Protein AF-A0A9W7YM69-F1 (afdb_monomer_lite)

Foldseek 3Di:
DVVLVVCLVDDPDPVSNVVSVVVVVVVVVVVVVVVVVVVVVVVVVCVVVLLAFDAADPPFQADAQVRWDFPDWDDDPQCLDQPDDPPDPDDRPPPDQFAFVLVLCVVVVQKAQPVLCVPPRAQGIDGDDVRVVLLVVLVCLLQVLCVVVPAAEEEFPQKDWPLLCSLQQQDFSDDPPPVPPGPPRFKAWDDFDQDPVRDGPPTGMIGAQDPLSRVLLVQFQHADELVCPFHKHKYKDKGATPCPPDDDDCSRDNNDHRIFIFIKMKTWHALVCLVVVLVVLVVSLVVLCVVQVFTKTKIWGHPVPQHRQFNTKIFIWTQQVNVRDTDTFKMKGWRQQSSQVSRVRWYDDDPDTDGIIM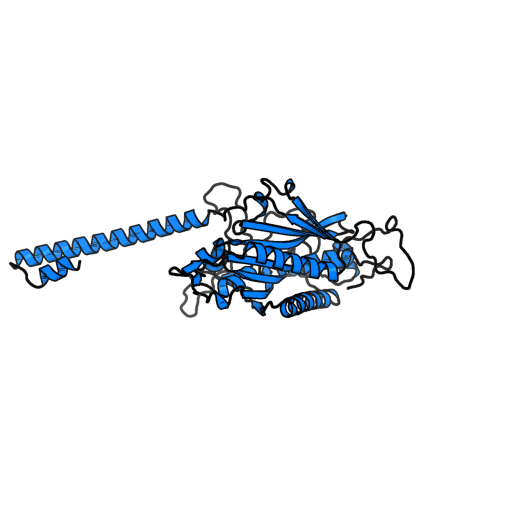MMMTSGGSSNVVSRQSRSHADPVSDGDGD

Structure (mmCIF, N/CA/C/O backbone):
data_AF-A0A9W7YM69-F1
#
_entry.id   AF-A0A9W7YM69-F1
#
loop_
_atom_site.group_PDB
_atom_site.id
_atom_site.type_symbol
_atom_site.label_atom_id
_atom_site.label_alt_id
_atom_site.label_comp_id
_atom_site.label_asym_id
_atom_site.label_entity_id
_atom_site.label_seq_id
_atom_site.pdbx_PDB_ins_code
_atom_site.Cartn_x
_atom_site.Cartn_y
_atom_site.Cartn_z
_atom_site.occupancy
_atom_site.B_iso_or_equiv
_atom_site.auth_seq_id
_atom_site.auth_comp_id
_atom_site.auth_asym_id
_atom_site.auth_atom_id
_atom_site.pdbx_PDB_model_num
ATOM 1 N N . MET A 1 1 ? -25.873 6.103 44.454 1.00 65.31 1 MET A N 1
ATOM 2 C CA . MET A 1 1 ? -26.789 7.233 44.161 1.00 65.31 1 MET A CA 1
ATOM 3 C C . MET A 1 1 ? -28.263 6.836 44.173 1.00 65.31 1 MET A C 1
ATOM 5 O O . MET A 1 1 ? -28.988 7.428 44.956 1.00 65.31 1 MET A O 1
ATOM 9 N N . GLY A 1 2 ? -28.716 5.832 43.404 1.00 71.69 2 GLY A N 1
ATOM 10 C CA . GLY A 1 2 ? -30.141 5.436 43.373 1.00 71.69 2 GLY A CA 1
ATOM 11 C C . GLY A 1 2 ? -30.741 5.043 44.734 1.00 71.69 2 GLY A C 1
ATOM 12 O O . GLY A 1 2 ? -31.848 5.456 45.059 1.00 71.69 2 GLY A O 1
ATOM 13 N N . VAL A 1 3 ? -29.979 4.337 45.577 1.00 75.69 3 VAL A N 1
ATOM 14 C CA . VAL A 1 3 ? -30.407 3.971 46.944 1.00 75.69 3 VAL A CA 1
ATOM 15 C C . VAL A 1 3 ? -30.527 5.198 47.859 1.00 75.69 3 VAL A C 1
ATOM 17 O O . VAL A 1 3 ? -31.522 5.340 48.557 1.00 75.69 3 VAL A O 1
ATOM 20 N N . LEU A 1 4 ? -29.562 6.125 47.811 1.00 73.44 4 LEU A N 1
ATOM 21 C CA . LEU A 1 4 ? -29.589 7.363 48.607 1.00 73.44 4 LEU A CA 1
ATOM 22 C C . LEU A 1 4 ? -30.721 8.303 48.168 1.00 73.44 4 LEU A C 1
ATOM 24 O O . LEU A 1 4 ? -31.384 8.888 49.016 1.00 73.44 4 LEU A O 1
ATOM 28 N N . ALA A 1 5 ? -30.988 8.397 46.861 1.00 71.25 5 ALA A N 1
ATOM 29 C CA . ALA A 1 5 ? -32.110 9.165 46.322 1.00 71.25 5 ALA A CA 1
ATOM 30 C C . ALA A 1 5 ? -33.465 8.600 46.786 1.00 71.25 5 ALA A C 1
ATOM 32 O O . ALA A 1 5 ? -34.351 9.362 47.166 1.00 71.25 5 ALA A O 1
ATOM 33 N N . LYS A 1 6 ? -33.599 7.267 46.837 1.00 73.81 6 LYS A N 1
ATOM 34 C CA . LYS A 1 6 ? -34.787 6.588 47.370 1.00 73.81 6 LYS A CA 1
ATOM 35 C C . LYS A 1 6 ? -34.960 6.851 48.873 1.00 73.81 6 LYS A C 1
ATOM 37 O O . LYS A 1 6 ? -36.050 7.209 49.301 1.00 73.81 6 LYS A O 1
ATOM 42 N N . SER A 1 7 ? -33.886 6.793 49.661 1.00 72.81 7 SER A N 1
ATOM 43 C CA . SER A 1 7 ? -33.927 7.100 51.103 1.00 72.81 7 SER A CA 1
ATOM 44 C C . SER A 1 7 ? -34.180 8.580 51.428 1.00 72.81 7 SER A C 1
ATOM 46 O O . SER A 1 7 ? -34.645 8.894 52.518 1.00 72.81 7 SER A O 1
ATOM 48 N N . MET A 1 8 ? -33.891 9.502 50.504 1.00 70.12 8 MET A N 1
ATOM 49 C CA . MET A 1 8 ? -34.218 10.928 50.650 1.00 70.12 8 MET A CA 1
ATOM 50 C C . MET A 1 8 ? -35.696 11.247 50.376 1.00 70.12 8 MET A C 1
ATOM 52 O O . MET A 1 8 ? -36.151 12.316 50.779 1.00 70.12 8 MET A O 1
ATOM 56 N N . SER A 1 9 ? -36.432 10.350 49.705 1.00 72.88 9 SER A N 1
ATOM 57 C CA . SER A 1 9 ? -37.862 10.525 49.400 1.00 72.88 9 SER A CA 1
ATOM 58 C C . SER A 1 9 ? -38.796 10.226 50.581 1.00 72.88 9 SER A C 1
ATOM 60 O O . SER A 1 9 ? -39.925 10.703 50.577 1.00 72.88 9 SER A O 1
ATOM 62 N N . ASP A 1 10 ? -38.306 9.520 51.610 1.00 73.94 10 ASP A N 1
ATOM 63 C CA . ASP A 1 10 ? -39.020 9.259 52.870 1.00 73.94 10 ASP A CA 1
ATOM 64 C C . ASP A 1 10 ? -38.062 9.343 54.087 1.00 73.94 10 ASP A C 1
ATOM 66 O O . ASP A 1 10 ? -37.561 8.332 54.595 1.00 73.94 10 ASP A O 1
ATOM 70 N N . PRO A 1 11 ? -37.683 10.561 54.515 1.00 70.00 11 PRO A N 1
ATOM 71 C CA . PRO A 1 11 ? -36.685 10.755 55.558 1.00 70.00 11 PRO A CA 1
ATOM 72 C C . PRO A 1 11 ? -37.291 10.678 56.965 1.00 70.00 11 PRO A C 1
ATOM 74 O O . PRO A 1 11 ? -38.187 11.438 57.321 1.00 70.00 11 PRO A O 1
ATOM 77 N N . LYS A 1 12 ? -36.694 9.846 57.830 1.00 75.12 12 LYS A N 1
ATOM 78 C CA . LYS A 1 12 ? -37.126 9.645 59.229 1.00 75.12 12 LYS A CA 1
ATOM 79 C C . LYS A 1 12 ? -37.035 10.897 60.124 1.00 75.12 12 LYS A C 1
ATOM 81 O O . LYS A 1 12 ? -37.660 10.929 61.178 1.00 75.12 12 LYS A O 1
ATOM 86 N N . SER A 1 13 ? -36.231 11.905 59.758 1.00 82.00 13 SER A N 1
ATOM 87 C CA . SER A 1 13 ? -36.144 13.205 60.451 1.00 82.00 13 SER A CA 1
ATOM 88 C C . SER A 1 13 ? -35.421 14.270 59.607 1.00 82.00 13 SER A C 1
ATOM 90 O O . SER A 1 13 ? -34.718 13.950 58.645 1.00 82.00 13 SER A O 1
ATOM 92 N N . LYS A 1 14 ? -35.519 15.550 60.003 1.00 77.94 14 LYS A N 1
ATOM 93 C CA . LYS A 1 14 ? -34.785 16.667 59.369 1.00 77.94 14 LYS A CA 1
ATOM 94 C C . LYS A 1 14 ? -33.259 16.506 59.472 1.00 77.94 14 LYS A C 1
ATOM 96 O O . LYS A 1 14 ? -32.545 16.836 58.530 1.00 77.94 14 LYS A O 1
ATOM 101 N N . SER A 1 15 ? -32.767 15.956 60.584 1.00 80.38 15 SER A N 1
ATOM 102 C CA . SER A 1 15 ? -31.346 15.628 60.777 1.00 80.38 15 SER A CA 1
ATOM 103 C C . SER A 1 15 ? -30.907 14.473 59.867 1.00 80.38 15 SER A C 1
ATOM 105 O O . SER A 1 15 ? -29.883 14.585 59.197 1.00 80.38 15 SER A O 1
ATOM 107 N N . ALA A 1 16 ? -31.729 13.424 59.739 1.00 79.81 16 ALA A N 1
ATOM 108 C CA . ALA A 1 16 ? -31.462 12.309 58.829 1.00 79.81 16 ALA A CA 1
ATOM 109 C C . ALA A 1 16 ? -31.448 12.752 57.355 1.00 79.81 16 ALA A C 1
ATOM 111 O O . ALA A 1 16 ? -30.641 12.266 56.568 1.00 79.81 16 ALA A O 1
ATOM 112 N N . MET A 1 17 ? -32.296 13.715 56.975 1.00 79.94 17 MET A N 1
ATOM 113 C CA . MET A 1 17 ? -32.287 14.298 55.629 1.00 79.94 17 MET A CA 1
ATOM 114 C C . MET A 1 17 ? -30.987 15.068 55.334 1.00 79.94 17 MET A C 1
ATOM 116 O O . MET A 1 17 ? -30.466 14.976 54.223 1.00 79.94 17 MET A O 1
ATOM 120 N N . LEU A 1 18 ? -30.459 15.825 56.303 1.00 84.06 18 LEU A N 1
ATOM 121 C CA . LEU A 1 18 ? -29.198 16.563 56.152 1.00 84.06 18 LEU A CA 1
ATOM 122 C C . LEU A 1 18 ? -27.994 15.615 56.034 1.00 84.06 18 LEU A C 1
ATOM 124 O O . LEU A 1 18 ? -27.173 15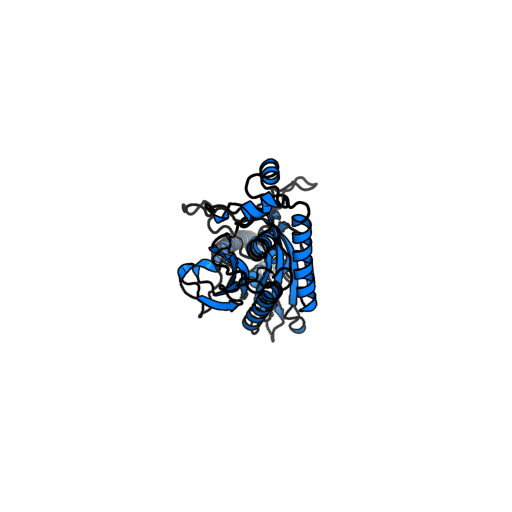.801 55.140 1.00 84.06 18 LEU A O 1
ATOM 128 N N . ASP A 1 19 ? -27.940 14.565 56.857 1.00 86.19 19 ASP A N 1
ATOM 129 C CA . ASP A 1 19 ? -26.915 13.514 56.768 1.00 86.19 19 ASP A CA 1
ATOM 130 C C . ASP A 1 19 ? -26.974 12.775 55.417 1.00 86.19 19 ASP A C 1
ATOM 132 O O . ASP A 1 19 ? -25.961 12.618 54.738 1.00 86.19 19 ASP A O 1
ATOM 136 N N . LEU A 1 20 ? -28.173 12.407 54.945 1.00 86.38 20 LEU A N 1
ATOM 137 C CA . LEU A 1 20 ? -28.348 11.786 53.626 1.00 86.38 20 LEU A CA 1
ATOM 138 C C . LEU A 1 20 ? -27.897 12.697 52.474 1.00 86.38 20 LEU A C 1
ATOM 140 O O . LEU A 1 20 ? -27.296 12.206 51.515 1.00 86.38 20 LEU A O 1
ATOM 144 N N . ARG A 1 21 ? -28.153 14.011 52.559 1.00 84.75 21 ARG A N 1
ATOM 145 C CA . ARG A 1 21 ? -27.678 14.991 51.567 1.00 84.75 21 ARG A CA 1
ATOM 146 C C . ARG A 1 21 ? -26.160 15.083 51.544 1.00 84.75 21 ARG A C 1
ATOM 148 O O . ARG A 1 21 ? -25.581 15.084 50.459 1.00 84.75 21 ARG A O 1
ATOM 155 N N . GLU A 1 22 ? -25.523 15.119 52.709 1.00 88.56 22 GLU A N 1
ATOM 156 C CA . GLU A 1 22 ? -24.066 15.182 52.792 1.00 88.56 22 GLU A CA 1
ATOM 157 C C . GLU A 1 22 ? -23.421 13.892 52.272 1.00 88.56 22 GLU A C 1
ATOM 159 O O . GLU A 1 22 ? -22.530 13.943 51.425 1.00 88.56 22 GLU A O 1
ATOM 164 N N . ARG A 1 23 ? -23.959 12.722 52.640 1.00 89.06 23 ARG A N 1
ATOM 165 C CA . ARG A 1 23 ? -23.529 11.430 52.076 1.00 89.06 23 ARG A CA 1
ATOM 166 C C . ARG A 1 23 ? -23.701 11.372 50.559 1.00 89.06 23 ARG A C 1
ATOM 168 O O . ARG A 1 23 ? -22.829 10.852 49.868 1.00 89.06 23 ARG A O 1
ATOM 175 N N . ALA A 1 24 ? -24.800 11.904 50.022 1.00 88.69 24 ALA A N 1
ATOM 176 C CA . ALA A 1 24 ? -25.019 11.974 48.578 1.00 88.69 24 ALA A CA 1
ATOM 177 C C . ALA A 1 24 ? -24.030 12.925 47.885 1.00 88.69 24 ALA A C 1
ATOM 179 O O . ALA A 1 24 ? -23.557 12.607 46.793 1.00 88.69 24 ALA A O 1
ATOM 180 N N . ARG A 1 25 ? -23.685 14.057 48.513 1.00 91.38 25 ARG A N 1
ATOM 181 C CA . ARG A 1 25 ? -22.673 15.004 48.020 1.00 91.38 25 ARG A CA 1
ATOM 182 C C . ARG A 1 25 ? -21.290 14.355 47.968 1.00 91.38 25 ARG A C 1
ATOM 184 O O . ARG A 1 25 ? -20.661 14.375 46.913 1.00 91.38 25 ARG A O 1
ATOM 191 N N . VAL A 1 26 ? -20.865 13.723 49.062 1.00 93.12 26 VAL A N 1
ATOM 192 C CA . VAL A 1 26 ? -19.588 12.996 49.153 1.00 93.12 26 VAL A CA 1
ATOM 193 C C . VAL A 1 26 ? -19.539 11.853 48.139 1.00 93.12 26 VAL A C 1
ATOM 195 O O . VAL A 1 26 ? -18.574 11.739 47.390 1.00 93.12 26 VAL A O 1
ATOM 198 N N . ALA A 1 27 ? -20.602 11.050 48.035 1.00 92.56 27 ALA A N 1
ATOM 199 C CA . ALA A 1 27 ? -20.671 9.965 47.058 1.00 92.56 27 ALA A CA 1
ATOM 200 C C . ALA A 1 27 ? -20.631 10.477 45.610 1.00 92.56 27 ALA A C 1
ATOM 202 O O . ALA A 1 27 ? -20.011 9.848 44.756 1.00 92.56 27 ALA A O 1
ATOM 203 N N . LYS A 1 28 ? -21.274 11.614 45.313 1.00 93.62 28 LYS A N 1
ATOM 204 C CA . LYS A 1 28 ? -21.219 12.239 43.986 1.00 93.62 28 LYS A CA 1
ATOM 205 C C . LYS A 1 28 ? -19.799 12.689 43.645 1.00 93.62 28 LYS A C 1
ATOM 207 O O . LYS A 1 28 ? -19.365 12.417 42.529 1.00 93.62 28 LYS A O 1
ATOM 212 N N . GLN A 1 29 ? -19.097 13.318 44.590 1.00 94.69 29 GLN A N 1
ATOM 213 C CA . GLN A 1 29 ? -17.702 13.721 44.405 1.00 94.69 29 GLN A CA 1
ATOM 214 C C . GLN A 1 29 ? -16.806 12.498 44.178 1.00 94.69 29 GLN A C 1
ATOM 216 O O . GLN A 1 29 ? -16.131 12.426 43.161 1.00 94.69 29 GLN A O 1
ATOM 221 N N . ALA A 1 30 ? -16.910 11.472 45.028 1.00 95.19 30 ALA A N 1
ATOM 222 C CA . ALA A 1 30 ? -16.140 10.238 44.871 1.00 95.19 30 ALA A CA 1
ATOM 223 C C . ALA A 1 30 ? -16.395 9.547 43.516 1.00 95.19 30 ALA A C 1
ATOM 225 O O . ALA A 1 30 ? -15.468 9.048 42.888 1.00 95.19 30 ALA A O 1
ATOM 226 N N . ILE A 1 31 ? -17.641 9.543 43.022 1.00 95.19 31 ILE A N 1
ATOM 227 C CA . ILE A 1 31 ? -17.963 9.020 41.683 1.00 95.19 31 ILE A CA 1
ATOM 228 C C . ILE A 1 31 ? -17.303 9.859 40.582 1.00 95.19 31 ILE A C 1
ATOM 230 O O . ILE A 1 31 ? -16.865 9.293 39.583 1.00 95.19 31 ILE A O 1
ATOM 234 N N . GLN A 1 32 ? -17.267 11.186 40.719 1.00 96.00 32 GLN A N 1
ATOM 235 C CA . GLN A 1 32 ? -16.599 12.058 39.750 1.00 96.00 32 GLN A CA 1
ATOM 236 C C . GLN A 1 32 ? -15.090 11.801 39.729 1.00 96.00 32 GLN A C 1
ATOM 238 O O . GLN A 1 32 ? -14.535 11.611 38.649 1.00 96.00 32 GLN A O 1
ATOM 243 N N . ASP A 1 33 ? -14.468 11.686 40.901 1.00 96.06 33 ASP A N 1
ATOM 244 C CA . ASP A 1 33 ? -13.033 11.432 41.035 1.00 96.06 33 ASP A CA 1
ATOM 245 C C . ASP A 1 33 ? -12.659 10.053 40.465 1.00 96.06 33 ASP A C 1
ATOM 247 O O . ASP A 1 33 ? -11.743 9.944 39.652 1.00 96.06 33 ASP A O 1
ATOM 251 N N . ILE A 1 34 ? -13.426 9.002 40.790 1.00 96.94 34 ILE A N 1
ATOM 252 C CA . ILE A 1 34 ? -13.212 7.648 40.247 1.00 96.94 34 ILE A CA 1
ATOM 253 C C . ILE A 1 34 ? -13.413 7.619 38.728 1.00 96.94 34 ILE A C 1
ATOM 255 O O . ILE A 1 34 ? -12.675 6.934 38.027 1.00 96.94 34 ILE A O 1
ATOM 259 N N . LYS A 1 35 ? -14.388 8.359 38.181 1.00 96.50 35 LYS A N 1
ATOM 260 C CA . LYS A 1 35 ? -14.580 8.450 36.723 1.00 96.50 35 LYS A CA 1
ATOM 261 C C . LYS A 1 35 ? -13.408 9.141 36.028 1.00 96.50 35 LYS A C 1
ATOM 263 O O . LYS A 1 35 ? -13.018 8.706 34.944 1.00 96.50 35 LYS A O 1
ATOM 268 N N . ALA A 1 36 ? -12.854 10.188 36.636 1.00 96.06 36 ALA A N 1
ATOM 269 C CA . ALA A 1 36 ? -11.663 10.855 36.123 1.00 96.06 36 ALA A CA 1
ATOM 270 C C . ALA A 1 36 ? -10.456 9.902 36.140 1.00 96.06 36 ALA A C 1
ATOM 272 O O . ALA A 1 36 ? -9.816 9.718 35.107 1.00 96.06 36 ALA A O 1
ATOM 273 N N . GLN A 1 37 ? -10.232 9.206 37.261 1.00 96.62 37 GLN A N 1
ATOM 274 C CA . GLN A 1 37 ? -9.179 8.192 37.389 1.00 96.62 37 GLN A CA 1
ATOM 275 C C . GLN A 1 37 ? -9.348 7.046 36.386 1.00 96.62 37 GLN A C 1
ATOM 277 O O . GLN A 1 37 ? -8.382 6.643 35.745 1.00 96.62 37 GLN A O 1
ATOM 282 N N . LEU A 1 38 ? -10.570 6.536 36.202 1.00 96.50 38 LEU A N 1
ATOM 283 C CA . LEU A 1 38 ? -10.852 5.490 35.219 1.00 96.50 38 LEU A CA 1
ATOM 284 C C . LEU A 1 38 ? -10.509 5.960 33.802 1.00 96.50 38 LEU A C 1
ATOM 286 O O . LEU A 1 38 ? -9.855 5.232 33.065 1.00 96.50 38 LEU A O 1
ATOM 290 N N . THR A 1 39 ? -10.899 7.184 33.441 1.00 95.62 39 THR A N 1
ATOM 291 C CA . THR A 1 39 ? -10.602 7.763 32.120 1.00 95.62 39 THR A CA 1
ATOM 292 C C . THR A 1 39 ? -9.093 7.875 31.888 1.00 95.62 39 THR A C 1
ATOM 294 O O . THR A 1 39 ? -8.604 7.533 30.811 1.00 95.62 39 THR A O 1
ATOM 297 N N . GLU A 1 40 ? -8.342 8.308 32.902 1.00 95.44 40 GLU A N 1
ATOM 298 C CA . GLU A 1 40 ? -6.882 8.403 32.846 1.00 95.44 40 GLU A CA 1
ATOM 299 C C . GLU A 1 40 ? -6.224 7.023 32.691 1.00 95.44 40 GLU A C 1
ATOM 301 O O . GLU A 1 40 ? -5.400 6.820 31.796 1.00 95.44 40 GLU A O 1
ATOM 306 N N . VAL A 1 41 ? -6.615 6.054 33.524 1.00 96.38 41 VAL A N 1
ATOM 307 C CA . VAL A 1 41 ? -6.071 4.688 33.494 1.00 96.38 41 VAL A CA 1
ATOM 308 C C . VAL A 1 41 ? -6.403 3.994 32.174 1.00 96.38 41 VAL A C 1
ATOM 310 O O . VAL A 1 41 ? -5.523 3.374 31.578 1.00 96.38 41 VAL A O 1
ATOM 313 N N . GLU A 1 42 ? -7.630 4.130 31.667 1.00 94.94 42 GLU A N 1
ATOM 314 C CA . GLU A 1 42 ? -8.013 3.594 30.359 1.00 94.94 42 GLU A CA 1
ATOM 315 C C . GLU A 1 42 ? -7.224 4.239 29.218 1.00 94.94 42 GLU A C 1
ATOM 317 O O . GLU A 1 42 ? -6.814 3.542 28.291 1.00 94.94 42 GLU A O 1
ATOM 322 N N . SER A 1 43 ? -6.995 5.553 29.275 1.00 90.69 43 SER A N 1
ATOM 323 C CA . SER A 1 43 ? -6.187 6.263 28.280 1.00 90.69 43 SER A CA 1
ATOM 324 C C . SER A 1 43 ? -4.751 5.733 28.258 1.00 90.69 43 SER A C 1
ATOM 326 O O . SER A 1 43 ? -4.237 5.363 27.202 1.00 90.69 43 SER A O 1
ATOM 328 N N . ARG A 1 44 ? -4.131 5.581 29.436 1.00 93.44 44 ARG A N 1
ATOM 329 C CA . ARG A 1 44 ? -2.791 4.992 29.577 1.00 93.44 44 ARG A CA 1
ATOM 330 C C . ARG A 1 44 ? -2.742 3.555 29.067 1.00 93.44 44 ARG A C 1
ATOM 332 O O . ARG A 1 44 ? -1.857 3.224 28.285 1.00 93.44 44 ARG A O 1
ATOM 339 N N . LEU A 1 45 ? -3.716 2.723 29.441 1.00 93.38 45 LEU A N 1
ATOM 340 C CA . LEU A 1 45 ? -3.814 1.345 28.961 1.00 93.38 45 LEU A CA 1
ATOM 341 C C . LEU A 1 45 ? -3.917 1.288 27.432 1.00 93.38 45 LEU A C 1
ATOM 343 O O . LEU A 1 45 ? -3.199 0.514 26.807 1.00 93.38 45 LEU A O 1
ATOM 347 N N . ARG A 1 46 ? -4.783 2.107 26.822 1.00 88.31 46 ARG A N 1
ATOM 348 C CA . ARG A 1 46 ? -4.933 2.168 25.358 1.00 88.31 46 ARG A CA 1
ATOM 349 C C . ARG A 1 46 ? -3.644 2.629 24.682 1.00 88.31 46 ARG A C 1
ATOM 351 O O . ARG A 1 46 ? -3.289 2.078 23.644 1.00 88.31 46 ARG A O 1
ATOM 358 N N . ASN A 1 47 ? -2.936 3.593 25.269 1.00 87.12 47 ASN A N 1
ATOM 359 C CA . ASN A 1 47 ? -1.665 4.079 24.740 1.00 87.12 47 ASN A CA 1
ATOM 360 C C . ASN A 1 47 ? -0.579 3.000 24.756 1.00 87.12 47 ASN A C 1
ATOM 362 O O . ASN A 1 47 ? 0.092 2.831 23.742 1.00 87.12 47 ASN A O 1
ATOM 366 N N . GLU A 1 48 ? -0.446 2.240 25.846 1.00 91.06 48 GLU A N 1
ATOM 367 C CA . GLU A 1 48 ? 0.510 1.127 25.923 1.00 91.06 48 GLU A CA 1
ATOM 368 C C . GLU A 1 48 ? 0.104 -0.043 25.020 1.00 91.06 48 GLU A C 1
ATOM 370 O O . GLU A 1 48 ? 0.919 -0.546 24.251 1.00 91.06 48 GLU A O 1
ATOM 375 N N . ALA A 1 49 ? -1.174 -0.435 25.028 1.00 89.88 49 ALA A N 1
ATOM 376 C CA . ALA A 1 49 ? -1.679 -1.508 24.173 1.00 89.88 49 ALA A CA 1
ATOM 377 C C . ALA A 1 49 ? -1.491 -1.199 22.679 1.00 89.88 49 ALA A C 1
ATOM 379 O O . ALA A 1 49 ? -1.242 -2.099 21.881 1.00 89.88 49 ALA A O 1
ATOM 380 N N . ALA A 1 50 ? -1.569 0.075 22.289 1.00 86.75 50 ALA A N 1
ATOM 381 C CA . ALA A 1 50 ? -1.358 0.488 20.909 1.00 86.75 50 ALA A CA 1
ATOM 382 C C . ALA A 1 50 ? 0.105 0.396 20.440 1.00 86.75 50 ALA A C 1
ATOM 384 O O . ALA A 1 50 ? 0.328 0.442 19.231 1.00 86.75 50 ALA A O 1
ATOM 385 N N . LYS A 1 51 ? 1.079 0.254 21.354 1.00 88.19 51 LYS A N 1
ATOM 386 C CA . LYS A 1 51 ? 2.494 0.006 21.018 1.00 88.19 51 LYS A CA 1
ATOM 387 C C . LYS A 1 51 ? 2.756 -1.450 20.625 1.00 88.19 51 LYS A C 1
ATOM 389 O O . LYS A 1 51 ? 3.786 -1.740 20.026 1.00 88.19 51 LYS A O 1
ATOM 394 N N . ILE A 1 52 ? 1.845 -2.361 20.966 1.00 91.88 52 ILE A N 1
ATOM 395 C CA . ILE A 1 52 ? 1.997 -3.788 20.688 1.00 91.88 52 ILE A CA 1
ATOM 396 C C . ILE A 1 52 ? 1.675 -4.032 19.203 1.00 91.88 52 ILE A C 1
ATOM 398 O O . ILE A 1 52 ? 0.549 -3.728 18.778 1.00 91.88 52 ILE A O 1
ATOM 402 N N . PRO A 1 53 ? 2.632 -4.551 18.405 1.00 93.50 53 PRO A N 1
ATOM 403 C CA . PRO A 1 53 ? 2.381 -4.904 17.014 1.00 93.50 53 PRO A CA 1
ATOM 404 C C . PRO A 1 53 ? 1.446 -6.113 16.930 1.00 93.50 53 PRO A C 1
ATOM 406 O O . PRO A 1 53 ? 1.092 -6.738 17.933 1.00 93.50 53 PRO A O 1
ATOM 409 N N . ASN A 1 54 ? 1.026 -6.453 15.720 1.00 96.62 54 ASN A N 1
ATOM 410 C CA . ASN A 1 54 ? 0.304 -7.687 15.485 1.00 96.62 54 ASN A CA 1
ATOM 411 C C . ASN A 1 54 ? 1.159 -8.904 15.874 1.00 96.62 54 ASN A C 1
ATOM 413 O O . ASN A 1 54 ? 2.391 -8.860 15.892 1.00 96.62 54 ASN A O 1
ATOM 417 N N . THR A 1 55 ? 0.486 -10.008 16.175 1.00 95.69 55 THR A N 1
ATOM 418 C CA . THR A 1 55 ? 1.138 -11.318 16.248 1.00 95.69 55 THR A CA 1
ATOM 419 C C . THR A 1 55 ? 1.692 -11.710 14.883 1.00 95.69 55 THR A C 1
ATOM 421 O O . THR A 1 55 ? 1.298 -11.146 13.869 1.00 95.69 55 THR A O 1
ATOM 424 N N . THR A 1 56 ? 2.580 -12.697 14.843 1.00 96.81 56 THR A N 1
ATOM 425 C CA . THR A 1 56 ? 3.211 -13.171 13.608 1.00 96.81 56 THR A CA 1
ATOM 426 C C . THR A 1 56 ? 2.713 -14.571 13.252 1.00 96.81 56 THR A C 1
ATOM 428 O O . THR A 1 56 ? 2.519 -15.402 14.141 1.00 96.81 56 THR A O 1
ATOM 431 N N . HIS A 1 57 ? 2.516 -14.843 11.959 1.00 97.50 57 HIS A N 1
ATOM 432 C CA . HIS A 1 57 ? 2.148 -16.172 11.470 1.00 97.50 57 HIS A CA 1
ATOM 433 C C . HIS A 1 57 ? 3.210 -17.222 11.854 1.00 97.50 57 HIS A C 1
ATOM 435 O O . HIS A 1 57 ? 4.400 -16.933 11.708 1.00 97.50 57 HIS A O 1
ATOM 441 N N . PRO A 1 58 ? 2.830 -18.440 12.305 1.00 96.81 58 PRO A N 1
ATOM 442 C CA . PRO A 1 58 ? 3.784 -19.481 12.711 1.00 96.81 58 PRO A CA 1
ATOM 443 C C . PRO A 1 58 ? 4.855 -19.810 11.657 1.00 96.81 58 PRO A C 1
ATOM 445 O O . PRO A 1 58 ? 6.013 -20.021 11.999 1.00 96.81 58 PRO A O 1
ATOM 448 N N . ASP A 1 59 ? 4.480 -19.793 10.376 1.00 95.88 59 ASP A N 1
ATOM 449 C CA . ASP A 1 59 ? 5.389 -20.059 9.246 1.00 95.88 59 ASP A CA 1
ATOM 450 C C . ASP A 1 59 ? 6.243 -18.860 8.792 1.00 95.88 59 ASP A C 1
ATOM 452 O O . ASP A 1 59 ? 6.976 -18.971 7.799 1.00 95.88 59 ASP A O 1
ATOM 456 N N . THR A 1 60 ? 6.136 -17.700 9.446 1.00 96.88 60 THR A N 1
ATOM 457 C CA . THR A 1 60 ? 6.943 -16.522 9.103 1.00 96.88 60 THR A CA 1
ATOM 458 C C . THR A 1 60 ? 8.409 -16.748 9.484 1.00 96.88 60 THR A C 1
ATOM 460 O O . THR A 1 60 ? 8.694 -17.106 10.629 1.00 96.88 60 THR A O 1
ATOM 463 N N . PRO A 1 61 ? 9.368 -16.509 8.568 1.00 97.12 61 PRO A N 1
ATOM 464 C CA . PRO A 1 61 ? 10.785 -16.597 8.897 1.00 97.12 61 PRO A CA 1
ATOM 465 C C . PRO A 1 61 ? 11.164 -15.630 10.028 1.00 97.12 61 PRO A C 1
ATOM 467 O O . PRO A 1 61 ? 10.755 -14.472 10.036 1.00 97.12 61 PRO A O 1
ATOM 470 N N . ILE A 1 62 ? 11.971 -16.085 10.983 1.00 97.19 62 ILE A N 1
ATOM 471 C CA . ILE A 1 62 ? 12.387 -15.258 12.123 1.00 97.19 62 ILE A CA 1
ATOM 472 C C . ILE A 1 62 ? 13.703 -14.554 11.788 1.00 97.19 62 ILE A C 1
ATOM 474 O O . ILE A 1 62 ? 14.690 -15.219 11.465 1.00 97.19 62 ILE A O 1
ATOM 478 N N . GLY A 1 63 ? 13.732 -13.227 11.924 1.00 95.56 63 GLY A N 1
ATOM 479 C CA . GLY A 1 63 ? 14.947 -12.415 11.826 1.00 95.56 63 GLY A CA 1
ATOM 480 C C . GLY A 1 63 ? 14.814 -11.183 10.932 1.00 95.56 63 GLY A C 1
ATOM 481 O O . GLY A 1 63 ? 13.712 -10.685 10.700 1.00 95.56 63 GLY A O 1
ATOM 482 N N . ASP A 1 64 ? 15.969 -10.685 10.485 1.00 94.94 64 ASP A N 1
ATOM 483 C CA . ASP A 1 64 ? 16.114 -9.540 9.577 1.00 94.94 64 ASP A CA 1
ATOM 484 C C . ASP A 1 64 ? 15.837 -9.905 8.111 1.00 94.94 64 ASP A C 1
ATOM 486 O O . ASP A 1 64 ? 15.627 -11.073 7.787 1.00 94.94 64 ASP A O 1
ATOM 490 N N . GLU A 1 65 ? 15.880 -8.910 7.220 1.00 91.88 65 GLU A N 1
ATOM 491 C CA . GLU A 1 65 ? 15.665 -9.042 5.770 1.00 91.88 65 GLU A CA 1
ATOM 492 C C . GLU A 1 65 ? 16.451 -10.196 5.114 1.00 91.88 65 GLU A C 1
ATOM 494 O O . GLU A 1 65 ? 15.952 -10.834 4.187 1.00 91.88 65 GLU A O 1
ATOM 499 N N . THR A 1 66 ? 17.634 -10.564 5.629 1.00 95.75 66 THR A N 1
ATOM 500 C CA . THR A 1 66 ? 18.436 -11.678 5.080 1.00 95.75 66 THR A CA 1
ATOM 501 C C . THR A 1 66 ? 17.762 -13.043 5.236 1.00 95.75 66 THR A C 1
ATOM 503 O O . THR A 1 66 ? 18.170 -14.022 4.606 1.00 95.75 66 THR A O 1
ATOM 506 N N . LYS A 1 67 ? 16.731 -13.125 6.084 1.00 97.75 67 LYS A N 1
ATOM 507 C CA . LYS A 1 67 ? 15.915 -14.319 6.326 1.00 97.75 67 LYS A CA 1
ATOM 508 C C . LYS A 1 67 ? 14.683 -14.400 5.430 1.00 97.75 67 LYS A C 1
ATOM 510 O O . LYS A 1 67 ? 13.933 -15.370 5.551 1.00 97.75 67 LYS A O 1
ATOM 515 N N . ALA A 1 68 ? 14.472 -13.432 4.537 1.00 97.38 68 ALA A N 1
ATOM 516 C CA . ALA A 1 68 ? 13.410 -13.505 3.544 1.00 97.38 68 ALA A CA 1
ATOM 517 C C . ALA A 1 68 ? 13.534 -14.791 2.710 1.00 97.38 68 ALA A C 1
ATOM 519 O O . ALA A 1 68 ? 14.613 -15.160 2.237 1.00 97.38 68 ALA A O 1
ATOM 520 N N . ARG A 1 69 ? 12.413 -15.495 2.532 1.00 98.06 69 ARG A N 1
ATOM 521 C CA . ARG A 1 69 ? 12.366 -16.778 1.818 1.00 98.06 69 ARG A CA 1
ATOM 522 C C . ARG A 1 69 ? 11.749 -16.585 0.442 1.00 98.06 69 ARG A C 1
ATOM 524 O O . ARG A 1 69 ? 10.597 -16.177 0.346 1.00 98.06 69 ARG A O 1
ATOM 531 N N . VAL A 1 70 ? 12.475 -16.934 -0.620 1.00 98.00 70 VAL A N 1
ATOM 532 C CA . VAL A 1 70 ? 11.909 -16.980 -1.978 1.00 98.00 70 VAL A CA 1
ATOM 533 C C . VAL A 1 70 ? 10.891 -18.115 -2.051 1.00 98.00 70 VAL A C 1
ATOM 535 O O . VAL A 1 70 ? 11.242 -19.271 -1.822 1.00 98.00 70 VAL A O 1
ATOM 538 N N . VAL A 1 71 ? 9.639 -17.786 -2.368 1.00 97.75 71 VAL A N 1
ATOM 539 C CA . VAL A 1 71 ? 8.535 -18.758 -2.474 1.00 97.75 71 VAL A CA 1
ATOM 540 C C . VAL A 1 71 ? 8.059 -18.969 -3.911 1.00 97.75 71 VAL A C 1
ATOM 542 O O . VAL A 1 71 ? 7.488 -20.011 -4.217 1.00 97.75 71 VAL A O 1
ATOM 545 N N . ARG A 1 72 ? 8.309 -18.009 -4.810 1.00 96.62 72 ARG A N 1
ATOM 546 C CA . ARG A 1 72 ? 7.958 -18.100 -6.235 1.00 96.62 72 ARG A CA 1
ATOM 547 C C . ARG A 1 72 ? 8.936 -17.284 -7.074 1.00 96.62 72 ARG A C 1
ATOM 549 O O . ARG A 1 72 ? 9.426 -16.251 -6.623 1.00 96.62 72 ARG A O 1
ATOM 556 N N . THR A 1 73 ? 9.169 -17.710 -8.306 1.00 95.62 73 THR A N 1
ATOM 557 C CA . THR A 1 73 ? 9.872 -16.939 -9.337 1.00 95.62 73 THR A CA 1
ATOM 558 C C . THR A 1 73 ? 9.062 -16.960 -10.631 1.00 95.62 73 THR A C 1
ATOM 560 O O . THR A 1 73 ? 8.298 -17.894 -10.880 1.00 95.62 73 THR A O 1
ATOM 563 N N . HIS A 1 74 ? 9.196 -15.912 -11.439 1.00 93.62 74 HIS A N 1
ATOM 564 C CA . HIS A 1 74 ? 8.576 -15.795 -12.753 1.00 93.62 74 HIS A CA 1
ATOM 565 C C . HIS A 1 74 ? 9.540 -15.109 -13.724 1.00 93.62 74 HIS A C 1
ATOM 567 O O . HIS A 1 74 ? 10.212 -14.147 -13.353 1.00 93.62 74 HIS A O 1
ATOM 573 N N . GLY A 1 75 ? 9.562 -15.580 -14.971 1.00 86.00 75 GLY A N 1
ATOM 574 C CA . GLY A 1 75 ? 10.482 -15.110 -16.003 1.00 86.00 75 GLY A CA 1
ATOM 575 C C . GLY A 1 75 ? 11.855 -15.781 -15.937 1.00 86.00 75 GLY A C 1
ATOM 576 O O . GLY A 1 75 ? 12.147 -16.573 -15.041 1.00 86.00 75 GLY A O 1
ATOM 577 N N . ASP A 1 76 ? 12.693 -15.465 -16.919 1.00 76.19 76 ASP A N 1
ATOM 578 C CA . ASP A 1 76 ? 14.052 -15.983 -17.050 1.00 76.19 76 ASP A CA 1
ATOM 579 C C . ASP A 1 76 ? 15.038 -14.808 -17.004 1.00 76.19 76 ASP A C 1
ATOM 581 O O . ASP A 1 76 ? 14.971 -13.891 -17.824 1.00 76.19 76 ASP A O 1
ATOM 585 N N . LEU A 1 77 ? 15.954 -14.821 -16.030 1.00 70.25 77 LEU A N 1
ATOM 586 C CA . LEU A 1 77 ? 17.012 -13.810 -15.906 1.00 70.25 77 LEU A CA 1
ATOM 587 C C . LEU A 1 77 ? 17.962 -13.818 -17.111 1.00 70.25 77 LEU A C 1
ATOM 589 O O . LEU A 1 77 ? 18.579 -12.796 -17.407 1.00 70.25 77 LEU A O 1
ATOM 593 N N . HIS A 1 78 ? 18.068 -14.950 -17.809 1.00 60.47 78 HIS A N 1
ATOM 594 C CA . HIS A 1 78 ? 18.863 -15.107 -19.023 1.00 60.47 78 HIS A CA 1
ATOM 595 C C . HIS A 1 78 ? 18.102 -14.721 -20.298 1.00 60.47 78 HIS A C 1
ATOM 597 O O . HIS A 1 78 ? 18.720 -14.662 -21.352 1.00 60.47 78 HIS A O 1
ATOM 603 N N . ASN A 1 79 ? 16.799 -14.420 -20.210 1.00 58.41 79 ASN A N 1
ATOM 604 C CA . ASN A 1 79 ? 15.956 -13.942 -21.311 1.00 58.41 79 ASN A CA 1
ATOM 605 C C . ASN A 1 79 ? 15.096 -12.750 -20.862 1.00 58.41 79 ASN A C 1
ATOM 607 O O . ASN A 1 79 ? 13.873 -12.737 -21.027 1.00 58.41 79 ASN A O 1
ATOM 611 N N . ILE A 1 80 ? 15.729 -11.724 -20.286 1.00 61.34 80 ILE A N 1
ATOM 612 C CA . ILE A 1 80 ? 15.048 -10.446 -20.053 1.00 61.34 80 ILE A CA 1
ATOM 613 C C . ILE A 1 80 ? 14.640 -9.915 -21.427 1.00 61.34 80 ILE A C 1
ATOM 615 O O . ILE A 1 80 ? 15.499 -9.667 -22.278 1.00 61.34 80 ILE A O 1
ATOM 619 N N . LYS A 1 81 ? 13.326 -9.817 -21.660 1.00 51.50 81 LYS A N 1
ATOM 620 C CA . LYS A 1 81 ? 12.738 -9.435 -22.945 1.00 51.50 81 LYS A CA 1
ATOM 621 C C . LYS A 1 81 ? 13.157 -8.012 -23.322 1.00 51.50 81 LYS A C 1
ATOM 623 O O . LYS A 1 81 ? 12.422 -7.060 -23.096 1.00 51.50 81 LYS A O 1
ATOM 628 N N . THR A 1 82 ? 14.291 -7.870 -23.996 1.00 47.72 82 THR A N 1
ATOM 629 C CA . THR A 1 82 ? 14.412 -6.805 -24.990 1.00 47.72 82 THR A CA 1
ATOM 630 C C . THR A 1 82 ? 13.456 -7.198 -26.111 1.00 47.72 82 THR A C 1
ATOM 632 O O . THR A 1 82 ? 13.592 -8.273 -26.694 1.00 47.72 82 THR A O 1
ATOM 635 N N . VAL A 1 83 ? 12.390 -6.421 -26.323 1.00 42.03 83 VAL A N 1
ATOM 636 C CA . VAL A 1 83 ? 11.426 -6.716 -27.394 1.00 42.03 83 VAL A CA 1
ATOM 637 C C . VAL A 1 83 ? 12.215 -6.794 -28.706 1.00 42.03 83 VAL A C 1
ATOM 639 O O . VAL A 1 83 ? 12.871 -5.805 -29.050 1.00 42.03 83 VAL A O 1
ATOM 642 N N . PRO A 1 84 ? 12.207 -7.934 -29.426 1.00 42.16 84 PRO A N 1
ATOM 643 C CA . PRO A 1 84 ? 12.892 -8.034 -30.703 1.00 42.16 84 PRO A CA 1
ATOM 644 C C . PRO A 1 84 ? 12.309 -7.000 -31.661 1.00 42.16 84 PRO A C 1
ATOM 646 O O . PRO A 1 84 ? 11.094 -6.932 -31.852 1.00 42.16 84 PRO A O 1
ATOM 649 N N . VAL A 1 85 ? 13.176 -6.202 -32.270 1.00 38.91 85 VAL A N 1
ATOM 650 C CA . VAL A 1 85 ? 12.815 -5.413 -33.445 1.00 38.91 85 VAL A CA 1
ATOM 651 C C . VAL A 1 85 ? 12.833 -6.380 -34.626 1.00 38.91 85 VAL A C 1
ATOM 653 O O . VAL A 1 85 ? 13.848 -7.029 -34.869 1.00 38.91 85 VAL A O 1
ATOM 656 N N . ASP A 1 86 ? 11.700 -6.516 -35.312 1.00 42.25 86 ASP A N 1
ATOM 657 C CA . ASP A 1 86 ? 11.606 -7.051 -36.675 1.00 42.25 86 ASP A CA 1
ATOM 658 C C . ASP A 1 86 ? 12.362 -8.368 -36.949 1.00 42.25 86 ASP A C 1
ATOM 660 O O . ASP A 1 86 ? 13.218 -8.450 -37.827 1.00 42.25 86 ASP A O 1
ATOM 664 N N . GLY A 1 87 ? 12.035 -9.437 -36.215 1.00 38.62 87 GLY A N 1
ATOM 665 C CA . GLY A 1 87 ? 12.482 -10.793 -36.571 1.00 38.62 87 GLY A CA 1
ATOM 666 C C . GLY A 1 87 ? 13.977 -11.077 -36.375 1.00 38.62 87 GLY A C 1
ATOM 667 O O . GLY A 1 87 ? 14.459 -12.117 -36.827 1.00 38.62 87 GLY A O 1
ATOM 668 N N . VAL A 1 88 ? 14.716 -10.211 -35.677 1.00 37.28 88 VAL A N 1
ATOM 669 C CA . VAL A 1 88 ? 16.101 -10.498 -35.288 1.00 37.28 88 VAL A CA 1
ATOM 670 C C . VAL A 1 88 ? 16.096 -11.336 -34.010 1.00 37.28 88 VAL A C 1
ATOM 672 O O . VAL A 1 88 ? 15.853 -10.840 -32.910 1.00 37.28 88 VAL A O 1
ATOM 675 N N . ASN A 1 89 ? 16.331 -12.638 -34.183 1.00 39.88 89 ASN A N 1
ATOM 676 C CA . ASN A 1 89 ? 16.568 -13.590 -33.103 1.00 39.88 89 ASN A CA 1
ATOM 677 C C . ASN A 1 89 ? 17.651 -13.071 -32.146 1.00 39.88 89 ASN A C 1
ATOM 679 O O . ASN A 1 89 ? 18.738 -12.702 -32.583 1.00 39.88 89 ASN A O 1
ATOM 683 N N . THR A 1 90 ? 17.336 -13.124 -30.849 1.00 40.72 90 THR A N 1
ATOM 684 C CA . THR A 1 90 ? 18.289 -13.243 -29.735 1.00 40.72 90 THR A CA 1
ATOM 685 C C . THR A 1 90 ? 19.515 -12.334 -29.841 1.00 40.72 90 THR A C 1
ATOM 687 O O . THR A 1 90 ? 20.599 -12.775 -30.225 1.00 40.72 90 THR A O 1
ATOM 690 N N . LEU A 1 91 ? 19.371 -11.069 -29.434 1.00 42.97 91 LEU A N 1
ATOM 691 C CA . LEU A 1 91 ? 20.528 -10.309 -28.963 1.00 42.97 91 LEU A CA 1
ATOM 692 C C . LEU A 1 91 ? 21.174 -11.125 -27.840 1.00 42.97 91 LEU A C 1
ATOM 694 O O . LEU A 1 91 ? 20.532 -11.378 -26.820 1.00 42.97 91 LEU A O 1
ATOM 698 N N . GLU A 1 92 ? 22.426 -11.548 -28.018 1.00 45.81 92 GLU A N 1
ATOM 699 C CA . GLU A 1 92 ? 23.202 -12.033 -26.886 1.00 45.81 92 GLU A CA 1
ATOM 700 C C . GLU A 1 92 ? 23.271 -10.905 -25.848 1.00 45.81 92 GLU A C 1
ATOM 702 O O . GLU A 1 92 ? 23.943 -9.887 -26.037 1.00 45.81 92 GLU A O 1
ATOM 707 N N . LEU A 1 93 ? 22.547 -11.086 -24.740 1.00 50.12 93 LEU A N 1
ATOM 708 C CA . LEU A 1 93 ? 22.471 -10.149 -23.614 1.00 50.12 93 LEU A CA 1
ATOM 709 C C . LEU A 1 93 ? 23.851 -9.830 -23.010 1.00 50.12 93 LEU A C 1
ATOM 711 O O . LEU A 1 93 ? 23.981 -8.862 -22.264 1.00 50.12 93 LEU A O 1
ATOM 715 N N . SER A 1 94 ? 24.880 -10.614 -23.350 1.00 51.09 94 SER A N 1
ATOM 716 C CA . SER A 1 94 ? 26.273 -10.453 -22.927 1.00 51.09 94 SER A CA 1
ATOM 717 C C . SER A 1 94 ? 26.890 -9.106 -23.331 1.00 51.09 94 SER A C 1
ATOM 719 O O . SER A 1 94 ? 27.796 -8.641 -22.642 1.00 51.09 94 SER A O 1
ATOM 721 N N . ASN A 1 95 ? 26.378 -8.445 -24.379 1.00 53.38 95 ASN A N 1
ATOM 722 C CA . ASN A 1 95 ? 26.952 -7.202 -24.915 1.00 53.38 95 ASN A CA 1
ATOM 723 C C . ASN A 1 95 ? 26.072 -5.949 -24.729 1.00 53.38 95 ASN A C 1
ATOM 725 O O . ASN A 1 95 ? 26.451 -4.865 -25.176 1.00 53.38 95 ASN A O 1
ATOM 729 N N . VAL A 1 96 ? 24.911 -6.058 -24.070 1.00 63.00 96 VAL A N 1
ATOM 730 C CA . VAL A 1 96 ? 24.028 -4.906 -23.820 1.00 63.00 96 VAL A CA 1
ATOM 731 C C . VAL A 1 96 ? 24.397 -4.249 -22.491 1.00 63.00 96 VAL A C 1
ATOM 733 O O . VAL A 1 96 ? 24.196 -4.810 -21.414 1.00 63.00 96 VAL A O 1
ATOM 736 N N . VAL A 1 97 ? 24.918 -3.022 -22.551 1.00 73.62 97 VAL A N 1
ATOM 737 C CA . VAL A 1 97 ? 25.110 -2.192 -21.355 1.00 73.62 97 VAL A CA 1
ATOM 738 C C . VAL A 1 97 ? 23.766 -1.571 -20.983 1.00 73.62 97 VAL A C 1
ATOM 740 O O . VAL A 1 97 ? 23.388 -0.527 -21.511 1.00 73.62 97 VAL A O 1
ATOM 743 N N . PHE A 1 98 ? 23.038 -2.230 -20.082 1.00 82.19 98 PHE A N 1
ATOM 744 C CA . PHE A 1 98 ? 21.793 -1.697 -19.533 1.00 82.19 98 PHE A CA 1
ATOM 745 C C . PHE A 1 98 ? 22.057 -0.394 -18.780 1.00 82.19 98 PHE A C 1
ATOM 747 O O . PHE A 1 98 ? 22.871 -0.350 -17.854 1.00 82.19 98 PHE A O 1
ATOM 754 N N . GLN A 1 99 ? 21.353 0.660 -19.180 1.00 87.31 99 GLN A N 1
ATOM 755 C CA . GLN A 1 99 ? 21.349 1.934 -18.475 1.00 87.31 99 GLN A CA 1
ATOM 756 C C . GLN A 1 99 ? 20.423 1.842 -17.267 1.00 87.31 99 GLN A C 1
ATOM 758 O O . GLN A 1 99 ? 19.391 1.162 -17.315 1.00 87.31 99 GLN A O 1
ATOM 763 N N . ASP A 1 100 ? 20.798 2.524 -16.186 1.00 90.00 100 ASP A N 1
ATOM 764 C CA . ASP A 1 100 ? 19.915 2.674 -15.038 1.00 90.00 100 ASP A CA 1
ATOM 765 C C . ASP A 1 100 ? 18.745 3.613 -15.366 1.00 90.00 100 ASP A C 1
ATOM 767 O O . ASP A 1 100 ? 18.812 4.455 -16.267 1.00 90.00 100 ASP A O 1
ATOM 771 N N . HIS A 1 101 ? 17.640 3.469 -14.636 1.00 91.69 101 HIS A N 1
ATOM 772 C CA . HIS A 1 101 ? 16.463 4.305 -14.853 1.00 91.69 101 HIS A CA 1
ATOM 773 C C . HIS A 1 101 ? 16.735 5.806 -14.689 1.00 91.69 101 HIS A C 1
ATOM 775 O O . HIS A 1 101 ? 16.025 6.594 -15.302 1.00 91.69 101 HIS A O 1
ATOM 781 N N . TYR A 1 102 ? 17.706 6.227 -13.870 1.00 91.50 102 TYR A N 1
ATOM 782 C CA . TYR A 1 102 ? 17.989 7.646 -13.658 1.00 91.50 102 TYR A CA 1
ATOM 783 C C . TYR A 1 102 ? 18.532 8.279 -14.942 1.00 91.50 102 TYR A C 1
ATOM 785 O O . TYR A 1 102 ? 18.028 9.318 -15.369 1.00 91.50 102 TYR A O 1
ATOM 793 N N . ASP A 1 103 ? 19.497 7.627 -15.590 1.00 91.06 103 ASP A N 1
ATOM 794 C CA . ASP A 1 103 ? 20.054 8.096 -16.858 1.00 91.06 103 ASP A CA 1
ATOM 795 C C . ASP A 1 103 ? 19.006 7.976 -17.986 1.00 91.06 103 ASP A C 1
ATOM 797 O O . ASP A 1 103 ? 18.853 8.890 -18.805 1.00 91.06 103 ASP A O 1
ATOM 801 N N . LEU A 1 104 ? 18.198 6.903 -17.980 1.00 92.25 104 LEU A N 1
ATOM 802 C CA . LEU A 1 104 ? 17.113 6.702 -18.949 1.00 92.25 104 LEU A CA 1
ATOM 803 C C . LEU A 1 104 ? 16.065 7.821 -18.901 1.00 92.25 104 LEU A C 1
ATOM 805 O O . LEU A 1 104 ? 15.746 8.400 -19.942 1.00 92.25 104 LEU A O 1
ATOM 809 N N . VAL A 1 105 ? 15.521 8.144 -17.720 1.00 93.81 105 VAL A N 1
ATOM 810 C CA . VAL A 1 105 ? 14.447 9.148 -17.616 1.00 93.81 105 VAL A CA 1
ATOM 811 C C . VAL A 1 105 ? 14.922 10.553 -17.987 1.00 93.81 105 VAL A C 1
ATOM 813 O O . VAL A 1 105 ? 14.130 11.336 -18.516 1.00 93.81 105 VAL A O 1
ATOM 816 N N . GLN A 1 106 ? 16.205 10.860 -17.756 1.00 91.50 106 GLN A N 1
ATOM 817 C CA . GLN A 1 106 ? 16.819 12.127 -18.156 1.00 91.50 106 GLN A CA 1
ATOM 818 C C . GLN A 1 106 ? 16.987 12.214 -19.668 1.00 91.50 106 GLN A C 1
ATOM 820 O O . GLN A 1 106 ? 16.534 13.185 -20.273 1.00 91.50 106 GLN A O 1
ATOM 825 N N . ARG A 1 107 ? 17.565 11.179 -20.292 1.00 92.81 107 ARG A N 1
ATOM 826 C CA . ARG A 1 107 ? 17.742 11.123 -21.749 1.00 92.81 107 ARG A CA 1
ATOM 827 C C . ARG A 1 107 ? 16.408 11.197 -22.488 1.00 92.81 107 ARG A C 1
ATOM 829 O O . ARG A 1 107 ? 16.297 11.906 -23.482 1.00 92.81 107 ARG A O 1
ATOM 836 N N . LEU A 1 108 ? 15.398 10.478 -21.999 1.00 94.94 108 LEU A N 1
ATOM 837 C CA . LEU A 1 108 ? 14.048 10.489 -22.569 1.00 94.94 108 LEU A CA 1
ATOM 838 C C . LEU A 1 108 ? 13.286 11.789 -22.258 1.00 94.94 108 LEU A C 1
ATOM 840 O O . LEU A 1 108 ? 12.223 12.030 -22.825 1.00 94.94 108 LEU A O 1
ATOM 844 N N . GLY A 1 109 ? 13.788 12.619 -21.339 1.00 95.81 109 GLY A N 1
ATOM 845 C CA . GLY A 1 109 ? 13.152 13.868 -20.925 1.00 95.81 109 GLY A CA 1
ATOM 846 C C . GLY A 1 109 ? 11.831 13.691 -20.167 1.00 95.81 109 GLY A C 1
ATOM 847 O O . GLY A 1 109 ? 11.122 14.680 -19.964 1.00 95.81 109 GLY A O 1
ATOM 848 N N . ILE A 1 110 ? 11.506 12.469 -19.730 1.00 96.94 110 ILE A N 1
ATOM 849 C CA . ILE A 1 110 ? 10.202 12.096 -19.159 1.00 96.94 110 ILE A CA 1
ATOM 850 C C . ILE A 1 110 ? 10.066 12.371 -17.659 1.00 96.94 110 ILE A C 1
ATOM 852 O O . ILE A 1 110 ? 8.958 12.308 -17.130 1.00 96.94 110 ILE A O 1
ATOM 856 N N . VAL A 1 111 ? 11.167 12.698 -16.978 1.00 97.25 111 VAL A N 1
ATOM 857 C CA . VAL A 1 111 ? 11.177 13.125 -15.573 1.00 97.25 111 VAL A CA 1
ATOM 858 C C . VAL A 1 111 ? 12.011 14.393 -15.420 1.00 97.25 111 VAL A C 1
ATOM 860 O O . VAL A 1 111 ? 13.100 14.496 -15.979 1.00 97.25 111 VAL A O 1
ATOM 863 N N . ASP A 1 112 ? 11.519 15.342 -14.627 1.00 96.25 112 ASP A N 1
ATOM 864 C CA . ASP A 1 112 ? 12.251 16.536 -14.203 1.00 96.25 112 ASP A CA 1
ATOM 865 C C . ASP A 1 112 ? 12.447 16.528 -12.681 1.00 96.25 112 ASP A C 1
ATOM 867 O O . ASP A 1 112 ? 11.596 16.980 -11.906 1.00 96.25 112 ASP A O 1
ATOM 871 N N . MET A 1 113 ? 13.575 15.959 -12.253 1.00 93.81 113 MET A N 1
ATOM 872 C CA . MET A 1 113 ? 13.973 15.921 -10.842 1.00 93.81 113 MET A CA 1
ATOM 873 C C . MET A 1 113 ? 14.409 17.302 -10.341 1.00 93.81 113 MET A C 1
ATOM 875 O O . MET A 1 113 ? 14.221 17.620 -9.170 1.00 93.81 113 MET A O 1
ATOM 879 N N . GLU A 1 114 ? 14.994 18.133 -11.207 1.00 94.38 114 GLU A N 1
ATOM 880 C CA . GLU A 1 114 ? 15.506 19.446 -10.811 1.00 94.38 114 GLU A CA 1
ATOM 881 C C . GLU A 1 114 ? 14.372 20.430 -10.532 1.00 94.38 114 GLU A C 1
ATOM 883 O O . GLU A 1 114 ? 14.419 21.167 -9.548 1.00 94.38 114 GLU A O 1
ATOM 888 N N . ALA A 1 115 ? 13.326 20.433 -11.363 1.00 96.00 115 ALA A N 1
ATOM 889 C CA . ALA A 1 115 ? 12.120 21.211 -11.106 1.00 96.00 115 ALA A CA 1
ATOM 890 C C . ALA A 1 115 ? 11.429 20.758 -9.816 1.00 96.00 115 ALA A C 1
ATOM 892 O O . ALA A 1 115 ? 11.031 21.605 -9.018 1.00 96.00 115 ALA A O 1
ATOM 893 N N . GLY A 1 116 ? 11.350 19.444 -9.574 1.00 95.31 116 GLY A N 1
ATOM 894 C CA . GLY A 1 116 ? 10.841 18.899 -8.313 1.00 95.31 116 GLY A CA 1
ATOM 895 C C . GLY A 1 116 ? 11.645 19.399 -7.110 1.00 95.31 116 GLY A C 1
ATOM 896 O O . GLY A 1 116 ? 11.071 19.942 -6.166 1.00 95.31 116 GLY A O 1
ATOM 897 N N . ALA A 1 117 ? 12.977 19.336 -7.201 1.00 94.62 117 ALA A N 1
ATOM 898 C CA . ALA A 1 117 ? 13.885 19.830 -6.170 1.00 94.62 117 ALA A CA 1
ATOM 899 C C . ALA A 1 117 ? 13.736 21.331 -5.891 1.00 94.62 117 ALA A C 1
ATOM 901 O O . ALA A 1 117 ? 13.713 21.731 -4.728 1.00 94.62 117 ALA A O 1
ATOM 902 N N . ARG A 1 118 ? 13.599 22.161 -6.933 1.00 97.31 118 ARG A N 1
ATOM 903 C CA . ARG A 1 118 ? 13.399 23.612 -6.783 1.00 97.31 118 ARG A CA 1
ATOM 904 C C . ARG A 1 118 ? 12.071 23.967 -6.113 1.00 97.31 118 ARG A C 1
ATOM 906 O O . ARG A 1 118 ? 12.019 24.965 -5.404 1.00 97.31 118 ARG A O 1
ATOM 913 N N . VAL A 1 119 ? 11.013 23.193 -6.364 1.00 97.56 119 VAL A N 1
ATOM 914 C CA . VAL A 1 119 ? 9.654 23.511 -5.894 1.00 97.56 119 VAL A CA 1
ATOM 915 C C . VAL A 1 119 ? 9.364 22.930 -4.511 1.00 97.56 119 VAL A C 1
ATOM 917 O O . VAL A 1 119 ? 8.811 23.629 -3.668 1.00 97.56 119 VAL A O 1
ATOM 920 N N . ALA A 1 120 ? 9.724 21.668 -4.271 1.00 94.94 120 ALA A N 1
ATOM 921 C CA . ALA A 1 120 ? 9.316 20.922 -3.076 1.00 94.94 120 ALA A CA 1
ATOM 922 C C . ALA A 1 120 ? 10.491 20.307 -2.290 1.00 94.94 120 ALA A C 1
ATOM 924 O O . ALA A 1 120 ? 10.287 19.736 -1.220 1.00 94.94 120 ALA A O 1
ATOM 925 N N . GLY A 1 121 ? 11.725 20.444 -2.785 1.00 92.94 121 GLY A N 1
ATOM 926 C CA . GLY A 1 121 ? 12.916 19.828 -2.201 1.00 92.94 121 GLY A CA 1
ATOM 927 C C . GLY A 1 121 ? 13.254 18.462 -2.809 1.00 92.94 121 GLY A C 1
ATOM 928 O O . GLY A 1 121 ? 12.605 17.973 -3.733 1.00 92.94 121 GLY A O 1
ATOM 929 N N . SER A 1 122 ? 14.334 17.845 -2.322 1.00 91.31 122 SER A N 1
ATOM 930 C CA . SER A 1 122 ? 14.833 16.568 -2.853 1.00 91.31 122 SER A CA 1
ATOM 931 C C . SER A 1 122 ? 13.769 15.467 -2.831 1.00 91.31 122 SER A C 1
ATOM 933 O O . SER A 1 122 ? 12.964 15.430 -1.908 1.00 91.31 122 SER A O 1
ATOM 935 N N . ARG A 1 123 ? 13.836 14.513 -3.772 1.00 91.62 123 ARG A N 1
ATOM 936 C CA . ARG A 1 123 ? 12.913 13.356 -3.877 1.00 91.62 123 ARG A CA 1
ATOM 937 C C . ARG A 1 123 ? 11.452 13.718 -4.175 1.00 91.62 123 ARG A C 1
ATOM 939 O O . ARG A 1 123 ? 10.552 12.915 -3.928 1.00 91.62 123 ARG A O 1
ATOM 946 N N . PHE A 1 124 ? 11.249 14.898 -4.745 1.00 95.19 124 PHE A N 1
ATOM 947 C CA . PHE A 1 124 ? 10.083 15.242 -5.546 1.00 95.19 124 PHE A CA 1
ATOM 948 C C . PHE A 1 124 ? 10.495 15.345 -7.013 1.00 95.19 124 PHE A C 1
ATOM 950 O O . PHE A 1 124 ? 11.655 15.628 -7.328 1.00 95.19 124 PHE A O 1
ATOM 957 N N . HIS A 1 125 ? 9.545 15.125 -7.914 1.00 95.94 125 HIS A N 1
ATOM 958 C CA . HIS A 1 125 ? 9.780 15.110 -9.352 1.00 95.94 125 HIS A CA 1
ATOM 959 C C . HIS A 1 125 ? 8.543 15.590 -10.108 1.00 95.94 125 HIS A C 1
ATOM 961 O O . HIS A 1 125 ? 7.432 15.568 -9.585 1.00 95.94 125 HIS A O 1
ATOM 967 N N . TYR A 1 126 ? 8.741 15.982 -11.364 1.00 97.31 126 TYR A N 1
ATOM 968 C CA . TYR A 1 126 ? 7.654 16.081 -12.334 1.00 97.31 126 TYR A CA 1
ATOM 969 C C . TYR A 1 126 ? 7.765 14.940 -13.334 1.00 97.31 126 TYR A C 1
ATOM 971 O O . TYR A 1 126 ? 8.824 14.747 -13.931 1.00 97.31 126 TYR A O 1
ATOM 979 N N . TRP A 1 127 ? 6.667 14.236 -13.583 1.00 97.50 127 TRP A N 1
ATOM 980 C CA . TRP A 1 127 ? 6.520 13.470 -14.816 1.00 97.50 127 TRP A CA 1
ATOM 981 C C . TRP A 1 127 ? 6.237 14.414 -15.987 1.00 97.50 127 TRP A C 1
ATOM 983 O O . TRP A 1 127 ? 5.477 15.372 -15.854 1.00 97.50 127 TRP A O 1
ATOM 993 N N . ARG A 1 128 ? 6.843 14.155 -17.149 1.00 97.44 128 ARG A N 1
ATOM 994 C CA . ARG A 1 128 ? 6.707 14.978 -18.360 1.00 97.44 128 ARG A CA 1
ATOM 995 C C . ARG A 1 128 ? 6.467 14.116 -19.592 1.00 97.44 128 ARG A C 1
ATOM 997 O O . ARG A 1 128 ? 7.005 13.015 -19.698 1.00 97.44 128 ARG A O 1
ATOM 1004 N N . GLY A 1 129 ? 5.691 14.642 -20.542 1.00 96.81 129 GLY A N 1
ATOM 1005 C CA . GLY A 1 129 ? 5.448 14.003 -21.839 1.00 96.81 129 GLY A CA 1
ATOM 1006 C C . GLY A 1 129 ? 5.053 12.530 -21.698 1.00 96.81 129 GLY A C 1
ATOM 1007 O O . GLY A 1 129 ? 4.099 12.205 -20.993 1.00 96.81 129 GLY A O 1
ATOM 1008 N N . GLY A 1 130 ? 5.832 11.639 -22.318 1.00 96.31 130 GLY A N 1
ATOM 1009 C CA . GLY A 1 130 ? 5.605 10.192 -22.261 1.00 96.31 130 GLY A CA 1
ATOM 1010 C C . GLY A 1 130 ? 5.599 9.596 -20.847 1.00 96.31 130 GLY A C 1
ATOM 1011 O O . GLY A 1 130 ? 4.865 8.647 -20.609 1.00 96.31 130 GLY A O 1
ATOM 1012 N N . GLY A 1 131 ? 6.334 10.167 -19.886 1.00 97.25 131 GLY A N 1
ATOM 1013 C CA . GLY A 1 131 ? 6.323 9.694 -18.495 1.00 97.25 131 GLY A CA 1
ATOM 1014 C C . GLY A 1 131 ? 5.013 9.990 -17.772 1.00 97.25 131 GLY A C 1
ATOM 1015 O O . GLY A 1 131 ? 4.512 9.149 -17.033 1.00 97.25 131 GLY A O 1
ATOM 1016 N N . ALA A 1 132 ? 4.417 11.156 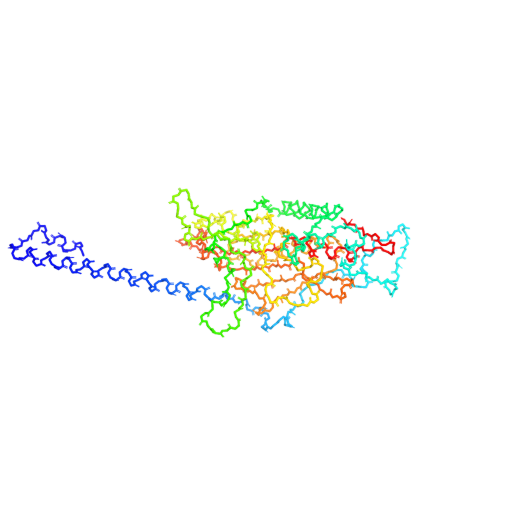-18.037 1.00 98.19 132 ALA A N 1
ATOM 1017 C CA . ALA A 1 132 ? 3.108 11.501 -17.483 1.00 98.19 132 ALA A CA 1
ATOM 1018 C C . ALA A 1 132 ? 2.009 10.600 -18.067 1.00 98.19 132 ALA A C 1
ATOM 1020 O O . ALA A 1 132 ? 1.144 10.123 -17.338 1.00 98.19 132 ALA A O 1
ATOM 1021 N N . LEU A 1 133 ? 2.081 10.308 -19.371 1.00 98.25 133 LEU A N 1
ATOM 1022 C CA . LEU A 1 133 ? 1.173 9.355 -20.014 1.00 98.25 133 LEU A CA 1
ATOM 1023 C C . LEU A 1 133 ? 1.372 7.927 -19.489 1.00 98.25 133 LEU A C 1
ATOM 1025 O O . LEU A 1 133 ? 0.386 7.223 -19.289 1.00 98.25 133 LEU A O 1
ATOM 1029 N N . LEU A 1 134 ? 2.616 7.515 -19.220 1.00 98.06 134 LEU A N 1
ATOM 1030 C CA . LEU A 1 134 ? 2.921 6.212 -18.631 1.00 98.06 134 LEU A CA 1
ATOM 1031 C C . LEU A 1 134 ? 2.313 6.066 -17.231 1.00 98.06 134 LEU A C 1
ATOM 1033 O O . LEU A 1 134 ? 1.713 5.034 -16.947 1.00 98.06 134 LEU A O 1
ATOM 1037 N N . GLU A 1 135 ? 2.413 7.086 -16.372 1.00 98.31 135 GLU A N 1
ATOM 1038 C CA . GLU A 1 135 ? 1.763 7.058 -15.054 1.00 98.31 135 GLU A CA 1
ATOM 1039 C C . GLU A 1 135 ? 0.251 6.824 -15.178 1.00 98.31 135 GLU A C 1
ATOM 1041 O O . GLU A 1 135 ? -0.284 5.899 -14.562 1.00 98.31 135 GLU A O 1
ATOM 1046 N N . LEU A 1 136 ? -0.427 7.605 -16.023 1.00 98.38 136 LEU A N 1
ATOM 1047 C CA . LEU A 1 136 ? -1.868 7.463 -16.242 1.00 98.38 136 LEU A CA 1
ATOM 1048 C C . LEU A 1 136 ? -2.228 6.087 -16.823 1.00 98.38 136 LEU A C 1
ATOM 1050 O O . LEU A 1 136 ? -3.205 5.475 -16.392 1.00 98.38 136 LEU A O 1
ATOM 1054 N N . ALA A 1 137 ? -1.426 5.576 -17.761 1.00 98.50 137 ALA A N 1
ATOM 1055 C CA . ALA A 1 137 ? -1.632 4.265 -18.368 1.00 98.50 137 ALA A CA 1
ATOM 1056 C C . ALA A 1 137 ? -1.495 3.129 -17.345 1.00 98.50 137 ALA A C 1
ATOM 1058 O O . ALA A 1 137 ? -2.335 2.233 -17.318 1.00 98.50 137 ALA A O 1
ATOM 1059 N N . LEU A 1 138 ? -0.491 3.181 -16.463 1.00 98.56 138 LEU A N 1
ATOM 1060 C CA . LEU A 1 138 ? -0.286 2.170 -15.422 1.00 98.56 138 LEU A CA 1
ATOM 1061 C C . LEU A 1 138 ? -1.402 2.184 -14.373 1.00 98.56 138 LEU A C 1
ATOM 1063 O O . LEU A 1 138 ? -1.854 1.120 -13.944 1.00 98.56 138 LEU A O 1
ATOM 1067 N N . VAL A 1 139 ? -1.886 3.371 -13.995 1.00 98.69 139 VAL A N 1
ATOM 1068 C CA . VAL A 1 139 ? -3.058 3.508 -13.118 1.00 98.69 139 VAL A CA 1
ATOM 1069 C C . VAL A 1 139 ? -4.296 2.910 -13.783 1.00 98.69 139 VAL A C 1
ATOM 1071 O O . VAL A 1 139 ? -4.983 2.090 -13.174 1.00 98.69 139 VAL A O 1
ATOM 1074 N N . GLN A 1 140 ? -4.566 3.267 -15.042 1.00 98.56 140 GLN A N 1
ATOM 1075 C CA . GLN A 1 140 ? -5.719 2.755 -15.782 1.00 98.56 140 GLN A CA 1
ATOM 1076 C C . GLN A 1 140 ? -5.643 1.233 -15.962 1.00 98.56 140 GLN A C 1
ATOM 1078 O O . GLN A 1 140 ? -6.642 0.540 -15.757 1.00 98.56 140 GLN A O 1
ATOM 1083 N N . TYR A 1 141 ? -4.467 0.701 -16.297 1.00 98.62 141 TYR A N 1
ATOM 1084 C CA . TYR A 1 141 ? -4.207 -0.734 -16.396 1.00 98.62 141 TYR A CA 1
ATOM 1085 C C . TYR A 1 141 ? -4.540 -1.447 -15.082 1.00 98.62 141 TYR A C 1
ATOM 1087 O O . TYR A 1 141 ? -5.360 -2.363 -15.067 1.00 98.62 141 TYR A O 1
ATOM 1095 N N . ALA A 1 142 ? -3.989 -0.983 -13.959 1.00 98.56 142 ALA A N 1
ATOM 1096 C CA . ALA A 1 142 ? -4.230 -1.596 -12.656 1.00 98.56 142 ALA A CA 1
ATOM 1097 C C . ALA A 1 142 ? -5.711 -1.547 -12.251 1.00 98.56 142 ALA A C 1
ATOM 1099 O O . ALA A 1 142 ? -6.277 -2.563 -11.849 1.00 98.56 142 ALA A O 1
ATOM 1100 N N . MET A 1 143 ? -6.354 -0.385 -12.399 1.00 98.69 143 MET A N 1
ATOM 1101 C CA . MET A 1 143 ? -7.753 -0.183 -12.009 1.00 98.69 143 MET A CA 1
ATOM 1102 C C . MET A 1 143 ? -8.717 -1.015 -12.860 1.00 98.69 143 MET A C 1
ATOM 1104 O O . MET A 1 143 ? -9.642 -1.620 -12.323 1.00 98.69 143 MET A O 1
ATOM 1108 N N . THR A 1 144 ? -8.497 -1.097 -14.176 1.00 98.56 144 THR A N 1
ATOM 1109 C CA . THR A 1 144 ? -9.348 -1.902 -15.076 1.00 98.56 144 THR A CA 1
ATOM 1110 C C . THR A 1 144 ? -9.194 -3.392 -14.827 1.00 98.56 144 THR A C 1
ATOM 1112 O O . THR A 1 144 ? -10.190 -4.112 -14.776 1.00 98.56 144 THR A O 1
ATOM 1115 N N . ARG A 1 145 ? -7.963 -3.858 -14.607 1.00 98.56 145 ARG A N 1
ATOM 1116 C CA . ARG A 1 145 ? -7.684 -5.252 -14.259 1.00 98.56 145 ARG A CA 1
ATOM 1117 C C . ARG A 1 145 ? -8.268 -5.633 -12.906 1.00 98.56 145 ARG A C 1
ATOM 1119 O O . ARG A 1 145 ? -8.850 -6.707 -12.788 1.00 98.56 145 ARG A O 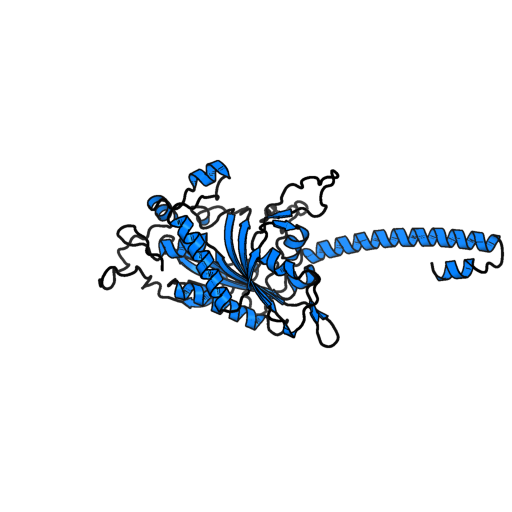1
ATOM 1126 N N . ALA A 1 146 ? -8.169 -4.752 -11.914 1.00 98.69 146 ALA A N 1
ATOM 1127 C CA . ALA A 1 146 ? -8.771 -4.973 -10.605 1.00 98.69 146 ALA A CA 1
ATOM 1128 C C . ALA A 1 146 ? -10.305 -5.011 -10.701 1.00 98.69 146 ALA A C 1
ATOM 1130 O O . ALA A 1 146 ? -10.924 -5.935 -10.180 1.00 98.69 146 ALA A O 1
ATOM 1131 N N . ALA A 1 147 ? -10.921 -4.091 -11.450 1.00 98.62 147 ALA A N 1
ATOM 1132 C CA . ALA A 1 147 ? -12.362 -4.114 -11.701 1.00 98.62 147 ALA A CA 1
ATOM 1133 C C . ALA A 1 147 ? -12.817 -5.430 -12.354 1.00 98.62 147 ALA A C 1
ATOM 1135 O O . ALA A 1 147 ? -13.780 -6.047 -11.903 1.00 98.62 147 ALA A O 1
ATOM 1136 N N . ALA A 1 148 ? -12.087 -5.901 -13.371 1.00 98.44 148 ALA A N 1
ATOM 1137 C CA . ALA A 1 148 ? -12.366 -7.174 -14.034 1.00 98.44 148 ALA A CA 1
ATOM 1138 C C . ALA A 1 148 ? -12.208 -8.390 -13.100 1.00 98.44 148 ALA A C 1
ATOM 1140 O O . ALA A 1 148 ? -12.890 -9.394 -13.283 1.00 98.44 148 ALA A O 1
ATOM 1141 N N . ALA A 1 149 ? -11.346 -8.293 -12.084 1.00 98.19 149 ALA A N 1
ATOM 1142 C CA . ALA A 1 149 ? -11.155 -9.311 -11.051 1.00 98.19 149 ALA A CA 1
ATOM 1143 C C . ALA A 1 149 ? -12.121 -9.173 -9.852 1.00 98.19 149 ALA A C 1
ATOM 1145 O O . ALA A 1 149 ? -11.954 -9.870 -8.851 1.00 98.19 149 ALA A O 1
ATOM 1146 N N . GLY A 1 150 ? -13.124 -8.290 -9.937 1.00 97.94 150 GLY A N 1
ATOM 1147 C CA . GLY A 1 150 ? -14.173 -8.135 -8.924 1.00 97.94 150 GLY A CA 1
ATOM 1148 C C . GLY A 1 150 ? -13.862 -7.143 -7.801 1.00 97.94 150 GLY A C 1
ATOM 1149 O O . GLY A 1 150 ? -14.624 -7.064 -6.840 1.00 97.94 150 GLY A O 1
ATOM 1150 N N . PHE A 1 151 ? -12.777 -6.369 -7.898 1.00 98.69 151 PHE A N 1
ATOM 1151 C CA . PHE A 1 151 ? -12.509 -5.276 -6.960 1.00 98.69 151 PHE A CA 1
ATOM 1152 C C . PHE A 1 151 ? -13.328 -4.040 -7.336 1.00 98.69 151 PHE A C 1
ATOM 1154 O O . PHE A 1 151 ? -13.353 -3.640 -8.496 1.00 98.69 151 PHE A O 1
ATOM 1161 N N . VAL A 1 152 ? -13.945 -3.375 -6.360 1.00 98.56 152 VAL A N 1
ATOM 1162 C CA . VAL A 1 152 ? -14.677 -2.124 -6.613 1.00 98.56 152 VAL A CA 1
ATOM 1163 C C . VAL A 1 152 ? -13.699 -0.939 -6.673 1.00 98.56 152 VAL A C 1
ATOM 1165 O O . VAL A 1 152 ? -13.045 -0.651 -5.662 1.00 98.56 152 VAL A O 1
ATOM 1168 N N . PRO A 1 153 ? -13.591 -0.216 -7.806 1.00 98.50 153 PRO A N 1
ATOM 1169 C CA . PRO A 1 153 ? -12.671 0.912 -7.938 1.00 98.50 153 PRO A CA 1
ATOM 1170 C C . PRO A 1 153 ? -13.084 2.116 -7.083 1.00 98.50 153 PRO A C 1
ATOM 1172 O O . PRO A 1 153 ? -14.250 2.502 -7.064 1.00 98.50 153 PRO A O 1
ATOM 1175 N N . HIS A 1 154 ? -12.116 2.736 -6.418 1.00 98.50 154 HIS A N 1
ATOM 1176 C CA . HIS A 1 154 ? -12.265 3.932 -5.595 1.00 98.50 154 HIS A CA 1
ATOM 1177 C C . HIS A 1 154 ? -11.154 4.941 -5.913 1.00 98.50 154 HIS A C 1
ATOM 1179 O O . HIS A 1 154 ? -10.026 4.578 -6.245 1.00 98.50 154 HIS A O 1
ATOM 1185 N N . ILE A 1 155 ? -11.463 6.224 -5.752 1.00 97.81 155 ILE A N 1
ATOM 1186 C CA . ILE A 1 155 ? -10.468 7.296 -5.650 1.00 97.81 155 ILE A CA 1
ATOM 1187 C C . ILE A 1 155 ? -10.591 7.833 -4.231 1.00 97.81 155 ILE A C 1
ATOM 1189 O O . ILE A 1 155 ? -11.682 8.229 -3.815 1.00 97.81 155 ILE A O 1
ATOM 1193 N N . THR A 1 156 ? -9.510 7.774 -3.459 1.00 97.25 156 THR A N 1
ATOM 1194 C CA . THR A 1 156 ? -9.568 8.062 -2.022 1.00 97.25 156 THR A CA 1
ATOM 1195 C C . THR A 1 156 ? -9.172 9.503 -1.721 1.00 97.25 156 THR A C 1
ATOM 1197 O O . THR A 1 156 ? -8.414 10.100 -2.483 1.00 97.25 156 THR A O 1
ATOM 1200 N N . PRO A 1 157 ? -9.593 10.066 -0.576 1.00 97.50 157 PRO A N 1
ATOM 1201 C CA . PRO A 1 157 ? -8.940 11.249 -0.032 1.00 97.50 157 PRO A CA 1
ATOM 1202 C C . PRO A 1 157 ? -7.451 10.979 0.228 1.00 97.50 157 PRO A C 1
ATOM 1204 O O . PRO A 1 157 ? -7.100 9.954 0.811 1.00 97.50 157 PRO A O 1
ATOM 1207 N N . ASP A 1 158 ? -6.590 11.932 -0.127 1.00 96.81 158 ASP A N 1
ATOM 1208 C CA . ASP A 1 158 ? -5.146 11.879 0.158 1.00 96.81 158 ASP A CA 1
ATOM 1209 C C . ASP A 1 158 ? -4.806 12.325 1.599 1.00 96.81 158 ASP A C 1
ATOM 1211 O O . ASP A 1 158 ? -3.641 12.367 2.001 1.00 96.81 158 ASP A O 1
ATOM 1215 N N . ALA A 1 159 ? -5.827 12.642 2.401 1.00 96.50 159 ALA A N 1
ATOM 1216 C CA . ALA A 1 159 ? -5.705 13.016 3.802 1.00 96.50 159 ALA A CA 1
ATOM 1217 C C . ALA A 1 159 ? -6.663 12.204 4.683 1.00 96.50 159 ALA A C 1
ATOM 1219 O O . ALA A 1 159 ? -7.818 11.969 4.326 1.00 96.50 159 ALA A O 1
ATOM 1220 N N . ALA A 1 160 ? -6.194 11.823 5.868 1.00 96.12 160 ALA A N 1
ATOM 1221 C CA . ALA A 1 160 ? -6.979 11.126 6.880 1.00 96.12 160 ALA A CA 1
ATOM 1222 C C . ALA A 1 160 ? -6.712 11.716 8.267 1.00 96.12 160 ALA A C 1
ATOM 1224 O O . ALA A 1 160 ? -5.670 12.322 8.517 1.00 96.12 160 ALA A O 1
ATOM 1225 N N . ARG A 1 161 ? -7.659 11.533 9.187 1.00 94.88 161 ARG A N 1
ATOM 1226 C CA . ARG A 1 161 ? -7.473 11.904 10.594 1.00 94.88 161 ARG A CA 1
ATOM 1227 C C . ARG A 1 161 ? -6.304 11.131 11.208 1.00 94.88 161 ARG A C 1
ATOM 1229 O O . ARG A 1 161 ? -6.125 9.951 10.909 1.00 94.88 161 ARG A O 1
ATOM 1236 N N . SER A 1 162 ? -5.540 11.770 12.087 1.00 92.75 162 SER A N 1
ATOM 1237 C CA . SER A 1 162 ? -4.394 11.148 12.757 1.00 92.75 162 SER A CA 1
ATOM 1238 C C . SER A 1 162 ? -4.785 9.881 13.520 1.00 92.75 162 SER A C 1
ATOM 1240 O O . SER A 1 162 ? -4.099 8.868 13.410 1.00 92.75 162 SER A O 1
ATOM 1242 N N . SER A 1 163 ? -5.952 9.882 14.171 1.00 93.12 163 SER A N 1
ATOM 1243 C CA . SER A 1 163 ? -6.494 8.699 14.847 1.00 93.12 163 SER A CA 1
ATOM 1244 C C . SER A 1 163 ? -6.726 7.514 13.899 1.00 93.12 163 SER A C 1
ATOM 1246 O O . SER A 1 163 ? -6.507 6.364 14.278 1.00 93.12 163 SER A O 1
ATOM 1248 N N . VAL A 1 164 ? -7.127 7.782 12.653 1.00 95.75 164 VAL A N 1
ATOM 1249 C CA . VAL A 1 164 ? -7.353 6.772 11.610 1.00 95.75 164 VAL A CA 1
ATOM 1250 C C . VAL A 1 164 ? -6.028 6.219 11.088 1.00 95.75 164 VAL A C 1
ATOM 1252 O O . VAL A 1 164 ? -5.878 5.004 10.952 1.00 95.75 164 VAL A O 1
ATOM 1255 N N . VAL A 1 165 ? -5.052 7.095 10.840 1.00 94.88 165 VAL A N 1
ATOM 1256 C CA . VAL A 1 165 ? -3.692 6.702 10.434 1.00 94.88 165 VAL A CA 1
ATOM 1257 C C . VAL A 1 165 ? -3.051 5.808 11.501 1.00 94.88 165 VAL A C 1
ATOM 1259 O O . VAL A 1 165 ? -2.532 4.731 11.193 1.00 94.88 165 VAL A O 1
ATOM 1262 N N . ASP A 1 166 ? -3.169 6.205 12.769 1.00 92.69 166 ASP A N 1
ATOM 1263 C CA . ASP A 1 166 ? -2.661 5.449 13.910 1.00 92.69 166 ASP A CA 1
ATOM 1264 C C . ASP A 1 166 ? -3.361 4.088 14.051 1.00 92.69 166 ASP A C 1
ATOM 1266 O O . ASP A 1 166 ? -2.706 3.071 14.300 1.00 92.69 166 ASP A O 1
ATOM 1270 N N . ALA A 1 167 ? -4.683 4.048 13.852 1.00 94.69 167 ALA A N 1
ATOM 1271 C CA . ALA A 1 167 ? -5.473 2.821 13.899 1.00 94.69 167 ALA A CA 1
ATOM 1272 C C . ALA A 1 167 ? -5.070 1.807 12.813 1.00 94.69 167 ALA A C 1
ATOM 1274 O O . ALA A 1 167 ? -5.161 0.599 13.040 1.00 94.69 167 ALA A O 1
ATOM 1275 N N . CYS A 1 168 ? -4.571 2.282 11.670 1.00 94.88 168 CYS A N 1
ATOM 1276 C CA . CYS A 1 168 ? -4.078 1.434 10.585 1.00 94.88 168 CYS A CA 1
ATOM 1277 C C . CYS A 1 168 ? -2.638 0.932 10.801 1.00 94.88 168 CYS A C 1
ATOM 1279 O O . CYS A 1 168 ? -2.170 0.103 10.025 1.00 94.88 168 CYS A O 1
ATOM 1281 N N . GLY A 1 169 ? -1.952 1.375 11.864 1.00 91.00 169 GLY A N 1
ATOM 1282 C CA . GLY A 1 169 ? -0.605 0.914 12.224 1.00 91.00 169 GLY A CA 1
ATOM 1283 C C . GLY A 1 169 ? 0.539 1.835 11.796 1.00 91.00 169 GLY A C 1
ATOM 1284 O O . GLY A 1 169 ? 1.697 1.461 11.957 1.00 91.00 169 GLY A O 1
ATOM 1285 N N . PHE A 1 170 ? 0.249 3.048 11.320 1.00 87.75 170 PHE A N 1
ATOM 1286 C CA . PHE A 1 170 ? 1.255 4.022 10.869 1.00 87.75 170 PHE A CA 1
ATOM 1287 C C . PHE A 1 170 ? 1.730 4.967 11.989 1.00 87.75 170 PHE A C 1
ATOM 1289 O O . PHE A 1 170 ? 2.043 6.136 11.756 1.00 87.75 170 PHE A O 1
ATOM 1296 N N . ARG A 1 171 ? 1.795 4.455 13.224 1.00 78.31 171 ARG A N 1
ATOM 1297 C CA . ARG A 1 171 ? 2.296 5.206 14.382 1.00 78.31 171 ARG A CA 1
ATOM 1298 C C . ARG A 1 171 ? 3.826 5.315 14.324 1.00 78.31 171 ARG A C 1
ATOM 1300 O O . ARG A 1 171 ? 4.481 4.327 13.990 1.00 78.31 171 ARG A O 1
ATOM 1307 N N . PRO A 1 172 ? 4.423 6.457 14.708 1.00 64.62 172 PRO A N 1
ATOM 1308 C CA . PRO A 1 172 ? 5.862 6.535 14.946 1.00 64.62 172 PRO A CA 1
ATOM 1309 C C . PRO A 1 172 ? 6.259 5.521 16.027 1.00 64.62 172 PRO A C 1
ATOM 1311 O O . PRO A 1 172 ? 5.628 5.490 17.085 1.00 64.62 172 PRO A O 1
ATOM 1314 N N . ARG A 1 173 ? 7.288 4.697 15.784 1.00 55.72 173 ARG A N 1
ATOM 1315 C CA . ARG A 1 173 ? 7.708 3.651 16.739 1.00 55.72 173 ARG A CA 1
ATOM 1316 C C . ARG A 1 173 ? 8.431 4.198 17.977 1.00 55.72 173 ARG A C 1
ATOM 1318 O O . ARG A 1 173 ? 8.708 3.441 18.896 1.00 55.72 173 ARG A O 1
ATOM 1325 N N . SER A 1 174 ? 8.668 5.507 18.048 1.00 48.59 174 SER A N 1
ATOM 1326 C CA . SER A 1 174 ? 9.188 6.184 19.238 1.00 48.59 174 SER A CA 1
ATOM 1327 C C . SER A 1 174 ? 8.643 7.609 19.326 1.00 48.59 174 SER A C 1
ATOM 1329 O O . SER A 1 174 ? 8.857 8.413 18.415 1.00 48.59 174 SER A O 1
ATOM 1331 N N . SER A 1 175 ? 7.969 7.950 20.424 1.00 40.19 175 SER A N 1
ATOM 1332 C CA . SER A 1 175 ? 7.928 9.336 20.892 1.00 40.19 175 SER A CA 1
ATOM 1333 C C . SER A 1 175 ? 9.302 9.685 21.469 1.00 40.19 175 SER A C 1
ATOM 1335 O O . SER A 1 175 ? 10.028 8.813 21.941 1.00 40.19 175 SER A O 1
ATOM 1337 N N . ALA A 1 176 ? 9.670 10.962 21.444 1.00 42.69 176 ALA A N 1
ATOM 1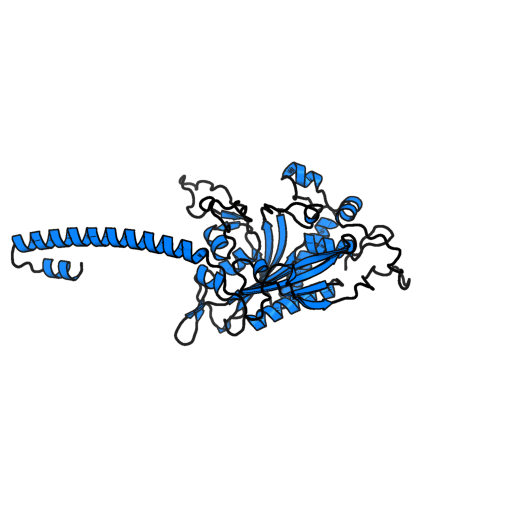338 C CA . ALA A 1 176 ? 10.944 11.485 21.946 1.00 42.69 176 ALA A CA 1
ATOM 1339 C C . ALA A 1 176 ? 11.216 11.241 23.455 1.00 42.69 176 ALA A C 1
ATOM 1341 O O . ALA A 1 176 ? 12.182 11.774 23.990 1.00 42.69 176 ALA A O 1
ATOM 1342 N N . GLU A 1 177 ? 10.382 10.460 24.145 1.00 41.62 177 GLU A N 1
ATOM 1343 C CA . GLU A 1 177 ? 10.447 10.218 25.589 1.00 41.62 177 GLU A CA 1
ATOM 1344 C C . GLU A 1 177 ? 11.315 9.004 25.972 1.00 41.62 177 GLU A C 1
ATOM 1346 O O . GLU A 1 177 ? 11.788 8.950 27.102 1.00 41.62 177 GLU A O 1
ATOM 1351 N N . ASP A 1 178 ? 11.619 8.086 25.044 1.00 39.84 178 ASP A N 1
ATOM 1352 C CA . ASP A 1 178 ? 12.349 6.841 25.360 1.00 39.84 178 ASP A CA 1
ATOM 1353 C C . ASP A 1 178 ? 13.872 6.900 25.116 1.00 39.84 178 ASP A C 1
ATOM 1355 O O . ASP A 1 178 ? 14.549 5.875 25.159 1.00 39.84 178 ASP A O 1
ATOM 1359 N N . GLY A 1 179 ? 14.454 8.074 24.841 1.00 35.88 179 GLY A N 1
ATOM 1360 C CA . GLY A 1 179 ? 15.916 8.237 24.705 1.00 35.88 179 GLY A CA 1
ATOM 1361 C C . GLY A 1 179 ? 16.580 7.434 23.568 1.00 35.88 179 GLY A C 1
ATOM 1362 O O . GLY A 1 179 ? 17.794 7.514 23.388 1.00 35.88 179 GLY A O 1
ATOM 1363 N N . GLY A 1 180 ? 15.806 6.683 22.782 1.00 36.62 180 GLY A N 1
ATOM 1364 C CA . GLY A 1 180 ? 16.240 6.057 21.540 1.00 36.62 180 GLY A CA 1
ATOM 1365 C C . GLY A 1 180 ? 16.405 7.105 20.445 1.00 36.62 180 GLY A C 1
ATOM 1366 O O . GLY A 1 180 ? 15.698 8.112 20.423 1.00 36.62 180 GLY A O 1
ATOM 1367 N N . SER A 1 181 ? 17.338 6.876 19.519 1.00 36.62 181 SER A N 1
ATOM 1368 C CA . SER A 1 181 ? 17.437 7.653 18.283 1.00 36.62 181 SER A CA 1
ATOM 1369 C C . SER A 1 181 ? 16.080 7.617 17.580 1.00 36.62 181 SER A C 1
ATOM 1371 O O . SER A 1 181 ? 15.729 6.592 17.000 1.00 36.62 181 SER A O 1
ATOM 1373 N N . GLY A 1 182 ? 15.299 8.692 17.714 1.00 41.41 182 GLY A N 1
ATOM 1374 C CA . GLY A 1 182 ? 13.901 8.712 17.307 1.00 41.41 182 GLY A CA 1
ATOM 1375 C C . GLY A 1 182 ? 13.749 8.256 15.862 1.00 41.41 182 GLY A C 1
ATOM 1376 O O . GLY A 1 182 ? 14.300 8.885 14.956 1.00 41.41 182 GLY A O 1
ATOM 1377 N N . GLU A 1 183 ? 13.017 7.164 15.641 1.00 45.28 183 GLU A N 1
ATOM 1378 C CA . GLU A 1 183 ? 12.592 6.807 14.293 1.00 45.28 183 GLU A CA 1
ATOM 1379 C C . GLU A 1 183 ? 11.693 7.941 13.804 1.00 45.28 183 GLU A C 1
ATOM 1381 O O . GLU A 1 183 ? 10.617 8.212 14.345 1.00 45.28 183 GLU A O 1
ATOM 1386 N N . ALA A 1 184 ? 12.177 8.665 12.802 1.00 54.31 184 ALA A N 1
ATOM 1387 C CA . ALA A 1 184 ? 11.457 9.784 12.243 1.00 54.31 184 ALA A CA 1
ATOM 1388 C C . ALA A 1 184 ? 10.157 9.287 11.588 1.00 54.31 184 ALA A C 1
ATOM 1390 O O . ALA A 1 184 ? 10.157 8.358 10.777 1.00 54.31 184 ALA A O 1
ATOM 1391 N N . SER A 1 185 ? 9.042 9.904 11.992 1.00 64.69 185 SER A N 1
ATOM 1392 C CA . SER A 1 185 ? 7.690 9.585 11.523 1.00 64.69 185 SER A CA 1
ATOM 1393 C C . SER A 1 185 ? 7.651 9.471 10.001 1.00 64.69 185 SER A C 1
ATOM 1395 O O . SER A 1 185 ? 8.006 10.423 9.314 1.00 64.69 185 SER A O 1
ATOM 1397 N N . GLN A 1 186 ? 7.159 8.345 9.476 1.00 77.25 186 GLN A N 1
ATOM 1398 C CA . GLN A 1 186 ? 6.928 8.168 8.035 1.00 77.25 186 GLN A CA 1
ATOM 1399 C C . GLN A 1 186 ? 5.737 8.996 7.518 1.00 77.25 186 GLN A C 1
ATOM 1401 O O . GLN A 1 186 ? 5.554 9.102 6.309 1.00 77.25 186 GLN A O 1
ATOM 1406 N N . ILE A 1 187 ? 4.943 9.594 8.413 1.00 89.38 187 ILE A N 1
ATOM 1407 C CA . ILE A 1 187 ? 3.709 10.320 8.098 1.00 89.38 187 ILE A CA 1
ATOM 1408 C C . ILE A 1 187 ? 3.921 11.832 8.172 1.00 89.38 187 ILE A C 1
ATOM 1410 O O . ILE A 1 187 ? 4.393 12.350 9.190 1.00 89.38 187 ILE A O 1
ATOM 1414 N N . TYR A 1 188 ? 3.488 12.537 7.124 1.00 91.25 188 TYR A N 1
ATOM 1415 C CA . TYR A 1 188 ? 3.352 13.992 7.123 1.00 91.25 188 TYR A CA 1
ATOM 1416 C C . TYR A 1 188 ? 2.078 14.409 7.863 1.00 91.25 188 TYR A C 1
ATOM 1418 O O . TYR A 1 188 ? 0.968 14.037 7.478 1.00 91.25 188 TYR A O 1
ATOM 1426 N N . ARG A 1 189 ? 2.236 15.216 8.913 1.00 90.00 189 ARG A N 1
ATOM 1427 C CA . ARG A 1 189 ? 1.122 15.819 9.655 1.00 90.00 189 ARG A CA 1
ATOM 1428 C C . ARG A 1 189 ? 0.840 17.212 9.114 1.00 90.00 189 ARG A C 1
ATOM 1430 O O . ARG A 1 189 ? 1.766 18.002 8.946 1.00 90.00 189 ARG A O 1
ATOM 1437 N N . MET A 1 190 ? -0.427 17.510 8.854 1.00 89.81 190 MET A N 1
ATOM 1438 C CA . MET A 1 190 ? -0.842 18.841 8.429 1.00 89.81 190 MET A CA 1
ATOM 1439 C C . MET A 1 190 ? -0.963 19.741 9.655 1.00 89.81 190 MET A C 1
ATOM 1441 O O . MET A 1 190 ? -1.508 19.334 10.684 1.00 89.81 190 MET A O 1
ATOM 1445 N N . THR A 1 191 ? -0.480 20.975 9.544 1.00 85.81 191 THR A N 1
ATOM 1446 C CA . THR A 1 191 ? -0.707 21.982 10.581 1.00 85.81 191 THR A CA 1
ATOM 1447 C C . THR A 1 191 ? -2.213 22.243 10.697 1.00 85.81 191 THR A C 1
ATOM 1449 O O . THR A 1 191 ? -2.841 22.538 9.675 1.00 85.81 191 THR A O 1
ATOM 1452 N N . PRO A 1 192 ? -2.816 22.139 11.897 1.00 79.62 192 PRO A N 1
ATOM 1453 C CA . PRO A 1 192 ? -4.230 22.431 12.082 1.00 79.62 192 PRO A CA 1
ATOM 1454 C C . PRO A 1 192 ? -4.525 23.877 11.688 1.00 79.62 192 PRO A C 1
ATOM 1456 O O . PRO A 1 192 ? -3.930 24.808 12.230 1.00 79.62 192 PRO A O 1
ATOM 1459 N N . VAL A 1 193 ? -5.467 24.070 10.772 1.00 77.56 193 VAL A N 1
ATOM 1460 C CA . VAL A 1 193 ? -6.058 25.387 10.525 1.00 77.56 193 VAL A CA 1
ATOM 1461 C C . VAL A 1 193 ? -7.224 25.539 11.496 1.00 77.56 193 VAL A C 1
ATOM 1463 O O . VAL A 1 193 ? -7.969 24.580 11.705 1.00 77.56 193 VAL A O 1
ATOM 1466 N N . ALA A 1 194 ? -7.332 26.696 12.149 1.00 78.06 194 ALA A N 1
ATOM 1467 C CA . ALA A 1 194 ? -8.477 26.986 13.004 1.00 78.06 194 ALA A CA 1
ATOM 1468 C C . ALA A 1 194 ? -9.759 26.978 12.160 1.00 78.06 194 ALA A C 1
ATOM 1470 O O . ALA A 1 194 ? -9.756 27.469 11.029 1.00 78.06 194 ALA A O 1
ATOM 1471 N N . ASP A 1 195 ? -10.833 26.398 12.685 1.00 76.38 195 ASP A N 1
ATOM 1472 C CA . ASP A 1 195 ? -12.132 26.454 12.027 1.00 76.38 195 ASP A CA 1
ATOM 1473 C C . ASP A 1 195 ? -12.729 27.875 12.080 1.00 76.38 195 ASP A C 1
ATOM 1475 O O . ASP A 1 195 ? -12.136 28.811 12.623 1.00 76.38 195 ASP A O 1
ATOM 1479 N N . GLU A 1 196 ? -13.928 28.054 11.522 1.00 73.62 196 GLU A N 1
ATOM 1480 C CA . GLU A 1 196 ? -14.633 29.347 11.508 1.00 73.62 196 GLU A CA 1
ATOM 1481 C C . GLU A 1 196 ? -14.884 29.933 12.915 1.00 73.62 196 GLU A C 1
ATOM 1483 O O . GLU A 1 196 ? -15.220 31.110 13.043 1.00 73.62 196 GLU A O 1
ATOM 1488 N N . ARG A 1 197 ? -14.717 29.130 13.975 1.00 76.19 197 ARG A N 1
ATOM 1489 C CA . ARG A 1 197 ? -14.892 29.510 15.384 1.00 76.19 197 ARG A CA 1
ATOM 1490 C C . ARG A 1 197 ? -13.561 29.765 16.092 1.00 76.19 197 ARG A C 1
ATOM 1492 O O . ARG A 1 197 ? -13.564 30.111 17.271 1.00 76.19 197 ARG A O 1
ATOM 1499 N N . GLY A 1 198 ? -12.436 29.630 15.391 1.00 79.12 198 GLY A N 1
ATOM 1500 C CA . GLY A 1 198 ? -11.102 29.772 15.963 1.00 79.12 198 GLY A CA 1
ATOM 1501 C C . GLY A 1 198 ? -10.610 28.524 16.702 1.00 79.12 198 GLY A C 1
ATOM 1502 O O . GLY A 1 198 ? -9.596 28.602 17.394 1.00 79.12 198 GLY A O 1
ATOM 1503 N N . GLU A 1 199 ? -11.297 27.384 16.581 1.00 74.81 199 GLU A N 1
ATOM 1504 C CA . GLU A 1 199 ? -10.946 26.151 17.286 1.00 74.81 199 GLU A CA 1
ATOM 1505 C C . GLU A 1 199 ? -10.097 25.225 16.406 1.00 74.81 199 GLU A C 1
ATOM 1507 O O . GLU A 1 199 ? -10.301 25.094 15.198 1.00 74.81 199 GLU A O 1
ATOM 1512 N N . HIS A 1 200 ? -9.122 24.551 17.016 1.00 76.06 200 HIS A N 1
ATOM 1513 C CA . HIS A 1 200 ? -8.329 23.529 16.340 1.00 76.06 200 HIS A CA 1
ATOM 1514 C C . HIS A 1 200 ? -8.931 22.144 16.581 1.00 76.06 200 HIS A C 1
ATOM 1516 O O . HIS A 1 200 ? -9.266 21.789 17.711 1.00 76.06 200 HIS A O 1
ATOM 1522 N N . SER A 1 201 ? -9.000 21.321 15.529 1.00 76.69 201 SER A N 1
ATOM 1523 C CA . SER A 1 201 ? -9.366 19.908 15.675 1.00 76.69 201 SER A CA 1
ATOM 1524 C C . SER A 1 201 ? -8.383 19.204 16.615 1.00 76.69 201 SER A C 1
ATOM 1526 O O . SER A 1 201 ? -7.180 19.190 16.353 1.00 76.69 201 SER A O 1
ATOM 1528 N N . ALA A 1 202 ? -8.902 18.556 17.662 1.00 82.00 202 ALA A N 1
ATOM 1529 C CA . ALA A 1 202 ? -8.117 17.685 18.543 1.00 82.00 202 ALA A CA 1
ATOM 1530 C C . ALA A 1 202 ? -7.545 16.451 17.813 1.00 82.00 202 ALA A C 1
ATOM 1532 O O . ALA A 1 202 ? -6.656 15.780 18.329 1.00 82.00 202 ALA A O 1
ATOM 1533 N N . ASP A 1 203 ? -8.051 16.161 16.612 1.00 87.25 203 ASP A N 1
ATOM 1534 C CA . ASP A 1 203 ? -7.587 15.094 15.732 1.00 87.25 203 ASP A CA 1
ATOM 1535 C C . ASP A 1 203 ? -7.173 15.699 14.378 1.00 87.25 203 ASP A C 1
ATOM 1537 O O . ASP A 1 203 ? -8.035 15.917 13.511 1.00 87.25 203 ASP A O 1
ATOM 1541 N N . PRO A 1 204 ? -5.893 16.084 14.215 1.00 89.94 204 PRO A N 1
ATOM 1542 C CA . PRO A 1 204 ? -5.411 16.746 13.009 1.00 89.94 204 PRO A CA 1
ATOM 1543 C C . PRO A 1 204 ? -5.419 15.812 11.799 1.00 89.94 204 PRO A C 1
ATOM 1545 O O . PRO A 1 204 ? -5.389 14.586 11.922 1.00 89.94 204 PRO A O 1
ATOM 1548 N N . LEU A 1 205 ? -5.421 16.400 10.604 1.00 93.44 205 LEU A N 1
ATOM 1549 C CA . LEU A 1 205 ? -5.266 15.649 9.363 1.00 93.44 205 LEU A CA 1
ATOM 1550 C C . LEU A 1 205 ? -3.793 15.314 9.102 1.00 93.44 205 LEU A C 1
ATOM 1552 O O . LEU A 1 205 ? -2.878 16.066 9.438 1.00 93.44 205 LEU A O 1
ATOM 1556 N N . CYS A 1 206 ? -3.576 14.168 8.475 1.00 94.62 206 CYS A N 1
ATOM 1557 C CA . CYS A 1 206 ? -2.291 13.676 8.006 1.00 94.62 206 CYS A CA 1
ATOM 1558 C C . CYS A 1 206 ? -2.422 13.295 6.533 1.00 94.62 206 CYS A C 1
ATOM 1560 O O . CYS A 1 206 ? -3.472 12.794 6.127 1.00 94.62 206 CYS A O 1
ATOM 1562 N N . LEU A 1 207 ? -1.356 13.476 5.756 1.00 96.50 207 LEU A N 1
ATOM 1563 C CA . LEU A 1 207 ? -1.301 12.926 4.405 1.00 96.50 207 LEU A CA 1
ATOM 1564 C C . LEU A 1 207 ? -1.127 11.408 4.483 1.00 96.50 207 LEU A C 1
ATOM 1566 O O . LEU A 1 207 ? -0.341 10.904 5.291 1.00 96.50 207 LEU A O 1
ATOM 1570 N N . VAL A 1 208 ? -1.877 10.675 3.664 1.00 96.31 208 VAL A N 1
ATOM 1571 C CA . VAL A 1 208 ? -1.884 9.208 3.707 1.00 96.31 208 VAL A CA 1
ATOM 1572 C C . VAL A 1 208 ? -0.622 8.635 3.055 1.00 96.31 208 VAL A C 1
ATOM 1574 O O . VAL A 1 208 ? -0.191 9.079 1.993 1.00 96.31 208 VAL A O 1
ATOM 1577 N N . ALA A 1 209 ? -0.029 7.607 3.666 1.00 94.88 209 ALA A N 1
ATOM 1578 C CA . ALA A 1 209 ? 1.126 6.892 3.101 1.00 94.88 209 ALA A CA 1
ATOM 1579 C C . ALA A 1 209 ? 0.738 5.787 2.098 1.00 94.88 209 ALA A C 1
ATOM 1581 O O . ALA A 1 209 ? 1.613 5.150 1.497 1.00 94.88 209 ALA A O 1
ATOM 1582 N N . THR A 1 210 ? -0.564 5.514 1.987 1.00 97.25 210 THR A N 1
ATOM 1583 C CA . THR A 1 210 ? -1.191 4.497 1.138 1.00 97.25 210 THR A CA 1
ATOM 1584 C C . THR A 1 210 ? -2.713 4.678 1.146 1.00 97.25 210 THR A C 1
ATOM 1586 O O . THR A 1 210 ? -3.277 5.053 2.178 1.00 97.25 210 THR A O 1
ATOM 1589 N N . ALA A 1 211 ? -3.380 4.350 0.035 1.00 97.88 211 ALA A N 1
ATOM 1590 C CA . ALA A 1 211 ? -4.840 4.276 -0.050 1.00 97.88 211 ALA A CA 1
ATOM 1591 C C . ALA A 1 211 ? -5.445 3.230 0.911 1.00 97.88 211 ALA A C 1
ATOM 1593 O O . ALA A 1 211 ? -6.619 3.321 1.253 1.00 97.88 211 ALA A O 1
ATOM 1594 N N . GLU A 1 212 ? -4.653 2.274 1.410 1.00 98.12 212 GLU A N 1
ATOM 1595 C CA . GLU A 1 212 ? -5.077 1.315 2.440 1.00 98.12 212 GLU A CA 1
ATOM 1596 C C . GLU A 1 212 ? -5.753 2.005 3.636 1.00 98.12 212 GLU A C 1
ATOM 1598 O O . GLU A 1 212 ? -6.815 1.570 4.078 1.00 98.12 212 GLU A O 1
ATOM 1603 N N . ILE A 1 213 ? -5.170 3.109 4.124 1.00 97.81 213 ILE A N 1
ATOM 1604 C CA . ILE A 1 213 ? -5.650 3.833 5.308 1.00 97.81 213 ILE A CA 1
ATOM 1605 C C . ILE A 1 213 ? -7.114 4.277 5.128 1.00 97.81 213 ILE A C 1
ATOM 1607 O O . ILE A 1 213 ? -7.963 3.857 5.919 1.00 97.81 213 ILE A O 1
ATOM 1611 N N . PRO A 1 214 ? -7.462 5.100 4.115 1.00 98.25 214 PRO A N 1
ATOM 1612 C CA . PRO A 1 214 ? -8.847 5.510 3.908 1.00 98.25 214 PRO A CA 1
ATOM 1613 C C . PRO A 1 214 ? -9.763 4.354 3.481 1.00 98.25 214 PRO A C 1
ATOM 1615 O O . PRO A 1 214 ? -10.930 4.357 3.870 1.00 98.25 214 PRO A O 1
ATOM 1618 N N . LEU A 1 215 ? -9.274 3.357 2.733 1.00 98.44 215 LEU A N 1
ATOM 1619 C CA . LEU A 1 215 ? -10.100 2.227 2.282 1.00 98.44 215 LEU A CA 1
ATOM 1620 C C . LEU A 1 215 ? -10.560 1.339 3.442 1.00 98.44 215 LEU A C 1
ATOM 1622 O O . LEU A 1 215 ? -11.740 1.001 3.519 1.00 98.44 215 LEU A O 1
ATOM 1626 N N . VAL A 1 216 ? -9.663 0.991 4.371 1.00 97.94 216 VAL A N 1
ATOM 1627 C CA . VAL A 1 216 ? -10.033 0.216 5.564 1.00 97.94 216 VAL A CA 1
ATOM 1628 C C . VAL A 1 216 ? -10.933 1.058 6.476 1.00 97.94 216 VAL A C 1
ATOM 1630 O O . VAL A 1 216 ? -11.970 0.590 6.954 1.00 97.94 216 VAL A O 1
ATOM 1633 N N . ALA A 1 217 ? -10.580 2.329 6.685 1.00 97.81 217 ALA A N 1
ATOM 1634 C CA . ALA A 1 217 ? -11.326 3.234 7.554 1.00 97.81 217 ALA A CA 1
ATOM 1635 C C . ALA A 1 217 ? -12.720 3.604 7.030 1.00 97.81 217 ALA A C 1
ATOM 1637 O O . ALA A 1 217 ? -13.579 3.991 7.821 1.00 97.81 217 ALA A O 1
ATOM 1638 N N . MET A 1 218 ? -13.001 3.423 5.738 1.00 97.56 218 MET A N 1
ATOM 1639 C CA . MET A 1 218 ? -14.339 3.622 5.170 1.00 97.56 218 MET A CA 1
ATOM 1640 C C . MET A 1 218 ? -15.419 2.791 5.890 1.00 97.56 218 MET A C 1
ATOM 1642 O O . MET A 1 218 ? -16.589 3.176 5.912 1.00 97.56 218 MET A O 1
ATOM 1646 N N . LYS A 1 219 ? -15.036 1.666 6.511 1.00 97.75 219 LYS A N 1
ATOM 1647 C CA . LYS A 1 219 ? -15.934 0.767 7.255 1.00 97.75 219 LYS A CA 1
ATOM 1648 C C . LYS A 1 219 ? -15.854 0.936 8.778 1.00 97.75 219 LYS A C 1
ATOM 1650 O O . LYS A 1 219 ? -16.381 0.106 9.518 1.00 97.75 219 LYS A O 1
ATOM 1655 N N . GLN A 1 220 ? -15.218 2.005 9.265 1.00 97.69 220 GLN A N 1
ATOM 1656 C CA . GLN A 1 220 ? -15.041 2.284 10.693 1.00 97.69 220 GLN A CA 1
ATOM 1657 C C . GLN A 1 220 ? -16.381 2.244 11.458 1.00 97.69 220 GLN A C 1
ATOM 1659 O O . GLN A 1 220 ? -17.384 2.802 11.019 1.00 97.69 220 GLN A O 1
ATOM 1664 N N . GLN A 1 221 ? -16.383 1.575 12.618 1.00 98.00 221 GLN A N 1
ATOM 1665 C CA . GLN A 1 221 ? -17.540 1.326 13.498 1.00 98.00 221 GLN A CA 1
ATOM 1666 C C . GLN A 1 221 ? -18.736 0.583 12.867 1.00 98.00 221 GLN A C 1
ATOM 1668 O O . GLN A 1 221 ? -19.803 0.523 13.482 1.00 98.00 221 GLN A O 1
ATOM 1673 N N . GLN A 1 222 ? -18.593 -0.013 11.679 1.00 97.81 222 GLN A N 1
ATOM 1674 C CA . GLN A 1 222 ? -19.677 -0.773 11.053 1.00 97.81 222 GLN A CA 1
ATOM 1675 C C . GLN A 1 222 ? -19.719 -2.230 11.532 1.00 97.81 222 GLN A C 1
ATOM 1677 O O . GLN A 1 222 ? -18.700 -2.835 11.876 1.00 97.81 222 GLN A O 1
ATOM 1682 N N . ILE A 1 223 ? -20.927 -2.799 11.518 1.00 97.44 223 ILE A N 1
ATOM 1683 C CA . ILE A 1 223 ? -21.163 -4.240 11.641 1.00 97.44 223 ILE A CA 1
ATOM 1684 C C . ILE A 1 223 ? -21.637 -4.731 10.274 1.00 97.44 223 ILE A C 1
ATOM 1686 O O . ILE A 1 223 ? -22.767 -4.454 9.875 1.00 97.44 223 ILE A O 1
ATOM 1690 N N . LEU A 1 224 ? -20.754 -5.422 9.565 1.00 96.50 224 LEU A N 1
ATOM 1691 C CA . LEU A 1 224 ? -20.971 -5.954 8.228 1.00 96.50 224 LEU A CA 1
ATOM 1692 C C . LEU A 1 224 ? -21.849 -7.208 8.269 1.00 96.50 224 LEU A C 1
ATOM 1694 O O . LEU A 1 224 ? -21.877 -7.947 9.264 1.00 96.50 224 LEU A O 1
ATOM 1698 N N . ASP A 1 225 ? -22.559 -7.439 7.170 1.00 93.69 225 ASP A N 1
ATOM 1699 C CA . ASP A 1 225 ? -23.240 -8.704 6.928 1.00 93.69 225 ASP A CA 1
ATOM 1700 C C . ASP A 1 225 ? -22.215 -9.743 6.459 1.00 93.69 225 ASP A C 1
ATOM 1702 O O . ASP A 1 225 ? -21.379 -9.459 5.608 1.00 93.69 225 ASP A O 1
ATOM 1706 N N . GLY A 1 226 ? -22.268 -10.959 7.004 1.00 92.25 226 GLY A N 1
ATOM 1707 C CA . GLY A 1 226 ? -21.370 -12.035 6.582 1.00 92.25 226 GLY A CA 1
ATOM 1708 C C . GLY A 1 226 ? -21.536 -12.384 5.104 1.00 92.25 226 GLY A C 1
ATOM 1709 O O . GLY A 1 226 ? -20.567 -12.787 4.468 1.00 92.25 226 GLY A O 1
ATOM 1710 N N . SER A 1 227 ? -22.734 -12.162 4.548 1.00 93.38 227 SER A N 1
ATOM 1711 C CA . SER A 1 227 ? -23.021 -12.389 3.129 1.00 93.38 227 SER A CA 1
ATOM 1712 C C . SER A 1 227 ? -22.324 -11.401 2.181 1.00 93.38 227 SER A C 1
ATOM 1714 O O . SER A 1 227 ? -22.183 -11.712 1.000 1.00 93.38 227 SER A O 1
ATOM 1716 N N . SER A 1 228 ? -21.866 -10.238 2.673 1.00 92.94 228 SER A N 1
ATOM 1717 C CA . SER A 1 228 ? -21.124 -9.266 1.857 1.00 92.94 228 SER A CA 1
ATOM 1718 C C . SER A 1 228 ? -19.625 -9.558 1.780 1.00 92.94 228 SER A C 1
ATOM 1720 O O . SER A 1 228 ? -18.936 -8.941 0.971 1.00 92.94 228 SER A O 1
ATOM 1722 N N . LEU A 1 229 ? -19.109 -10.485 2.597 1.00 96.06 229 LEU A N 1
ATOM 1723 C CA . LEU A 1 229 ? -17.685 -10.807 2.653 1.00 96.06 229 LEU A CA 1
ATOM 1724 C C . LEU A 1 229 ? -17.306 -11.936 1.670 1.00 96.06 229 LEU A C 1
ATOM 1726 O O . LEU A 1 229 ? -18.042 -12.917 1.563 1.00 96.06 229 LEU A O 1
ATOM 1730 N N . PRO A 1 230 ? -16.124 -11.864 1.026 1.00 97.56 230 PRO A N 1
ATOM 1731 C CA . PRO A 1 230 ? -15.130 -10.796 1.151 1.00 97.56 230 PRO A CA 1
ATOM 1732 C C . PRO A 1 230 ? -15.520 -9.516 0.387 1.00 97.56 230 PRO A C 1
ATOM 1734 O O . PRO A 1 230 ? -15.868 -9.562 -0.790 1.00 97.56 230 PRO A O 1
ATOM 1737 N N . GLU A 1 231 ? -15.375 -8.352 1.028 1.00 97.94 231 GLU A N 1
ATOM 1738 C CA . GLU A 1 231 ? -15.496 -7.057 0.343 1.00 97.94 231 GLU A CA 1
ATOM 1739 C C . GLU A 1 231 ? -14.124 -6.647 -0.195 1.00 97.94 231 GLU A C 1
ATOM 1741 O O . GLU A 1 231 ? -13.202 -6.402 0.584 1.00 97.94 231 GLU A O 1
ATOM 1746 N N . SER A 1 232 ? -13.989 -6.572 -1.521 1.00 98.44 232 SER A N 1
ATOM 1747 C CA . SER A 1 232 ? -12.728 -6.274 -2.211 1.00 98.44 232 SER A CA 1
ATOM 1748 C C . SER A 1 232 ? -12.804 -4.943 -2.955 1.00 98.44 232 SER A C 1
ATOM 1750 O O . SER A 1 232 ? -13.693 -4.729 -3.779 1.00 98.44 232 SER A O 1
ATOM 1752 N N . VAL A 1 233 ? -11.852 -4.049 -2.702 1.00 98.75 233 VAL A N 1
ATOM 1753 C CA . VAL A 1 233 ? -11.787 -2.711 -3.306 1.00 98.75 233 VAL A CA 1
ATOM 1754 C C . VAL A 1 233 ? -10.396 -2.423 -3.861 1.00 98.75 233 VAL A C 1
ATOM 1756 O O . VAL A 1 233 ? -9.402 -2.927 -3.342 1.00 98.75 233 VAL A O 1
ATOM 1759 N N . ALA A 1 234 ? -10.330 -1.600 -4.906 1.00 98.81 234 ALA A N 1
ATOM 1760 C CA . ALA A 1 234 ? -9.086 -1.080 -5.466 1.00 98.81 234 ALA A CA 1
ATOM 1761 C C . ALA A 1 234 ? -9.104 0.449 -5.387 1.00 98.81 234 ALA A C 1
ATOM 1763 O O . ALA A 1 234 ? -10.003 1.068 -5.948 1.00 98.81 234 ALA A O 1
ATOM 1764 N N . GLY A 1 235 ? -8.161 1.069 -4.683 1.00 98.44 235 GLY A N 1
ATOM 1765 C CA . GLY A 1 235 ? -8.114 2.516 -4.482 1.00 98.44 235 GLY A CA 1
ATOM 1766 C C . GLY A 1 235 ? -6.892 3.172 -5.105 1.00 98.44 235 GLY A C 1
ATOM 1767 O O . GLY A 1 235 ? -5.766 2.725 -4.895 1.00 98.44 235 GLY A O 1
ATOM 1768 N N . LEU A 1 236 ? -7.127 4.269 -5.819 1.00 98.56 236 LEU A N 1
ATOM 1769 C CA . LEU A 1 236 ? -6.100 5.198 -6.280 1.00 98.56 236 LEU A CA 1
ATOM 1770 C C . LEU A 1 236 ? -5.884 6.308 -5.243 1.00 98.56 236 LEU A C 1
ATOM 1772 O O . LEU A 1 236 ? -6.850 6.960 -4.837 1.00 98.56 236 LEU A O 1
ATOM 1776 N N . SER A 1 237 ? -4.623 6.561 -4.883 1.00 98.00 237 SER A N 1
ATOM 1777 C CA . SER A 1 237 ? -4.222 7.738 -4.104 1.00 98.00 237 SER A CA 1
ATOM 1778 C C . SER A 1 237 ? -2.815 8.215 -4.466 1.00 98.00 237 SER A C 1
ATOM 1780 O O . SER A 1 237 ? -1.988 7.448 -4.982 1.00 98.00 237 SER A O 1
ATOM 1782 N N . HIS A 1 238 ? -2.513 9.464 -4.112 1.00 97.94 238 HIS A N 1
ATOM 1783 C CA . HIS A 1 238 ? -1.128 9.872 -3.916 1.00 97.94 238 HIS A CA 1
ATOM 1784 C C . HIS A 1 238 ? -0.688 9.429 -2.517 1.00 97.94 238 HIS A C 1
ATOM 1786 O O . HIS A 1 238 ? -1.422 9.532 -1.535 1.00 97.94 238 HIS A O 1
ATOM 1792 N N . CYS A 1 239 ? 0.512 8.875 -2.432 1.00 97.19 239 CYS A N 1
ATOM 1793 C CA . CYS A 1 239 ? 1.097 8.341 -1.213 1.00 97.19 239 CYS A CA 1
ATOM 1794 C C . CYS A 1 239 ? 2.232 9.248 -0.765 1.00 97.19 239 CYS A C 1
ATOM 1796 O O . CYS A 1 239 ? 3.161 9.485 -1.537 1.00 97.19 239 CYS A O 1
ATOM 1798 N N . PHE A 1 240 ? 2.178 9.703 0.485 1.00 96.56 240 PHE A N 1
ATOM 1799 C CA . PHE A 1 240 ? 3.163 10.610 1.061 1.00 96.56 240 PHE A CA 1
ATOM 1800 C C . PHE A 1 240 ? 3.962 9.911 2.156 1.00 96.56 240 PHE A C 1
ATOM 1802 O O . PHE A 1 240 ? 3.396 9.452 3.149 1.00 96.56 240 PHE A O 1
ATOM 1809 N N . ARG A 1 241 ? 5.284 9.830 1.987 1.00 92.12 241 ARG A N 1
ATOM 1810 C CA . ARG A 1 241 ? 6.195 9.207 2.955 1.00 92.12 241 ARG A CA 1
ATOM 1811 C C . ARG A 1 241 ? 7.358 10.132 3.264 1.00 92.12 241 ARG A C 1
ATOM 1813 O O . ARG A 1 241 ? 8.043 10.616 2.366 1.00 92.12 241 ARG A O 1
ATOM 1820 N N . ALA A 1 242 ? 7.607 10.375 4.547 1.00 85.25 242 ALA A N 1
ATOM 1821 C CA . ALA A 1 242 ? 8.697 11.255 4.961 1.00 85.25 242 ALA A CA 1
ATOM 1822 C C . ALA A 1 242 ? 10.085 10.669 4.646 1.00 85.25 242 ALA A C 1
ATOM 1824 O O . ALA A 1 242 ? 11.059 11.415 4.649 1.00 85.25 242 ALA A O 1
ATOM 1825 N N . GLU A 1 243 ? 10.186 9.356 4.376 1.00 81.06 243 GLU A N 1
ATOM 1826 C CA . GLU A 1 243 ? 11.418 8.653 3.965 1.00 81.06 243 GLU A CA 1
ATOM 1827 C C . GLU A 1 243 ? 12.631 8.998 4.843 1.00 81.06 243 GLU A C 1
ATOM 1829 O O . GLU A 1 243 ? 13.786 9.079 4.397 1.00 81.06 243 GLU A O 1
ATOM 1834 N N . ALA A 1 244 ? 12.349 9.252 6.117 1.00 64.19 244 ALA A N 1
ATOM 1835 C CA . ALA A 1 244 ? 13.326 9.733 7.058 1.00 64.19 244 ALA A CA 1
ATOM 1836 C C . ALA A 1 244 ? 14.252 8.580 7.466 1.00 64.19 244 ALA A C 1
ATOM 1838 O O . ALA A 1 244 ? 13.807 7.461 7.706 1.00 64.19 244 ALA A O 1
ATOM 1839 N N . GLY A 1 245 ? 15.560 8.843 7.469 1.00 59.09 245 GLY A N 1
ATOM 1840 C CA . GLY A 1 245 ? 16.594 7.824 7.686 1.00 59.09 245 GLY A CA 1
ATOM 1841 C C . GLY A 1 245 ? 17.086 7.119 6.416 1.00 59.09 245 GLY A C 1
ATOM 1842 O O . GLY A 1 245 ? 18.174 6.548 6.438 1.00 59.09 245 GLY A O 1
ATOM 1843 N N . ALA A 1 246 ? 16.384 7.223 5.280 1.00 60.50 246 ALA A N 1
ATOM 1844 C CA . ALA A 1 246 ? 16.869 6.645 4.028 1.00 60.50 246 ALA A CA 1
ATOM 1845 C C . ALA A 1 246 ? 18.085 7.433 3.499 1.00 60.50 246 ALA A C 1
ATOM 1847 O O . ALA A 1 246 ? 17.980 8.619 3.174 1.00 60.50 246 ALA A O 1
ATOM 1848 N N . ARG A 1 247 ? 19.244 6.778 3.390 1.00 56.19 247 ARG A N 1
ATOM 1849 C CA . ARG A 1 247 ? 20.472 7.292 2.755 1.00 56.19 247 ARG A CA 1
ATOM 1850 C C . ARG A 1 247 ? 20.977 6.258 1.747 1.00 56.19 247 ARG A C 1
ATOM 1852 O O . ARG A 1 247 ? 20.840 5.065 1.981 1.00 56.19 247 ARG A O 1
ATOM 1859 N N . GLY A 1 248 ? 21.591 6.704 0.651 1.00 62.59 248 GLY A N 1
ATOM 1860 C CA . GLY A 1 248 ? 22.294 5.815 -0.283 1.00 62.59 248 GLY A CA 1
ATOM 1861 C C . GLY A 1 248 ? 21.633 5.656 -1.655 1.00 62.59 248 GLY A C 1
ATOM 1862 O O . GLY A 1 248 ? 20.888 6.522 -2.110 1.00 62.59 248 GLY A O 1
ATOM 1863 N N . ARG A 1 249 ? 21.964 4.555 -2.341 1.00 58.81 249 ARG A N 1
ATOM 1864 C CA . ARG A 1 249 ? 21.751 4.351 -3.787 1.00 58.81 249 ARG A CA 1
ATOM 1865 C C . ARG A 1 249 ? 20.284 4.389 -4.227 1.00 58.81 249 ARG A C 1
ATOM 1867 O O . ARG A 1 249 ? 20.002 4.874 -5.316 1.00 58.81 249 ARG A O 1
ATOM 1874 N N . ASP A 1 250 ? 19.361 3.975 -3.363 1.00 68.19 250 ASP A N 1
ATOM 1875 C CA . ASP A 1 250 ? 17.915 3.985 -3.641 1.00 68.19 250 ASP A CA 1
ATOM 1876 C C . ASP A 1 250 ? 17.302 5.382 -3.741 1.00 68.19 250 ASP A C 1
ATOM 1878 O O . ASP A 1 250 ? 16.169 5.527 -4.190 1.00 68.19 250 ASP A O 1
ATOM 1882 N N . THR A 1 251 ? 18.033 6.407 -3.304 1.00 70.06 251 THR A N 1
ATOM 1883 C CA . THR A 1 251 ? 17.554 7.795 -3.270 1.00 70.06 251 THR A CA 1
ATOM 1884 C C . THR A 1 251 ? 17.830 8.556 -4.568 1.00 70.06 251 THR A C 1
ATOM 1886 O O . THR A 1 251 ? 17.358 9.681 -4.723 1.00 70.06 251 THR A O 1
ATOM 1889 N N . ARG A 1 252 ? 18.581 7.955 -5.505 1.00 81.44 252 ARG A N 1
ATOM 1890 C CA . ARG A 1 252 ? 18.803 8.499 -6.850 1.00 81.44 252 ARG A CA 1
ATOM 1891 C C . ARG A 1 252 ? 17.660 8.057 -7.767 1.00 81.44 252 ARG A C 1
ATOM 1893 O O . ARG A 1 252 ? 17.322 6.879 -7.807 1.00 81.44 252 ARG A O 1
ATOM 1900 N N . GLY A 1 253 ? 17.099 9.003 -8.519 1.00 90.06 253 GLY A N 1
ATOM 1901 C CA . GLY A 1 253 ? 15.998 8.749 -9.449 1.00 90.06 253 GLY A CA 1
ATOM 1902 C C . GLY A 1 253 ? 14.633 8.738 -8.772 1.00 90.06 253 GLY A C 1
ATOM 1903 O O . GLY A 1 253 ? 14.396 9.482 -7.824 1.00 90.06 253 GLY A O 1
ATOM 1904 N N . ILE A 1 254 ? 13.732 7.912 -9.299 1.00 94.00 254 ILE A N 1
ATOM 1905 C CA . ILE A 1 254 ? 12.305 7.895 -8.937 1.00 94.00 254 ILE A CA 1
ATOM 1906 C C . ILE A 1 254 ? 11.912 6.682 -8.082 1.00 94.00 254 ILE A C 1
ATOM 1908 O O . ILE A 1 254 ? 10.739 6.469 -7.802 1.00 94.00 254 ILE A O 1
ATOM 1912 N N . TYR A 1 255 ? 12.874 5.859 -7.662 1.00 92.81 255 TYR A N 1
ATOM 1913 C CA . TYR A 1 255 ? 12.583 4.613 -6.947 1.00 92.81 255 TYR A CA 1
ATOM 1914 C C . TYR A 1 255 ? 12.094 4.826 -5.501 1.00 92.81 255 TYR A C 1
ATOM 1916 O O . TYR A 1 255 ? 11.254 4.071 -5.003 1.00 92.81 255 TYR A O 1
ATOM 1924 N N . ARG A 1 256 ? 12.605 5.864 -4.826 1.00 92.62 256 ARG A N 1
ATOM 1925 C CA . ARG A 1 256 ? 12.240 6.237 -3.453 1.00 92.62 256 ARG A CA 1
ATOM 1926 C C . ARG A 1 256 ? 11.964 7.739 -3.375 1.00 92.62 256 ARG A C 1
ATOM 1928 O O . ARG A 1 256 ? 12.890 8.549 -3.386 1.00 92.62 256 ARG A O 1
ATOM 1935 N N . LEU A 1 257 ? 10.683 8.088 -3.302 1.00 93.69 257 LEU A N 1
ATOM 1936 C CA . LEU A 1 257 ? 10.165 9.454 -3.395 1.00 93.69 257 LEU A CA 1
ATOM 1937 C C . LEU A 1 257 ? 9.329 9.817 -2.167 1.00 93.69 257 LEU A C 1
ATOM 1939 O O . LEU A 1 257 ? 8.778 8.932 -1.514 1.00 93.69 257 LEU A O 1
ATOM 1943 N N . HIS A 1 258 ? 9.196 11.116 -1.887 1.00 95.00 258 HIS A N 1
ATOM 1944 C CA . HIS A 1 258 ? 8.290 11.592 -0.836 1.00 95.00 258 HIS A CA 1
ATOM 1945 C C . HIS A 1 258 ? 6.821 11.513 -1.237 1.00 95.00 258 HIS A C 1
ATOM 1947 O O . HIS A 1 258 ? 5.969 11.357 -0.368 1.00 95.00 258 HIS A O 1
ATOM 1953 N N . GLN A 1 259 ? 6.538 11.614 -2.535 1.00 97.25 259 GLN A N 1
ATOM 1954 C CA . GLN A 1 259 ? 5.206 11.520 -3.113 1.00 97.25 259 GLN A CA 1
ATOM 1955 C C . GLN A 1 259 ? 5.235 10.570 -4.307 1.00 97.25 259 GLN A C 1
ATOM 1957 O O . GLN A 1 259 ? 6.097 10.686 -5.179 1.00 97.25 259 GLN A O 1
ATOM 1962 N N . PHE A 1 260 ? 4.280 9.648 -4.368 1.00 97.75 260 PHE A N 1
ATOM 1963 C CA . PHE A 1 260 ? 4.110 8.764 -5.517 1.00 97.75 260 PHE A CA 1
ATOM 1964 C C . PHE A 1 260 ? 2.674 8.271 -5.655 1.00 97.75 260 PHE A C 1
ATOM 1966 O O . PHE A 1 260 ? 1.957 8.137 -4.668 1.00 97.75 260 PHE A O 1
ATOM 1973 N N . THR A 1 261 ? 2.269 7.951 -6.878 1.00 98.56 261 THR A N 1
ATOM 1974 C CA . THR A 1 261 ? 0.939 7.410 -7.167 1.00 98.56 261 THR A CA 1
ATOM 1975 C C . THR A 1 261 ? 0.917 5.897 -6.968 1.00 98.56 261 THR A C 1
ATOM 1977 O O . THR A 1 261 ? 1.838 5.186 -7.394 1.00 98.56 261 THR A O 1
ATOM 1980 N N . LYS A 1 262 ? -0.134 5.394 -6.314 1.00 98.44 262 LYS A N 1
ATOM 1981 C CA . LYS A 1 262 ? -0.320 3.963 -6.065 1.00 98.44 262 LYS A CA 1
ATOM 1982 C C . LYS A 1 262 ? -1.772 3.541 -6.279 1.00 98.44 262 LYS A C 1
ATOM 1984 O O . LYS A 1 262 ? -2.689 4.256 -5.883 1.00 98.44 262 LYS A O 1
ATOM 1989 N N . VAL A 1 263 ? -1.954 2.354 -6.854 1.00 98.81 263 VAL A N 1
ATOM 1990 C CA . VAL A 1 263 ? -3.216 1.608 -6.816 1.00 98.81 263 VAL A CA 1
ATOM 1991 C C . VAL A 1 263 ? -3.075 0.501 -5.778 1.00 98.81 263 VAL A C 1
ATOM 1993 O O . VAL A 1 263 ? -2.256 -0.407 -5.939 1.00 98.81 263 VAL A O 1
ATOM 1996 N N . GLU A 1 264 ? -3.850 0.602 -4.704 1.00 98.75 264 GLU A N 1
ATOM 1997 C CA . GLU A 1 264 ? -3.883 -0.355 -3.598 1.00 98.75 264 GLU A CA 1
ATOM 1998 C C . GLU A 1 264 ? -5.130 -1.230 -3.686 1.00 98.75 264 GLU A C 1
ATOM 2000 O O . GLU A 1 264 ? -6.211 -0.752 -4.007 1.00 98.75 264 GLU A O 1
ATOM 2005 N N . LEU A 1 265 ? -4.996 -2.501 -3.346 1.00 98.88 265 LEU A N 1
ATOM 2006 C CA . LEU A 1 265 ? -6.080 -3.450 -3.160 1.00 98.88 265 LEU A CA 1
ATOM 2007 C C . LEU A 1 265 ? -6.302 -3.627 -1.663 1.00 98.88 265 LEU A C 1
ATOM 2009 O O . LEU A 1 265 ? -5.345 -3.833 -0.919 1.00 98.88 265 LEU A O 1
ATOM 2013 N N . VAL A 1 266 ? -7.554 -3.590 -1.224 1.00 98.81 266 VAL A N 1
ATOM 2014 C CA . VAL A 1 266 ? -7.939 -3.906 0.154 1.00 98.81 266 VAL A CA 1
ATOM 2015 C C . VAL A 1 266 ? -9.051 -4.936 0.127 1.00 98.81 266 VAL A C 1
ATOM 2017 O O . VAL A 1 266 ? -9.985 -4.831 -0.665 1.00 98.81 266 VAL A O 1
ATOM 2020 N N . THR A 1 267 ? -8.945 -5.941 0.991 1.00 98.81 267 THR A N 1
ATOM 2021 C CA . THR A 1 267 ? -9.992 -6.941 1.198 1.00 98.81 267 THR A CA 1
ATOM 2022 C C . THR A 1 267 ? -10.358 -7.010 2.673 1.00 98.81 267 THR A C 1
ATOM 2024 O O . THR A 1 267 ? -9.492 -7.204 3.527 1.00 98.81 267 THR A O 1
ATOM 2027 N N . LEU A 1 268 ? -11.646 -6.860 2.980 1.00 98.69 268 LEU A N 1
ATOM 2028 C CA . LEU A 1 268 ? -12.202 -7.229 4.279 1.00 98.69 268 LEU A CA 1
ATOM 2029 C C . LEU A 1 268 ? -12.739 -8.650 4.174 1.00 98.69 268 LEU A C 1
ATOM 2031 O O . LEU A 1 268 ? -13.602 -8.929 3.345 1.00 98.69 268 LEU A O 1
ATOM 2035 N N . SER A 1 269 ? -12.225 -9.544 5.011 1.00 98.25 269 SER A N 1
ATOM 2036 C CA . SER A 1 269 ? -12.534 -10.971 4.973 1.00 98.25 269 SER A CA 1
ATOM 2037 C C . SER A 1 269 ? -13.122 -11.448 6.293 1.00 98.25 269 SER A C 1
ATOM 2039 O O . SER A 1 269 ? -12.814 -10.928 7.370 1.00 98.25 269 SER A O 1
ATOM 2041 N N . HIS A 1 270 ? -13.918 -12.515 6.227 1.00 97.31 270 HIS A N 1
ATOM 2042 C CA . HIS A 1 270 ? -14.202 -13.309 7.415 1.00 97.31 270 HIS A CA 1
ATOM 2043 C C . HIS A 1 270 ? -12.885 -13.910 7.960 1.00 97.31 270 HIS A C 1
ATOM 2045 O O . HIS A 1 270 ? -12.040 -14.317 7.149 1.00 97.31 270 HIS A O 1
ATOM 2051 N N . PRO A 1 271 ? -12.691 -14.006 9.294 1.00 96.19 271 PRO A N 1
ATOM 2052 C CA . PRO A 1 271 ? -11.451 -14.522 9.882 1.00 96.19 271 PRO A CA 1
ATOM 2053 C C . PRO A 1 271 ? -11.020 -15.903 9.377 1.00 96.19 271 PRO A C 1
ATOM 2055 O O . PRO A 1 271 ? -9.835 -16.153 9.208 1.00 96.19 271 PRO A O 1
ATOM 2058 N N . THR A 1 272 ? -11.977 -16.784 9.076 1.00 95.69 272 THR A N 1
ATOM 2059 C CA . THR A 1 272 ? -11.707 -18.154 8.598 1.00 95.69 272 THR A CA 1
ATOM 2060 C C . THR A 1 272 ? -11.179 -18.231 7.164 1.00 95.69 272 THR A C 1
ATOM 2062 O O . THR A 1 272 ? -10.772 -19.306 6.740 1.00 95.69 272 THR A O 1
ATOM 2065 N N . HIS A 1 273 ? -11.211 -17.131 6.406 1.00 96.88 273 HIS A N 1
ATOM 2066 C CA . HIS A 1 273 ? -10.836 -17.111 4.988 1.00 96.88 273 HIS A CA 1
ATOM 2067 C C . HIS A 1 273 ? -9.637 -16.203 4.684 1.00 96.88 273 HIS A C 1
ATOM 2069 O O . HIS A 1 273 ? -9.173 -16.188 3.546 1.00 96.88 273 HIS A O 1
ATOM 2075 N N . SER A 1 274 ? -9.098 -15.467 5.667 1.00 97.62 274 SER A N 1
ATOM 2076 C CA . SER A 1 274 ? -8.079 -14.440 5.396 1.00 97.62 274 SER A CA 1
ATOM 2077 C C . SER A 1 274 ? -6.830 -14.982 4.707 1.00 97.62 274 SER A C 1
ATOM 2079 O O . SER A 1 274 ? -6.297 -14.331 3.820 1.00 97.62 274 SER A O 1
ATOM 2081 N N . ASP A 1 275 ? -6.377 -16.186 5.051 1.00 97.62 275 ASP A N 1
ATOM 2082 C CA . ASP A 1 275 ? -5.155 -16.736 4.450 1.00 97.62 275 ASP A CA 1
ATOM 2083 C C . ASP A 1 275 ? -5.378 -17.124 2.983 1.00 97.62 275 ASP A C 1
ATOM 2085 O O . ASP A 1 275 ? -4.491 -16.957 2.147 1.00 97.62 275 ASP A O 1
ATOM 2089 N N . THR A 1 276 ? -6.596 -17.561 2.645 1.00 98.25 276 THR A N 1
ATOM 2090 C CA . THR A 1 276 ? -6.998 -17.808 1.252 1.00 98.25 276 THR A CA 1
ATOM 2091 C C . THR A 1 276 ? -7.094 -16.495 0.474 1.00 98.25 276 THR A C 1
ATOM 2093 O O . THR A 1 276 ? -6.607 -16.413 -0.652 1.00 98.25 276 THR A O 1
ATOM 2096 N N . GLU A 1 277 ? -7.638 -15.440 1.087 1.00 98.50 277 GLU A N 1
ATOM 2097 C CA . GLU A 1 277 ? -7.685 -14.110 0.470 1.00 98.50 277 GLU A CA 1
ATOM 2098 C C . GLU A 1 277 ? -6.286 -13.519 0.243 1.00 98.50 277 GLU A C 1
ATOM 2100 O O . GLU A 1 277 ? -6.060 -12.878 -0.783 1.00 98.50 277 GLU A O 1
ATOM 2105 N N . LEU A 1 278 ? -5.320 -13.778 1.133 1.00 98.69 278 LEU A N 1
ATOM 2106 C CA . LEU A 1 278 ? -3.931 -13.352 0.933 1.00 98.69 278 LEU A CA 1
ATOM 2107 C C . LEU A 1 278 ? -3.326 -14.009 -0.313 1.00 98.69 278 LEU A C 1
ATOM 2109 O O . LEU A 1 278 ? -2.694 -13.326 -1.119 1.00 98.69 278 LEU A O 1
ATOM 2113 N N . GLN A 1 279 ? -3.553 -15.313 -0.502 1.00 98.38 279 GLN A N 1
ATOM 2114 C CA . GLN A 1 279 ? -3.096 -16.014 -1.706 1.00 98.38 279 GLN A CA 1
ATOM 2115 C C . GLN A 1 279 ? -3.795 -15.492 -2.966 1.00 98.38 279 GLN A C 1
ATOM 2117 O O . GLN A 1 279 ? -3.131 -15.265 -3.974 1.00 98.38 279 GLN A O 1
ATOM 2122 N N . ARG A 1 280 ? -5.101 -15.195 -2.901 1.00 98.62 280 ARG A N 1
ATOM 2123 C CA . ARG A 1 280 ? -5.838 -14.586 -4.021 1.00 98.62 280 ARG A CA 1
ATOM 2124 C C . ARG A 1 280 ? -5.257 -13.227 -4.425 1.00 98.62 280 ARG A C 1
ATOM 2126 O O . ARG A 1 280 ? -5.108 -12.959 -5.617 1.00 98.62 280 ARG A O 1
ATOM 2133 N N . LEU A 1 281 ? -4.919 -12.374 -3.453 1.00 98.75 281 LEU A N 1
ATOM 2134 C CA . LEU A 1 281 ? -4.263 -11.087 -3.710 1.00 98.75 281 LEU A CA 1
ATOM 2135 C C . LEU A 1 281 ? -2.889 -11.282 -4.363 1.00 98.75 281 LEU A C 1
ATOM 2137 O O . LEU A 1 281 ? -2.579 -10.604 -5.343 1.00 98.75 281 LEU A O 1
ATOM 2141 N N . LEU A 1 282 ? -2.101 -12.236 -3.865 1.00 98.38 282 LEU A N 1
ATOM 2142 C CA . LEU A 1 282 ? -0.775 -12.539 -4.394 1.00 98.38 282 LEU A CA 1
ATOM 2143 C C . LEU A 1 282 ? -0.834 -13.079 -5.833 1.00 98.38 282 LEU A C 1
ATOM 2145 O O . LEU A 1 282 ? -0.069 -12.649 -6.699 1.00 98.38 282 LEU A O 1
ATOM 2149 N N . ASP A 1 283 ? -1.768 -13.981 -6.126 1.00 98.56 283 ASP A N 1
ATOM 2150 C CA . ASP A 1 283 ? -1.985 -14.489 -7.481 1.00 98.56 283 ASP A CA 1
ATOM 2151 C C . ASP A 1 283 ? -2.424 -13.375 -8.437 1.00 98.56 283 ASP A C 1
ATOM 2153 O O . ASP A 1 283 ? -1.901 -13.268 -9.548 1.00 98.56 283 ASP A O 1
ATOM 2157 N N . PHE A 1 284 ? -3.299 -12.470 -7.990 1.00 98.75 284 PHE A N 1
ATOM 2158 C CA . PHE A 1 284 ? -3.674 -11.304 -8.784 1.00 98.75 284 PHE A CA 1
ATOM 2159 C C . PHE A 1 284 ? -2.467 -10.394 -9.075 1.00 98.75 284 PHE A C 1
ATOM 2161 O O . PHE A 1 284 ? -2.228 -10.062 -10.238 1.00 98.75 284 PHE A O 1
ATOM 2168 N N . GLN A 1 285 ? -1.660 -10.044 -8.067 1.00 98.50 285 GLN A N 1
ATOM 2169 C CA . GLN A 1 285 ? -0.450 -9.231 -8.255 1.00 98.50 285 GLN A CA 1
ATOM 2170 C C . GLN A 1 285 ? 0.539 -9.887 -9.223 1.00 98.50 285 GLN A C 1
ATOM 2172 O O . GLN A 1 285 ? 1.018 -9.247 -10.158 1.00 98.50 285 GLN A O 1
ATOM 2177 N N . THR A 1 286 ? 0.828 -11.176 -9.032 1.00 98.31 286 THR A N 1
ATOM 2178 C CA . THR A 1 286 ? 1.759 -11.897 -9.909 1.00 98.31 286 THR A CA 1
ATOM 2179 C C . THR A 1 286 ? 1.240 -11.986 -11.344 1.00 98.31 286 THR A C 1
ATOM 2181 O O . THR A 1 286 ? 2.041 -11.853 -12.269 1.00 98.31 286 THR A O 1
ATOM 2184 N N . SER A 1 287 ? -0.079 -12.100 -11.553 1.00 98.19 287 SER A N 1
ATOM 2185 C CA . SER A 1 287 ? -0.679 -12.028 -12.893 1.00 98.19 287 SER A CA 1
ATOM 2186 C C . SER A 1 287 ? -0.488 -10.658 -13.555 1.00 98.19 287 SER A C 1
ATOM 2188 O O . SER A 1 287 ? -0.119 -10.597 -14.725 1.00 98.19 287 SER A O 1
ATOM 2190 N N . LEU A 1 288 ? -0.643 -9.553 -12.809 1.00 97.69 288 LEU A N 1
ATOM 2191 C CA . LEU A 1 288 ? -0.441 -8.200 -13.342 1.00 97.69 288 LEU A CA 1
ATOM 2192 C C . LEU A 1 288 ? 0.980 -8.005 -13.873 1.00 97.69 288 LEU A C 1
ATOM 2194 O O . LEU A 1 288 ? 1.156 -7.411 -14.936 1.00 97.69 288 LEU A O 1
ATOM 2198 N N . TYR A 1 289 ? 1.981 -8.474 -13.126 1.00 97.19 289 TYR A N 1
ATOM 2199 C CA . TYR A 1 289 ? 3.390 -8.293 -13.480 1.00 97.19 289 TYR A CA 1
ATOM 2200 C C . TYR A 1 289 ? 3.858 -9.271 -14.558 1.00 97.19 289 TYR A C 1
ATOM 2202 O O . TYR A 1 289 ? 4.673 -8.895 -15.400 1.00 97.19 289 TYR A O 1
ATOM 2210 N N . ALA A 1 290 ? 3.317 -10.492 -14.572 1.00 95.19 290 ALA A N 1
ATOM 2211 C CA . ALA A 1 290 ? 3.565 -11.461 -15.635 1.00 95.19 290 ALA A CA 1
ATOM 2212 C C . ALA A 1 290 ? 3.045 -10.954 -16.988 1.00 95.19 290 ALA A C 1
ATOM 2214 O O . ALA A 1 290 ? 3.747 -11.054 -17.995 1.00 95.19 290 ALA A O 1
ATOM 2215 N N . ASP A 1 291 ? 1.862 -10.337 -17.003 1.00 94.56 291 ASP A N 1
ATOM 2216 C CA . ASP A 1 291 ? 1.266 -9.775 -18.219 1.00 94.56 291 ASP A CA 1
ATOM 2217 C C . ASP A 1 291 ? 2.040 -8.567 -18.753 1.00 94.56 291 ASP A C 1
ATOM 2219 O O . ASP A 1 291 ? 2.138 -8.381 -19.963 1.00 94.56 291 ASP A O 1
ATOM 2223 N N . LEU A 1 292 ? 2.676 -7.800 -17.863 1.00 94.44 292 LEU A N 1
ATOM 2224 C CA . LEU A 1 292 ? 3.640 -6.758 -18.230 1.00 94.44 292 LEU A CA 1
ATOM 2225 C C . LEU A 1 292 ? 4.996 -7.327 -18.685 1.00 94.44 292 LEU A C 1
ATOM 2227 O O . LEU A 1 292 ? 5.905 -6.566 -19.002 1.00 94.44 292 LEU A O 1
ATOM 2231 N N . GLY A 1 293 ? 5.163 -8.652 -18.700 1.00 91.56 293 GLY A N 1
ATOM 2232 C CA . GLY A 1 293 ? 6.372 -9.332 -19.154 1.00 91.56 293 GLY A CA 1
ATOM 2233 C C . GLY A 1 293 ? 7.578 -9.187 -18.224 1.00 91.56 293 GLY A C 1
ATOM 2234 O O . GLY A 1 293 ? 8.704 -9.370 -18.687 1.00 91.56 293 GLY A O 1
ATOM 2235 N N . LEU A 1 294 ? 7.370 -8.848 -16.948 1.00 93.00 294 LEU A N 1
ATOM 2236 C CA . LEU A 1 294 ? 8.450 -8.635 -15.984 1.00 93.00 294 LEU A CA 1
ATOM 2237 C C . LEU A 1 294 ? 8.984 -9.951 -15.412 1.00 93.00 294 LEU A C 1
ATOM 2239 O O . LEU A 1 294 ? 8.221 -10.844 -15.055 1.00 93.00 294 LEU A O 1
ATOM 2243 N N . THR A 1 295 ? 10.302 -10.025 -15.223 1.00 93.75 295 THR A N 1
ATOM 2244 C CA . THR A 1 295 ? 10.944 -11.074 -14.419 1.00 93.75 295 THR A CA 1
ATOM 2245 C C . THR A 1 295 ? 10.919 -10.657 -12.950 1.00 93.75 295 THR A C 1
ATOM 2247 O O . THR A 1 295 ? 11.463 -9.609 -12.594 1.00 93.75 295 THR A O 1
ATOM 2250 N N . PHE A 1 296 ? 10.300 -11.460 -12.086 1.00 96.88 296 PHE A N 1
ATOM 2251 C CA . PHE A 1 296 ? 10.134 -11.142 -10.666 1.00 96.88 296 PHE A CA 1
ATOM 2252 C C . PHE A 1 296 ? 10.277 -12.372 -9.762 1.00 96.88 296 PHE A C 1
ATOM 2254 O O . PHE A 1 296 ? 10.164 -13.522 -10.194 1.00 96.88 296 PHE A O 1
ATOM 2261 N N . ARG A 1 297 ? 10.498 -12.122 -8.473 1.00 97.69 297 ARG A N 1
ATOM 2262 C CA . ARG A 1 297 ? 10.448 -13.127 -7.409 1.00 97.69 297 ARG A CA 1
ATOM 2263 C C . ARG A 1 297 ? 9.498 -12.688 -6.307 1.00 97.69 297 ARG A C 1
ATOM 2265 O O . ARG A 1 297 ? 9.345 -11.497 -6.057 1.00 97.69 297 ARG A O 1
ATOM 2272 N N . VAL A 1 298 ? 8.883 -13.660 -5.650 1.00 98.62 298 VAL A N 1
ATOM 2273 C CA . VAL A 1 298 ? 8.036 -13.451 -4.478 1.00 98.62 298 VAL A CA 1
ATOM 2274 C C . VAL A 1 298 ? 8.803 -13.905 -3.246 1.00 98.62 298 VAL A C 1
ATOM 2276 O O . VAL A 1 298 ? 9.283 -15.043 -3.188 1.00 98.62 298 VAL A O 1
ATOM 2279 N N . LEU A 1 299 ? 8.902 -13.017 -2.268 1.00 98.56 299 LEU A N 1
ATOM 2280 C CA . LEU A 1 299 ? 9.558 -13.227 -0.990 1.00 98.56 299 LEU A CA 1
ATOM 2281 C C . LEU A 1 299 ? 8.509 -13.295 0.111 1.00 98.56 299 LEU A C 1
ATOM 2283 O O . LEU A 1 299 ? 7.669 -12.411 0.220 1.00 98.56 299 LEU A O 1
ATOM 2287 N N . GLN A 1 300 ? 8.577 -14.315 0.959 1.00 98.50 300 GLN A N 1
ATOM 2288 C CA . GLN A 1 300 ? 7.932 -14.260 2.263 1.00 98.50 300 GLN A CA 1
ATOM 2289 C C . GLN A 1 300 ? 8.835 -13.485 3.216 1.00 98.50 300 GLN A C 1
ATOM 2291 O O . GLN A 1 300 ? 9.985 -13.883 3.443 1.00 98.50 300 GLN A O 1
ATOM 2296 N N . MET A 1 301 ? 8.305 -12.397 3.766 1.00 98.25 301 MET A N 1
ATOM 2297 C CA . MET A 1 301 ? 9.091 -11.473 4.569 1.00 98.25 301 MET A CA 1
ATOM 2298 C C . MET A 1 301 ? 9.261 -11.973 6.006 1.00 98.25 301 MET A C 1
ATOM 2300 O O . MET A 1 301 ? 8.339 -12.578 6.559 1.00 98.25 301 MET A O 1
ATOM 2304 N N . PRO A 1 302 ? 10.439 -11.750 6.609 1.00 97.75 302 PRO A N 1
ATOM 2305 C CA . PRO A 1 302 ? 10.744 -12.196 7.956 1.00 97.75 302 PRO A CA 1
ATOM 2306 C C . PRO A 1 302 ? 10.171 -11.247 9.018 1.00 97.75 302 PRO A C 1
ATOM 2308 O O . PRO A 1 302 ? 9.738 -10.134 8.722 1.00 97.75 302 PRO A O 1
ATOM 2311 N N . SER A 1 303 ? 10.185 -11.683 10.278 1.00 95.44 303 SER A N 1
ATOM 2312 C CA . SER A 1 303 ? 9.525 -11.007 11.403 1.00 95.44 303 SER A CA 1
ATOM 2313 C C . SER A 1 303 ? 9.913 -9.534 11.602 1.00 95.44 303 SER A C 1
ATOM 2315 O O . SER A 1 303 ? 9.065 -8.749 12.018 1.00 95.44 303 SER A O 1
ATOM 2317 N N . HIS A 1 304 ? 11.156 -9.127 11.313 1.00 93.56 304 HIS A N 1
ATOM 2318 C CA . HIS A 1 304 ? 11.572 -7.722 11.468 1.00 93.56 304 HIS A CA 1
ATOM 2319 C C . HIS A 1 304 ? 11.062 -6.804 10.338 1.00 93.56 304 HIS A C 1
ATOM 2321 O O . HIS A 1 304 ? 11.019 -5.589 10.518 1.00 93.56 304 HIS A O 1
ATOM 2327 N N . GLU A 1 305 ? 10.605 -7.374 9.218 1.00 93.19 305 GLU A N 1
ATOM 2328 C CA . GLU A 1 305 ? 10.198 -6.651 8.001 1.00 93.19 305 GLU A CA 1
ATOM 2329 C C . GLU A 1 305 ? 8.672 -6.610 7.780 1.00 93.19 305 GLU A C 1
ATOM 2331 O O . GLU A 1 305 ? 8.192 -6.144 6.741 1.00 93.19 305 GLU A O 1
ATOM 2336 N N . LEU A 1 306 ? 7.880 -7.091 8.747 1.00 92.12 306 LEU A N 1
ATOM 2337 C CA . LEU A 1 306 ? 6.413 -7.129 8.650 1.00 92.12 306 LEU A CA 1
ATOM 2338 C C . LEU A 1 306 ? 5.762 -5.746 8.803 1.00 92.12 306 LEU A C 1
ATOM 2340 O O . LEU A 1 306 ? 4.727 -5.463 8.206 1.00 92.12 306 LEU A O 1
ATOM 2344 N N . GLY A 1 307 ? 6.355 -4.872 9.614 1.00 89.81 307 GLY A N 1
ATOM 2345 C CA . GLY A 1 307 ? 5.662 -3.684 10.111 1.00 89.81 307 GLY A CA 1
ATOM 2346 C C . GLY A 1 307 ? 4.671 -4.009 11.237 1.00 89.81 307 GLY A C 1
ATOM 2347 O O . GLY A 1 307 ? 4.500 -5.156 11.633 1.00 89.81 307 GLY A O 1
ATOM 2348 N N . ALA A 1 308 ? 4.045 -2.976 11.809 1.00 91.94 308 ALA A N 1
ATOM 2349 C CA . ALA A 1 308 ? 3.270 -3.130 13.044 1.00 91.94 308 ALA A CA 1
ATOM 2350 C C . ALA A 1 308 ? 1.930 -3.859 12.853 1.00 91.94 308 ALA A C 1
ATOM 2352 O O . ALA A 1 308 ? 1.456 -4.499 13.785 1.00 91.94 308 ALA A O 1
ATOM 2353 N N . SER A 1 309 ? 1.296 -3.740 11.684 1.00 95.56 309 SER A N 1
ATOM 2354 C CA . SER A 1 309 ? -0.041 -4.290 11.430 1.00 95.56 309 SER A CA 1
ATOM 2355 C C . SER A 1 309 ? -0.031 -5.697 10.834 1.00 95.56 309 SER A C 1
ATOM 2357 O O . SER A 1 309 ? -1.009 -6.424 11.010 1.00 95.56 309 SER A O 1
ATOM 2359 N N . ALA A 1 310 ? 1.022 -6.095 10.119 1.00 97.31 310 ALA A N 1
ATOM 2360 C CA . ALA A 1 310 ? 1.023 -7.340 9.361 1.00 97.31 310 ALA A CA 1
ATOM 2361 C C . ALA A 1 310 ? 1.274 -8.563 10.255 1.00 97.31 310 ALA A C 1
ATOM 2363 O O . ALA A 1 310 ? 2.225 -8.614 11.029 1.00 97.31 310 ALA A O 1
ATOM 2364 N N . TYR A 1 311 ? 0.419 -9.568 10.095 1.00 98.12 311 TYR A N 1
ATOM 2365 C CA . TYR A 1 311 ? 0.574 -10.912 10.646 1.00 98.12 311 TYR A CA 1
ATOM 2366 C C . TYR A 1 311 ? 1.451 -11.790 9.745 1.00 98.12 311 TYR A C 1
ATOM 2368 O O . TYR A 1 311 ? 2.285 -12.566 10.219 1.00 98.12 311 TYR A O 1
ATOM 2376 N N . GLN A 1 312 ? 1.297 -11.614 8.434 1.00 98.06 312 GLN A N 1
ATOM 2377 C CA . GLN A 1 312 ? 2.095 -12.244 7.391 1.00 98.06 312 GLN A CA 1
ATOM 2378 C C . GLN A 1 312 ? 2.210 -11.280 6.213 1.00 98.06 312 GLN A C 1
ATOM 2380 O O . GLN A 1 312 ? 1.234 -10.601 5.888 1.00 98.06 312 GLN A O 1
ATOM 2385 N N . LYS A 1 313 ? 3.386 -11.231 5.583 1.00 98.44 313 LYS A N 1
ATOM 2386 C CA . LYS A 1 313 ? 3.693 -10.316 4.483 1.00 98.44 313 LYS A CA 1
ATOM 2387 C C . LYS A 1 313 ? 4.484 -11.023 3.385 1.00 98.44 313 LYS A C 1
ATOM 2389 O O . LYS A 1 313 ? 5.414 -11.783 3.674 1.00 98.44 313 LYS A O 1
ATOM 2394 N N . TYR A 1 314 ? 4.130 -10.729 2.142 1.00 98.75 314 TYR A N 1
ATOM 2395 C CA . TYR A 1 314 ? 4.874 -11.115 0.953 1.00 98.75 314 TYR A CA 1
ATOM 2396 C C . TYR A 1 314 ? 5.275 -9.875 0.167 1.00 98.75 314 TYR A C 1
ATOM 2398 O O . TYR A 1 314 ? 4.435 -9.012 -0.066 1.00 98.75 314 TYR A O 1
ATOM 2406 N N . ASP A 1 315 ? 6.523 -9.823 -0.284 1.00 98.56 315 ASP A N 1
ATOM 2407 C CA . ASP A 1 315 ? 7.010 -8.783 -1.188 1.00 98.56 315 ASP A CA 1
ATOM 2408 C C . ASP A 1 315 ? 7.278 -9.379 -2.569 1.00 98.56 315 ASP A C 1
ATOM 2410 O O . ASP A 1 315 ? 7.708 -10.528 -2.702 1.00 98.56 315 ASP A O 1
ATOM 2414 N N . ILE A 1 316 ? 7.004 -8.601 -3.613 1.00 98.69 316 ILE A N 1
ATOM 2415 C CA . ILE A 1 316 ? 7.320 -8.960 -4.994 1.00 98.69 316 ILE A CA 1
ATOM 2416 C C . ILE A 1 316 ? 8.402 -8.017 -5.479 1.00 98.69 316 ILE A C 1
ATOM 2418 O O . ILE A 1 316 ? 8.210 -6.801 -5.542 1.00 98.69 316 ILE A O 1
ATOM 2422 N N . GLU A 1 317 ? 9.532 -8.592 -5.867 1.00 98.12 317 GLU A N 1
ATOM 2423 C CA . GLU A 1 317 ? 10.656 -7.846 -6.403 1.00 98.12 317 GLU A CA 1
ATOM 2424 C C . GLU A 1 317 ? 10.831 -8.135 -7.886 1.00 98.12 317 GLU A C 1
ATOM 2426 O O . GLU A 1 317 ? 10.955 -9.293 -8.286 1.00 98.12 317 GLU A O 1
ATOM 2431 N N . ALA A 1 318 ? 10.894 -7.082 -8.696 1.00 96.44 318 ALA A N 1
ATOM 2432 C CA . ALA A 1 318 ? 11.258 -7.187 -10.101 1.00 96.44 318 ALA A CA 1
ATOM 2433 C C . ALA A 1 318 ? 12.777 -7.110 -10.264 1.00 96.44 318 ALA A C 1
ATOM 2435 O O . ALA A 1 318 ? 13.463 -6.388 -9.534 1.00 96.44 318 ALA A O 1
ATOM 2436 N N . TRP A 1 319 ? 13.308 -7.844 -11.236 1.00 93.69 319 TRP A N 1
ATOM 2437 C CA . TRP A 1 319 ? 14.698 -7.690 -11.637 1.00 93.69 319 TRP A CA 1
ATOM 2438 C C . TRP A 1 319 ? 14.871 -6.379 -12.408 1.00 93.69 319 TRP A C 1
ATOM 2440 O O . TRP A 1 319 ? 14.149 -6.120 -13.368 1.00 93.69 319 TRP A O 1
ATOM 2450 N N . MET A 1 320 ? 15.835 -5.556 -11.996 1.00 91.06 320 MET A N 1
ATOM 2451 C CA . MET A 1 320 ? 16.116 -4.252 -12.601 1.00 91.06 320 MET A CA 1
ATOM 2452 C C . MET A 1 320 ? 17.519 -4.292 -13.226 1.00 91.06 320 MET A C 1
ATOM 2454 O O . MET A 1 320 ? 18.512 -4.184 -12.496 1.00 91.06 320 MET A O 1
ATOM 2458 N N . PRO A 1 321 ? 17.646 -4.521 -14.550 1.00 87.88 321 PRO A N 1
ATOM 2459 C CA . PRO A 1 321 ? 18.932 -4.840 -15.172 1.00 87.88 321 PRO A CA 1
ATOM 2460 C C . PRO A 1 321 ? 19.937 -3.681 -15.180 1.00 87.88 321 PRO A C 1
ATOM 2462 O O . PRO A 1 321 ? 21.137 -3.932 -15.071 1.00 87.88 321 PRO A O 1
ATOM 2465 N N . GLY A 1 322 ? 19.484 -2.425 -15.239 1.00 86.62 322 GLY A N 1
ATOM 2466 C CA . GLY A 1 322 ? 20.362 -1.256 -15.127 1.00 86.62 322 GLY A CA 1
ATOM 2467 C C . GLY A 1 322 ? 20.938 -1.110 -13.718 1.00 86.62 322 GLY A C 1
ATOM 2468 O O . GLY A 1 322 ? 22.123 -0.826 -13.533 1.00 86.62 322 GLY A O 1
ATOM 2469 N N . ARG A 1 323 ? 20.125 -1.406 -12.699 1.00 87.56 323 ARG A N 1
ATOM 2470 C CA . ARG A 1 323 ? 20.561 -1.441 -11.292 1.00 87.56 323 ARG A CA 1
ATOM 2471 C C . ARG A 1 323 ? 21.334 -2.707 -10.921 1.00 87.56 323 ARG A C 1
ATOM 2473 O O . ARG A 1 323 ? 22.075 -2.676 -9.938 1.00 87.56 323 ARG A O 1
ATOM 2480 N N . LYS A 1 324 ? 21.183 -3.789 -11.693 1.00 87.75 324 LYS A N 1
ATOM 2481 C CA . LYS A 1 324 ? 21.772 -5.123 -11.464 1.00 87.75 324 LYS A CA 1
ATOM 2482 C C . LYS A 1 324 ? 21.368 -5.742 -10.124 1.00 87.75 324 LYS A C 1
ATOM 2484 O O . LYS A 1 324 ? 22.170 -6.404 -9.467 1.00 87.75 324 LYS A O 1
ATOM 2489 N N . GLN A 1 325 ? 20.133 -5.496 -9.704 1.00 90.75 325 GLN A N 1
ATOM 2490 C CA . GLN A 1 325 ? 19.585 -6.011 -8.454 1.00 90.75 325 GLN A CA 1
ATOM 2491 C C . GLN A 1 325 ? 18.073 -6.191 -8.563 1.00 90.75 325 GLN A C 1
ATOM 2493 O O . GLN A 1 325 ? 17.418 -5.609 -9.430 1.00 90.75 325 GLN A O 1
ATOM 2498 N N . TRP A 1 326 ? 17.527 -6.976 -7.642 1.00 93.88 326 TRP A N 1
ATOM 2499 C CA . TRP A 1 326 ? 16.095 -7.021 -7.392 1.00 93.88 326 TRP A CA 1
ATOM 2500 C C . TRP A 1 326 ? 15.635 -5.722 -6.721 1.00 93.88 326 TRP A C 1
ATOM 2502 O O . TRP A 1 326 ? 16.392 -5.098 -5.970 1.00 93.88 326 TRP A O 1
ATOM 2512 N N . GLY A 1 327 ? 14.409 -5.301 -7.015 1.00 94.31 327 GLY A N 1
ATOM 2513 C CA . GLY A 1 327 ? 13.764 -4.183 -6.343 1.00 94.31 327 GLY A CA 1
ATOM 2514 C C . GLY A 1 327 ? 12.281 -4.447 -6.116 1.00 94.31 327 GLY A C 1
ATOM 2515 O O . GLY A 1 327 ? 11.561 -4.789 -7.053 1.00 94.31 327 GLY A O 1
ATOM 2516 N N . GLU A 1 328 ? 11.834 -4.287 -4.871 1.00 96.69 328 GLU A N 1
ATOM 2517 C CA . GLU A 1 328 ? 10.434 -4.379 -4.451 1.00 96.69 328 GLU A CA 1
ATOM 2518 C C . GLU A 1 328 ? 9.535 -3.452 -5.282 1.00 96.69 328 GLU A C 1
ATOM 2520 O O . GLU A 1 328 ? 9.635 -2.228 -5.206 1.00 96.69 328 GLU A O 1
ATOM 2525 N N . ILE A 1 329 ? 8.603 -4.031 -6.032 1.00 97.69 329 ILE A N 1
ATOM 2526 C CA . ILE A 1 329 ? 7.559 -3.306 -6.770 1.00 97.69 329 ILE A CA 1
ATOM 2527 C C . ILE A 1 329 ? 6.187 -3.421 -6.103 1.00 97.69 329 ILE A C 1
ATOM 2529 O O . ILE A 1 329 ? 5.265 -2.693 -6.474 1.00 97.69 329 ILE A O 1
ATOM 2533 N N . SER A 1 330 ? 6.049 -4.334 -5.139 1.00 98.19 330 SER A N 1
ATOM 2534 C CA . SER A 1 330 ? 4.778 -4.653 -4.515 1.00 98.19 330 SER A CA 1
ATOM 2535 C C . SER A 1 330 ? 4.935 -5.349 -3.173 1.00 98.19 330 SER A C 1
ATOM 2537 O O . SER A 1 330 ? 5.925 -6.041 -2.947 1.00 98.19 330 SER A O 1
ATOM 2539 N N . SER A 1 331 ? 3.901 -5.236 -2.346 1.00 97.94 331 SER A N 1
ATOM 2540 C CA . SER A 1 331 ? 3.751 -5.970 -1.098 1.00 97.94 331 SER A CA 1
ATOM 2541 C C . SER A 1 331 ? 2.297 -6.408 -0.908 1.00 97.94 331 SER A C 1
ATOM 2543 O O . SER A 1 331 ? 1.395 -5.729 -1.405 1.00 97.94 331 SER A O 1
ATOM 2545 N N . ALA A 1 332 ? 2.059 -7.522 -0.218 1.00 98.56 332 ALA A N 1
ATOM 2546 C CA . ALA A 1 332 ? 0.746 -7.975 0.233 1.00 98.56 332 ALA A CA 1
ATOM 2547 C C . ALA A 1 332 ? 0.815 -8.471 1.675 1.00 98.56 332 ALA A C 1
ATOM 2549 O O . ALA A 1 332 ? 1.721 -9.225 2.034 1.00 98.56 332 ALA A O 1
ATOM 2550 N N . SER A 1 333 ? -0.160 -8.076 2.490 1.00 98.62 333 SER A N 1
ATOM 2551 C CA . SER A 1 333 ? -0.204 -8.410 3.910 1.00 98.62 333 SER A CA 1
ATOM 2552 C C . SER A 1 333 ? -1.579 -8.901 4.344 1.00 98.62 333 SER A C 1
ATOM 2554 O O . SER A 1 333 ? -2.606 -8.336 3.967 1.00 98.62 333 SER A O 1
ATOM 2556 N N . ASN A 1 334 ? -1.589 -9.915 5.209 1.00 98.69 334 ASN A N 1
ATOM 2557 C CA . ASN A 1 334 ? -2.728 -10.206 6.077 1.00 98.69 334 ASN A CA 1
ATOM 2558 C C . ASN A 1 334 ? -2.488 -9.488 7.409 1.00 98.69 334 ASN A C 1
ATOM 2560 O O . ASN A 1 334 ? -1.466 -9.716 8.055 1.00 98.69 334 ASN A O 1
ATOM 2564 N N . CYS A 1 335 ? -3.406 -8.616 7.818 1.00 98.50 335 CYS A N 1
ATOM 2565 C CA . CYS A 1 335 ? -3.320 -7.846 9.059 1.00 98.50 335 CYS A CA 1
ATOM 2566 C C . CYS A 1 335 ? -4.215 -8.400 10.173 1.00 98.50 335 CYS A C 1
ATOM 2568 O O . CYS A 1 335 ? -4.336 -7.760 11.220 1.00 98.50 335 CYS A O 1
ATOM 2570 N N . THR A 1 336 ? -4.841 -9.564 9.956 1.00 98.62 336 THR A N 1
ATOM 2571 C CA . THR A 1 336 ? -5.829 -10.176 10.856 1.00 98.62 336 THR A CA 1
ATOM 2572 C C . THR A 1 336 ? -6.798 -9.119 11.396 1.00 98.62 336 THR A C 1
ATOM 2574 O O . THR A 1 336 ? -7.244 -8.249 10.645 1.00 98.62 336 THR A O 1
ATOM 2577 N N . ASP A 1 337 ? -7.133 -9.145 12.685 1.00 98.12 337 ASP A N 1
ATOM 2578 C CA . ASP A 1 337 ? -8.025 -8.159 13.285 1.00 98.12 337 ASP A CA 1
ATOM 2579 C C . ASP A 1 337 ? -7.330 -6.863 13.736 1.00 98.12 337 ASP A C 1
ATOM 2581 O O . ASP A 1 337 ? -7.997 -5.993 14.295 1.00 98.12 337 ASP A O 1
ATOM 2585 N N . TYR A 1 338 ? -6.027 -6.679 13.484 1.00 98.19 338 TYR A N 1
ATOM 2586 C CA . TYR A 1 338 ? -5.249 -5.569 14.050 1.00 98.19 338 TYR A CA 1
ATOM 2587 C C . TYR A 1 338 ? -5.891 -4.202 13.783 1.00 98.19 338 TYR A C 1
ATOM 2589 O O . TYR A 1 338 ? -6.081 -3.404 14.712 1.00 98.19 338 TYR A O 1
ATOM 2597 N N . GLN A 1 339 ? -6.234 -3.943 12.518 1.00 98.19 339 GLN A N 1
ATOM 2598 C CA . GLN A 1 339 ? -6.837 -2.684 12.077 1.00 98.19 339 GLN A CA 1
ATOM 2599 C C . GLN A 1 339 ? -8.333 -2.655 12.404 1.00 98.19 339 GLN A C 1
ATOM 2601 O O . GLN A 1 339 ? -8.836 -1.668 12.941 1.00 98.19 339 GLN A O 1
ATOM 2606 N N . ALA A 1 340 ? -9.038 -3.764 12.157 1.00 98.19 340 ALA A N 1
ATOM 2607 C CA . ALA A 1 340 ? -10.469 -3.893 12.414 1.00 98.19 340 ALA A CA 1
ATOM 2608 C C . ALA A 1 340 ? -10.822 -3.654 13.890 1.00 98.19 340 ALA A C 1
ATOM 2610 O O . ALA A 1 340 ? -11.781 -2.947 14.192 1.00 98.19 340 ALA A O 1
ATOM 2611 N N . ARG A 1 341 ? -10.008 -4.157 14.821 1.00 96.94 341 ARG A N 1
ATOM 2612 C CA . ARG A 1 341 ? -10.150 -3.954 16.268 1.00 96.94 341 ARG A CA 1
ATOM 2613 C C . ARG A 1 341 ? -9.992 -2.491 16.667 1.00 96.94 341 ARG A C 1
ATOM 2615 O O . ARG A 1 341 ? -10.747 -2.005 17.506 1.00 96.94 341 ARG A O 1
ATOM 2622 N N . ARG A 1 342 ? -9.044 -1.781 16.048 1.00 96.44 342 ARG A N 1
ATOM 2623 C CA . ARG A 1 342 ? -8.777 -0.353 16.298 1.00 96.44 342 ARG A CA 1
ATOM 2624 C C . ARG A 1 342 ? -9.844 0.552 15.681 1.00 96.44 342 ARG A C 1
ATOM 2626 O O . ARG A 1 342 ? -10.189 1.577 16.260 1.00 96.44 342 ARG A O 1
ATOM 2633 N N . LEU A 1 343 ? -10.405 0.150 14.544 1.00 97.56 343 LEU A N 1
ATOM 2634 C CA . LEU A 1 343 ? -11.448 0.886 13.825 1.00 97.56 343 LEU A CA 1
ATOM 2635 C C . LEU A 1 343 ? -12.874 0.443 14.194 1.00 97.56 343 LEU A C 1
ATOM 2637 O O . LEU A 1 343 ? -13.840 1.076 13.775 1.00 97.56 343 LEU A O 1
ATOM 2641 N N . GLY A 1 344 ? -13.034 -0.612 14.994 1.00 97.81 344 GLY A N 1
ATOM 2642 C CA . GLY A 1 344 ? -14.332 -1.136 15.424 1.00 97.81 344 GLY A CA 1
ATOM 2643 C C . GLY A 1 344 ? -15.121 -1.889 14.345 1.00 97.81 344 GLY A C 1
ATOM 2644 O O . GLY A 1 344 ? -16.338 -2.001 14.491 1.00 97.81 344 GLY A O 1
ATOM 2645 N N . ILE A 1 345 ? -14.457 -2.394 13.300 1.00 98.50 345 ILE A N 1
ATOM 2646 C CA . ILE A 1 345 ? -15.071 -3.054 12.135 1.00 98.50 345 ILE A CA 1
ATOM 2647 C C . ILE A 1 345 ? -15.373 -4.514 12.466 1.00 98.50 345 ILE A C 1
ATOM 2649 O O . ILE A 1 345 ? -14.468 -5.306 12.734 1.00 98.50 345 ILE A O 1
ATOM 2653 N N . ARG A 1 346 ? -16.648 -4.885 12.460 1.00 98.06 346 ARG A N 1
ATOM 2654 C CA . ARG A 1 346 ? -17.103 -6.215 12.876 1.00 98.06 346 ARG A CA 1
ATOM 2655 C C . ARG A 1 346 ? -17.955 -6.865 11.799 1.00 98.06 346 ARG A C 1
ATOM 2657 O O . ARG A 1 346 ? -18.520 -6.171 10.970 1.00 98.06 346 ARG A O 1
ATOM 2664 N N . VAL A 1 347 ? -18.087 -8.182 11.849 1.00 96.81 347 VAL A N 1
ATOM 2665 C CA . VAL A 1 347 ? -19.063 -8.960 11.081 1.00 96.81 347 VAL A CA 1
ATOM 2666 C C . VAL A 1 347 ? -19.992 -9.686 12.044 1.00 96.81 347 VAL A C 1
ATOM 2668 O O . VAL A 1 347 ? -19.598 -10.081 13.149 1.00 96.81 347 VAL A O 1
ATOM 2671 N N . ARG A 1 348 ? -21.257 -9.821 11.653 1.00 92.56 348 ARG A N 1
ATOM 2672 C CA . ARG A 1 348 ? -22.243 -10.582 12.418 1.00 92.56 348 ARG A CA 1
ATOM 2673 C C . ARG A 1 348 ? -21.869 -12.071 12.417 1.00 92.56 348 ARG A C 1
ATOM 2675 O O . ARG A 1 348 ? -21.818 -12.682 11.358 1.00 92.56 348 ARG A O 1
ATOM 2682 N N . GLY A 1 349 ? -21.618 -12.634 13.598 1.00 81.31 349 GLY A N 1
ATOM 2683 C CA . GLY A 1 349 ? -21.417 -14.073 13.799 1.00 81.31 349 GLY A CA 1
ATOM 2684 C C . GLY A 1 349 ? -22.636 -14.753 14.428 1.00 81.31 349 GLY A C 1
ATOM 2685 O O . GLY A 1 349 ? -23.631 -14.099 14.758 1.00 81.31 349 GLY A O 1
ATOM 2686 N N . GLU A 1 350 ? -22.544 -16.067 14.636 1.00 74.56 350 GLU A N 1
ATOM 2687 C CA . GLU A 1 350 ? -23.556 -16.872 15.331 1.00 74.56 350 GLU A CA 1
ATOM 2688 C C . GLU A 1 350 ? -23.551 -16.572 16.843 1.00 74.56 350 GLU A C 1
ATOM 2690 O O . GLU A 1 350 ? -22.910 -17.244 17.645 1.00 74.56 350 GLU A O 1
ATOM 2695 N N . GLY A 1 351 ? -24.241 -15.501 17.241 1.00 78.94 351 GLY A N 1
ATOM 2696 C CA . GLY A 1 351 ? -24.446 -15.106 18.641 1.00 78.94 351 GLY A CA 1
ATOM 2697 C C . GLY A 1 351 ? -23.579 -13.934 19.112 1.00 78.94 351 GLY A C 1
ATOM 2698 O O . GLY A 1 351 ? -24.070 -13.091 19.862 1.00 78.94 351 GLY A O 1
ATOM 2699 N N . GLN A 1 352 ? -22.338 -13.809 18.632 1.00 87.88 352 GLN A N 1
ATOM 2700 C CA . GLN A 1 352 ? -21.479 -12.651 18.910 1.00 87.88 352 GLN A CA 1
ATOM 2701 C C . GLN A 1 352 ? -20.854 -12.097 17.629 1.00 87.88 352 GLN A C 1
ATOM 2703 O O . GLN A 1 352 ? -20.460 -12.835 16.730 1.00 87.88 352 GLN A O 1
ATOM 2708 N N . HIS A 1 353 ? -20.752 -10.770 17.547 1.00 93.88 353 HIS A N 1
ATOM 2709 C CA . HIS A 1 353 ? -20.015 -10.119 16.469 1.00 93.88 353 HIS A CA 1
ATOM 2710 C C . HIS A 1 353 ? -18.514 -10.355 16.644 1.00 93.88 353 HIS A C 1
ATOM 2712 O O . HIS A 1 353 ? -17.976 -10.126 17.730 1.00 93.88 353 HIS A O 1
ATOM 2718 N N . VAL A 1 354 ? -17.842 -10.741 15.565 1.00 96.38 354 VAL A N 1
ATOM 2719 C CA . VAL A 1 354 ? -16.385 -10.923 15.524 1.00 96.38 354 VAL A CA 1
ATOM 2720 C C . VAL A 1 354 ? -15.751 -9.811 14.697 1.00 96.38 354 VAL A C 1
ATOM 2722 O O . VAL A 1 354 ? -16.417 -9.195 13.865 1.00 96.38 354 VAL A O 1
ATOM 2725 N N . PHE A 1 355 ? -14.481 -9.498 14.943 1.00 98.19 355 PHE A N 1
ATOM 2726 C CA . PHE A 1 355 ? -13.759 -8.557 14.088 1.00 98.19 355 PHE A CA 1
ATOM 2727 C C . PHE A 1 355 ? -13.467 -9.215 12.740 1.00 98.19 355 PHE A C 1
ATOM 2729 O O . PHE A 1 355 ? -13.151 -10.401 12.688 1.00 98.19 355 PHE A O 1
ATOM 2736 N N . VAL A 1 356 ? -13.594 -8.451 11.657 1.00 98.44 356 VAL A N 1
ATOM 2737 C CA . VAL A 1 356 ? -13.142 -8.915 10.338 1.00 98.44 356 VAL A CA 1
ATOM 2738 C C . VAL A 1 356 ? -11.621 -8.973 10.298 1.00 98.44 356 VAL A C 1
ATOM 2740 O O . VAL A 1 356 ? -10.948 -8.297 11.079 1.00 98.44 356 VAL A O 1
ATOM 2743 N N . HIS A 1 357 ? -11.082 -9.747 9.363 1.00 98.69 357 HIS A N 1
ATOM 2744 C CA . HIS A 1 357 ? -9.678 -9.635 8.998 1.00 98.69 357 HIS A CA 1
ATOM 2745 C C . HIS A 1 357 ? -9.511 -8.625 7.864 1.00 98.69 357 HIS A C 1
ATOM 2747 O O . HIS A 1 357 ? -10.335 -8.581 6.948 1.00 98.69 357 HIS A O 1
ATOM 2753 N N . THR A 1 358 ? -8.458 -7.814 7.927 1.00 98.81 358 THR A N 1
ATOM 2754 C CA . THR A 1 358 ? -8.111 -6.869 6.861 1.00 98.81 358 THR A CA 1
ATOM 2755 C C . THR A 1 358 ? -6.879 -7.349 6.113 1.00 98.81 358 THR A C 1
ATOM 2757 O O . THR A 1 358 ? -5.922 -7.848 6.707 1.00 98.81 358 THR A O 1
ATOM 2760 N N . LEU A 1 359 ? -6.915 -7.216 4.793 1.00 98.81 359 LEU A N 1
ATOM 2761 C CA . LEU A 1 359 ? -5.806 -7.528 3.908 1.00 98.81 359 LEU A CA 1
ATOM 2762 C C . LEU A 1 359 ? -5.562 -6.360 2.969 1.00 98.81 359 LEU A C 1
ATOM 2764 O O . LEU A 1 359 ? -6.510 -5.703 2.533 1.00 98.81 359 LEU A O 1
ATOM 2768 N N . ASN A 1 360 ? -4.300 -6.137 2.636 1.00 98.69 360 ASN A N 1
ATOM 2769 C CA . ASN A 1 360 ? -3.881 -5.127 1.679 1.00 98.69 360 ASN A CA 1
ATOM 2770 C C . ASN A 1 360 ? -2.867 -5.720 0.701 1.00 98.69 360 ASN A C 1
ATOM 2772 O O . ASN A 1 360 ? -2.155 -6.670 1.024 1.00 98.69 360 ASN A O 1
ATOM 2776 N N . ALA A 1 361 ? -2.831 -5.174 -0.507 1.00 98.69 361 ALA A N 1
ATOM 2777 C CA . ALA A 1 361 ? -1.869 -5.544 -1.527 1.00 98.69 361 ALA A CA 1
ATOM 2778 C C . ALA A 1 361 ? -1.663 -4.389 -2.505 1.00 98.69 361 ALA A C 1
ATOM 2780 O O . ALA A 1 361 ? -2.618 -3.757 -2.943 1.00 98.69 361 ALA A O 1
ATOM 2781 N N . THR A 1 362 ? -0.429 -4.109 -2.900 1.00 98.69 362 THR A N 1
ATOM 2782 C CA . THR A 1 362 ? -0.160 -3.110 -3.936 1.00 98.69 362 THR A CA 1
ATOM 2783 C C . THR A 1 362 ? -0.446 -3.702 -5.315 1.00 98.69 362 THR A C 1
ATOM 2785 O O . THR A 1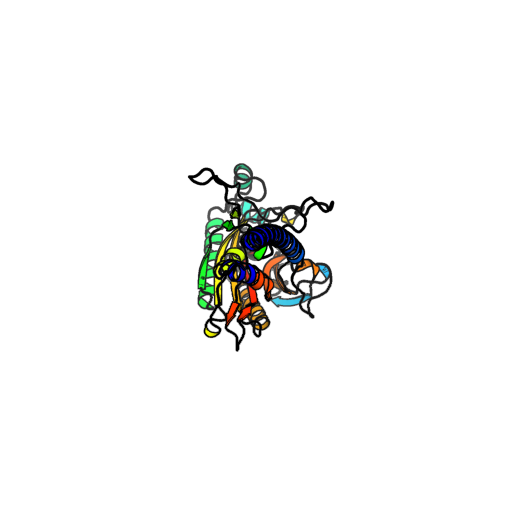 362 ? 0.187 -4.669 -5.721 1.00 98.69 362 THR A O 1
ATOM 2788 N N . ALA A 1 363 ? -1.382 -3.135 -6.076 1.00 98.12 363 ALA A N 1
ATOM 2789 C CA . ALA A 1 363 ? -1.524 -3.504 -7.485 1.00 98.12 363 ALA A CA 1
ATOM 2790 C C . ALA A 1 363 ? -0.379 -2.881 -8.292 1.00 98.12 363 ALA A C 1
ATOM 2792 O O . ALA A 1 363 ? 0.349 -3.575 -8.999 1.00 98.12 363 ALA A O 1
ATOM 2793 N N . VAL A 1 364 ? -0.177 -1.570 -8.134 1.00 97.00 364 VAL A N 1
ATOM 2794 C CA . VAL A 1 364 ? 0.887 -0.816 -8.807 1.00 97.00 364 VAL A CA 1
ATOM 2795 C C . VAL A 1 364 ? 1.360 0.326 -7.918 1.00 97.00 364 VAL A C 1
ATOM 2797 O O . VAL A 1 364 ? 0.571 1.209 -7.598 1.00 97.00 364 VAL A O 1
ATOM 2800 N N . ALA A 1 365 ? 2.655 0.363 -7.598 1.00 97.62 365 ALA A N 1
ATOM 2801 C CA . ALA A 1 365 ? 3.348 1.581 -7.178 1.00 97.62 365 ALA A CA 1
ATOM 2802 C C . ALA A 1 365 ? 4.043 2.187 -8.405 1.00 97.62 365 ALA A C 1
ATOM 2804 O O . ALA A 1 365 ? 5.063 1.662 -8.862 1.00 97.62 365 ALA A O 1
ATOM 2805 N N . VAL A 1 366 ? 3.477 3.269 -8.954 1.00 98.25 366 VAL A N 1
ATOM 2806 C CA . VAL A 1 366 ? 3.806 3.749 -10.308 1.00 98.25 366 VAL A CA 1
ATOM 2807 C C . VAL A 1 366 ? 5.307 3.959 -10.514 1.00 98.25 366 VAL A C 1
ATOM 2809 O O . VAL A 1 366 ? 5.830 3.393 -11.473 1.00 98.25 366 VAL A O 1
ATOM 2812 N N . PRO A 1 367 ? 6.050 4.676 -9.644 1.00 97.12 367 PRO A N 1
ATOM 2813 C CA . PRO A 1 367 ? 7.457 4.938 -9.926 1.00 97.12 367 PRO A CA 1
ATOM 2814 C C . PRO A 1 367 ? 8.314 3.676 -9.942 1.00 97.12 367 PRO A C 1
ATOM 2816 O O . PRO A 1 367 ? 9.157 3.523 -10.819 1.00 97.12 367 PRO A O 1
ATOM 2819 N N . ARG A 1 368 ? 8.082 2.734 -9.020 1.00 97.19 368 ARG A N 1
ATOM 2820 C CA . ARG A 1 368 ? 8.872 1.497 -8.953 1.00 97.19 368 ARG A CA 1
ATOM 2821 C C . ARG A 1 368 ? 8.569 0.564 -10.118 1.00 97.19 368 ARG A C 1
ATOM 2823 O O . ARG A 1 368 ? 9.492 -0.016 -10.687 1.00 97.19 368 ARG A O 1
ATOM 2830 N N . LEU A 1 369 ? 7.299 0.467 -10.510 1.00 97.62 369 LEU A N 1
ATOM 2831 C CA . LEU A 1 369 ? 6.918 -0.298 -11.690 1.00 97.62 369 LEU A CA 1
ATOM 2832 C C . LEU A 1 369 ? 7.466 0.344 -12.970 1.00 97.62 369 LEU A C 1
ATOM 2834 O O . LEU A 1 369 ? 8.000 -0.361 -13.819 1.00 97.62 369 LEU A O 1
ATOM 2838 N N . ALA A 1 370 ? 7.418 1.674 -13.081 1.00 97.50 370 ALA A N 1
ATOM 2839 C CA . ALA A 1 370 ? 8.021 2.397 -14.195 1.00 97.50 370 ALA A CA 1
ATOM 2840 C C . ALA A 1 370 ? 9.532 2.141 -14.281 1.00 97.50 370 ALA A C 1
ATOM 2842 O O . ALA A 1 370 ? 10.027 1.885 -15.370 1.00 97.50 370 ALA A O 1
ATOM 2843 N N . VAL A 1 371 ? 10.264 2.124 -13.158 1.00 96.12 371 VAL A N 1
ATOM 2844 C CA . VAL A 1 371 ? 11.687 1.730 -13.141 1.00 96.12 371 VAL A CA 1
ATOM 2845 C C . VAL A 1 371 ? 11.881 0.325 -13.712 1.00 96.12 371 VAL A C 1
ATOM 2847 O O . VAL A 1 371 ? 12.717 0.144 -14.595 1.00 96.12 371 VAL A O 1
ATOM 2850 N N . ALA A 1 372 ? 11.096 -0.654 -13.252 1.00 94.75 372 ALA A N 1
ATOM 2851 C CA . ALA A 1 372 ? 11.195 -2.029 -13.737 1.00 94.75 372 ALA A CA 1
ATOM 2852 C C . ALA A 1 372 ? 10.924 -2.130 -15.249 1.00 94.75 372 ALA A C 1
ATOM 2854 O O . ALA A 1 372 ? 11.674 -2.802 -15.956 1.00 94.75 372 ALA A O 1
ATOM 2855 N N . LEU A 1 373 ? 9.907 -1.425 -15.756 1.00 94.56 373 LEU A N 1
ATOM 2856 C CA . LEU A 1 373 ? 9.571 -1.395 -17.182 1.00 94.56 373 LEU A CA 1
ATOM 2857 C C . LEU A 1 373 ? 10.655 -0.693 -18.013 1.00 94.56 373 LEU A C 1
ATOM 2859 O O . LEU A 1 373 ? 11.133 -1.245 -19.001 1.00 94.56 373 LEU A O 1
ATOM 2863 N N . LEU A 1 374 ? 11.079 0.502 -17.599 1.00 94.06 374 LEU A N 1
ATOM 2864 C CA . LEU A 1 374 ? 12.080 1.293 -18.315 1.00 94.06 374 LEU A CA 1
ATOM 2865 C C . LEU A 1 374 ? 13.403 0.539 -18.444 1.00 94.06 374 LEU A C 1
ATOM 2867 O O . LEU A 1 374 ? 13.990 0.517 -19.522 1.00 94.06 374 LEU A O 1
ATOM 2871 N N . GLU A 1 375 ? 13.865 -0.095 -17.364 1.00 91.88 375 GLU A N 1
ATOM 2872 C CA . GLU A 1 375 ? 15.122 -0.835 -17.404 1.00 91.88 375 GLU A CA 1
ATOM 2873 C C . GLU A 1 375 ? 14.999 -2.146 -18.188 1.00 91.88 375 GLU A C 1
ATOM 2875 O O . GLU A 1 375 ? 15.935 -2.492 -18.910 1.00 91.88 375 GLU A O 1
ATOM 2880 N N . SER A 1 376 ? 13.870 -2.856 -18.085 1.00 89.25 376 SER A N 1
ATOM 2881 C CA . SER A 1 376 ? 13.685 -4.164 -18.736 1.00 89.25 376 SER A CA 1
ATOM 2882 C C . SER A 1 376 ? 13.431 -4.065 -20.239 1.00 89.25 376 SER A C 1
ATOM 2884 O O . SER A 1 376 ? 13.877 -4.932 -20.984 1.00 89.25 376 SER A O 1
ATOM 2886 N N . PHE A 1 377 ? 12.752 -3.007 -20.691 1.00 89.44 377 PHE A N 1
ATOM 2887 C CA . PHE A 1 377 ? 12.311 -2.857 -22.080 1.00 89.44 377 PHE A CA 1
ATOM 2888 C C . PHE A 1 377 ? 13.080 -1.780 -22.863 1.00 89.44 377 PHE A C 1
ATOM 2890 O O . PHE A 1 377 ? 12.613 -1.294 -23.899 1.00 89.44 377 PHE A O 1
ATOM 2897 N N . GLN A 1 378 ? 14.267 -1.395 -22.383 1.00 87.31 378 GLN A N 1
ATOM 2898 C CA . GLN A 1 378 ? 15.171 -0.513 -23.120 1.00 87.31 378 GLN A CA 1
ATOM 2899 C C . GLN A 1 378 ? 15.749 -1.199 -24.367 1.00 87.31 378 GLN A C 1
ATOM 2901 O O . GLN A 1 378 ? 16.051 -2.393 -24.367 1.00 87.31 378 GLN A O 1
ATOM 2906 N N . ARG A 1 379 ? 15.929 -0.419 -25.432 1.00 83.06 379 ARG A N 1
ATOM 2907 C CA . ARG A 1 379 ? 16.497 -0.843 -26.715 1.00 83.06 379 ARG A CA 1
ATOM 2908 C C . ARG A 1 379 ? 17.914 -0.286 -26.906 1.00 83.06 379 ARG A C 1
ATOM 2910 O O . ARG A 1 379 ? 18.229 0.775 -26.360 1.00 83.06 379 ARG A O 1
ATOM 2917 N N . PRO A 1 380 ? 18.757 -0.936 -27.735 1.00 80.12 380 PRO A N 1
ATOM 2918 C CA . PRO A 1 380 ? 20.096 -0.433 -28.061 1.00 80.12 380 PRO A CA 1
ATOM 2919 C C . PRO A 1 380 ? 20.110 0.966 -28.699 1.00 80.12 380 PRO A C 1
ATOM 2921 O O . PRO A 1 380 ? 21.070 1.709 -28.527 1.00 80.12 380 PRO A O 1
ATOM 2924 N N . ASP A 1 381 ? 19.038 1.341 -29.403 1.00 81.75 381 ASP A N 1
ATOM 2925 C CA . ASP A 1 381 ? 18.851 2.676 -29.994 1.00 81.75 381 ASP A CA 1
ATOM 2926 C C . ASP A 1 381 ? 18.476 3.760 -28.964 1.00 81.75 381 ASP A C 1
ATOM 2928 O O . ASP A 1 381 ? 18.382 4.940 -29.297 1.00 81.75 381 ASP A O 1
ATOM 2932 N N . GLY A 1 382 ? 18.289 3.377 -27.701 1.00 80.00 382 GLY A N 1
ATOM 2933 C CA . GLY A 1 382 ? 17.976 4.277 -26.605 1.00 80.00 382 GLY A CA 1
ATOM 2934 C C . GLY A 1 382 ? 16.491 4.560 -26.384 1.00 80.00 382 GLY A C 1
ATOM 2935 O O . GLY A 1 382 ? 16.151 5.304 -25.459 1.00 80.00 382 GLY A O 1
ATOM 2936 N N . HIS A 1 383 ? 15.602 3.956 -27.169 1.00 87.62 383 HIS A N 1
ATOM 2937 C CA . HIS A 1 383 ? 14.169 3.985 -26.898 1.00 87.62 383 HIS A CA 1
ATOM 2938 C C . HIS A 1 383 ? 13.773 2.924 -25.862 1.00 87.62 383 HIS A C 1
ATOM 2940 O O . HIS A 1 383 ? 14.526 1.996 -25.572 1.00 87.62 383 HIS A O 1
ATOM 2946 N N . VAL A 1 384 ? 12.573 3.055 -25.296 1.00 89.75 384 VAL A N 1
ATOM 2947 C CA . VAL A 1 384 ? 11.959 2.037 -24.434 1.00 89.75 384 VAL A CA 1
ATOM 2948 C C . VAL A 1 384 ? 10.627 1.642 -25.053 1.00 89.75 384 VAL A C 1
ATOM 2950 O O . VAL A 1 384 ? 9.840 2.515 -25.421 1.00 89.75 384 VAL A O 1
ATOM 2953 N N . VAL A 1 385 ? 10.377 0.340 -25.169 1.00 89.38 385 VAL A N 1
ATOM 2954 C CA . VAL A 1 385 ? 9.072 -0.185 -25.592 1.00 89.38 385 VAL A CA 1
ATOM 2955 C C . VAL A 1 385 ? 8.211 -0.377 -24.353 1.00 89.38 385 VAL A C 1
ATOM 2957 O O . VAL A 1 385 ? 8.633 -1.030 -23.407 1.00 89.38 385 VAL A O 1
ATOM 2960 N N . ILE A 1 386 ? 7.014 0.199 -24.337 1.00 89.50 386 ILE A N 1
ATOM 2961 C CA . ILE A 1 386 ? 6.064 -0.022 -23.246 1.00 89.50 386 ILE A CA 1
ATOM 2962 C C . ILE A 1 386 ? 5.164 -1.205 -23.639 1.00 89.50 386 ILE A C 1
ATOM 2964 O O . ILE A 1 386 ? 4.634 -1.165 -24.752 1.00 89.50 386 ILE A O 1
ATOM 2968 N N . PRO A 1 387 ? 5.051 -2.249 -22.792 1.00 87.25 387 PRO A N 1
ATOM 2969 C CA . PRO A 1 387 ? 4.177 -3.400 -23.027 1.00 87.25 387 PRO A CA 1
ATOM 2970 C C . PRO A 1 387 ? 2.694 -3.063 -23.188 1.00 87.25 387 PRO A C 1
ATOM 2972 O O . PRO A 1 387 ? 2.239 -2.063 -22.581 1.00 87.25 387 PRO A O 1
#

pLDDT: mean 88.46, std 15.18, range [35.88, 98.88]

Radius of gyration: 26.92 Å; chains: 1; bounding box: 66×50×98 Å

Sequence (387 aa):
MGVLAKSMSDPKSKSAMLDLRERARVAKQAIQDIKAQLTEVESRLRNEAAKIPNTTHPDTPIGDETKARVVRTHGDLHNIKTVPVDGVNTLELSNVVFQDHYDLVQRLGIVDMEAGARVAGSRFHYWRGGGALLELALVQYAMTRAAAAGFVPHITPDAARSSVVDACGFRPRSSAEDGGSGEASQIYRMTPVADERGEHSADPLCLVATAEIPLVAMKQQQILDGSSLPESVAGLSHCFRAEAGARGRDTRGIYRLHQFTKVELVTLSHPTHSDTELQRLLDFQTSLYADLGLTFRVLQMPSHELGASAYQKYDIEAWMPGRKQWGEISSASNCTDYQARRLGIRVRGEGQHVFVHTLNATAVAVPRLAVALLESFQRPDGHVVIP

Secondary structure (DSSP, 8-state):
-HHHHHHHSS-SSHHHHHHHHHHHHHHHHHHHHHHHHHHHHHHHHHHHHTTSPPP--TTSPPSSGGG-EEEEEES-GGG---PPSTT-----GGG--PPPHHHHHHHTT-EEHHHHHHHH-TT--EE-THHHHHHHHHHHHHHHHHHHTTPEEEE--SEEEHHHHHHTT---S--TTS-S-----SSPBPPPPP-TTSPPPSS-EEE-SSTHHHHHHTTTT-EE-GGG-SEEEEEEEEEE---TT--SGGGSTTSS-SEEEEEEEEEEE-GGGHHHHHHHHHHHHHHHHHHTT--EEEEEPPGGGS-SS-SEEEEEEEEETTTTEEEEEEEEEE-TTHHHHHHT-EE--SSS-EEPEEEEEEEEEHHHHHHHHHHHTB-TTS-B---